Protein AF-A0A0G2EUS6-F1 (afdb_monomer_lite)

Structure (mmCIF, N/CA/C/O backbone):
data_AF-A0A0G2EUS6-F1
#
_entry.id   AF-A0A0G2EUS6-F1
#
loop_
_atom_site.group_PDB
_atom_site.id
_atom_site.type_symbol
_atom_site.label_atom_id
_atom_site.label_alt_id
_atom_site.label_comp_id
_atom_site.label_asym_id
_atom_site.label_entity_id
_atom_site.label_seq_id
_atom_site.pdbx_PDB_ins_code
_atom_site.Cartn_x
_atom_site.Cartn_y
_atom_site.Cartn_z
_atom_site.occupancy
_atom_site.B_iso_or_equiv
_atom_site.auth_seq_id
_atom_site.auth_comp_id
_atom_site.auth_asym_id
_atom_site.auth_atom_id
_atom_site.pdbx_PDB_model_num
ATOM 1 N N . MET A 1 1 ? 4.850 -6.124 6.324 1.00 67.50 1 MET A N 1
ATOM 2 C CA . MET A 1 1 ? 3.871 -5.963 7.421 1.00 67.50 1 MET A CA 1
ATOM 3 C C . MET A 1 1 ? 3.158 -4.639 7.301 1.00 67.50 1 MET A C 1
ATOM 5 O O . MET A 1 1 ? 3.762 -3.695 6.804 1.00 67.50 1 MET A O 1
ATOM 9 N N . CYS A 1 2 ? 1.930 -4.586 7.805 1.00 80.00 2 CYS A N 1
ATOM 10 C CA . CYS A 1 2 ? 1.026 -3.446 7.743 1.00 80.00 2 CYS A CA 1
ATOM 11 C C . CYS A 1 2 ? 1.564 -2.190 8.456 1.00 80.00 2 CYS A C 1
ATOM 13 O O . CYS A 1 2 ? 2.573 -2.226 9.184 1.00 80.00 2 CYS A O 1
ATOM 15 N N . ARG A 1 3 ? 0.880 -1.064 8.244 1.00 84.62 3 ARG A N 1
ATOM 16 C CA . ARG A 1 3 ? 1.062 0.203 8.972 1.00 84.62 3 ARG A CA 1
ATOM 17 C C . ARG A 1 3 ? -0.269 0.612 9.574 1.00 84.62 3 ARG A C 1
ATOM 19 O O . ARG A 1 3 ? -1.300 0.400 8.953 1.00 84.62 3 ARG A O 1
ATOM 26 N N . TRP A 1 4 ? -0.255 1.163 10.779 1.00 89.56 4 TRP A N 1
ATOM 27 C CA . TRP A 1 4 ? -1.486 1.582 11.433 1.00 89.56 4 TRP A CA 1
ATOM 28 C C . TRP A 1 4 ? -1.263 2.783 12.339 1.00 89.56 4 TRP A C 1
ATOM 30 O O . TRP A 1 4 ? -0.139 3.055 12.773 1.00 89.56 4 TRP A O 1
ATOM 40 N N . PHE A 1 5 ? -2.357 3.485 12.586 1.00 93.50 5 PHE A N 1
ATOM 41 C CA . PHE A 1 5 ? -2.468 4.670 13.410 1.00 93.50 5 PHE A CA 1
ATOM 42 C C . PHE A 1 5 ? -3.741 4.562 14.252 1.00 93.50 5 PHE A C 1
ATOM 44 O O . PHE A 1 5 ? -4.794 4.162 13.755 1.00 93.50 5 PHE A O 1
ATOM 51 N N . ALA A 1 6 ? -3.644 4.930 15.520 1.00 95.44 6 ALA A N 1
ATOM 52 C CA . ALA A 1 6 ? -4.762 5.080 16.429 1.00 95.44 6 ALA A CA 1
ATOM 53 C C . ALA A 1 6 ? -4.657 6.416 17.159 1.00 95.44 6 ALA A C 1
ATOM 55 O O . ALA A 1 6 ? -3.583 6.777 17.636 1.00 95.44 6 ALA A O 1
ATOM 56 N N . TYR A 1 7 ? -5.787 7.095 17.293 1.00 95.81 7 TYR A N 1
ATOM 57 C CA . TYR A 1 7 ? -5.972 8.281 18.118 1.00 95.81 7 TYR A CA 1
ATOM 58 C C . TYR A 1 7 ? -7.198 8.069 18.995 1.00 95.81 7 TYR A C 1
ATOM 60 O O . TYR A 1 7 ? -8.231 7.647 18.479 1.00 95.81 7 TYR A O 1
ATOM 68 N N . VAL A 1 8 ? -7.095 8.361 20.292 1.00 95.50 8 VAL A N 1
ATOM 69 C CA . VAL A 1 8 ? -8.243 8.435 21.206 1.00 95.50 8 VAL A CA 1
ATOM 70 C C . VAL A 1 8 ? -8.051 9.604 22.168 1.00 95.50 8 VAL A C 1
ATOM 72 O O . VAL A 1 8 ? -6.999 9.741 22.795 1.00 95.50 8 VAL A O 1
ATOM 75 N N . SER A 1 9 ? -9.084 10.424 22.324 1.00 94.19 9 SER A N 1
ATOM 76 C CA . SER A 1 9 ? -9.167 11.514 23.289 1.00 94.19 9 SER A CA 1
ATOM 77 C C . SER A 1 9 ? -10.527 11.504 23.996 1.00 94.19 9 SER A C 1
ATOM 79 O O . SER A 1 9 ? -11.539 11.197 23.370 1.00 94.19 9 SER A O 1
ATOM 81 N N . PRO A 1 10 ? -10.605 11.882 25.286 1.00 90.50 10 PRO A N 1
ATOM 82 C CA . PRO A 1 10 ? -11.883 12.079 25.964 1.00 90.50 10 PRO A CA 1
ATOM 83 C C . PRO A 1 10 ? -12.698 13.270 25.441 1.00 90.50 10 PRO A C 1
ATOM 85 O O . PRO A 1 10 ? -13.880 13.354 25.761 1.00 90.50 10 PRO A O 1
ATOM 88 N N . GLY A 1 11 ? -12.091 14.206 24.702 1.00 88.50 11 GLY A N 1
ATOM 89 C CA . GLY A 1 11 ? -12.803 15.414 24.271 1.00 88.50 11 GLY A CA 1
ATOM 90 C C . GLY A 1 11 ? -12.058 16.374 23.347 1.00 88.50 11 GLY A C 1
ATOM 91 O O . GLY A 1 11 ? -12.672 17.332 22.892 1.00 88.50 11 GLY A O 1
ATOM 92 N N . GLU A 1 12 ? -10.776 16.154 23.041 1.00 93.25 12 GLU A N 1
ATOM 93 C CA . GLU A 1 12 ? -10.112 16.921 21.986 1.00 93.25 12 GLU A CA 1
ATOM 94 C C . GLU A 1 12 ? -10.336 16.217 20.649 1.00 93.25 12 GLU A C 1
ATOM 96 O O . GLU A 1 12 ? -10.008 15.045 20.478 1.00 93.25 12 GLU A O 1
ATOM 101 N N . GLU A 1 13 ? -10.921 16.932 19.697 1.00 93.81 13 GLU A N 1
ATOM 102 C CA . GLU A 1 13 ? -11.084 16.430 18.339 1.00 93.81 13 GLU A CA 1
ATOM 103 C C . GLU A 1 13 ? -9.864 16.778 17.492 1.00 93.81 13 GLU A C 1
ATOM 105 O O . GLU A 1 13 ? -9.455 17.948 17.427 1.00 93.81 13 GLU A O 1
ATOM 110 N N . CYS A 1 14 ? -9.355 15.783 16.767 1.00 92.44 14 CYS A N 1
ATOM 111 C CA . CYS A 1 14 ? -8.386 15.979 15.697 1.00 92.44 14 CYS A CA 1
ATOM 112 C C . CYS A 1 14 ? -9.067 15.872 14.331 1.00 92.44 14 CYS A C 1
ATOM 114 O O . CYS A 1 14 ? -9.953 15.035 14.133 1.00 92.44 14 CYS A O 1
ATOM 116 N N . LEU A 1 15 ? -8.622 16.686 13.374 1.00 95.56 15 LEU A N 1
ATOM 117 C CA . LEU A 1 15 ? -9.001 16.521 11.977 1.00 95.56 15 LEU A CA 1
ATOM 118 C C . LEU A 1 15 ? -8.221 15.345 11.381 1.00 95.56 15 LEU A C 1
ATOM 120 O O . LEU A 1 15 ? -7.003 15.267 11.544 1.00 95.56 15 LEU A O 1
ATOM 124 N N . LEU A 1 16 ? -8.903 14.448 10.668 1.00 96.44 16 LEU A N 1
ATOM 125 C CA . LEU A 1 16 ? -8.278 13.258 10.088 1.00 96.44 16 LEU A CA 1
ATOM 126 C C . LEU A 1 16 ? -7.119 13.601 9.133 1.00 96.44 16 LEU A C 1
ATOM 128 O O . LEU A 1 16 ? -6.116 12.891 9.114 1.00 96.44 16 LEU A O 1
ATOM 132 N N . GLU A 1 17 ? -7.212 14.695 8.373 1.00 94.75 17 GLU A N 1
ATOM 133 C CA . GLU A 1 17 ? -6.126 15.180 7.508 1.00 94.75 17 GLU A CA 1
ATOM 134 C C . GLU A 1 17 ? -4.840 15.486 8.291 1.00 94.75 17 GLU A C 1
ATOM 136 O O . GLU A 1 17 ? -3.754 15.104 7.848 1.00 94.75 17 GLU A O 1
ATOM 141 N N . ASP A 1 18 ? -4.947 16.093 9.478 1.00 92.25 18 ASP A N 1
ATOM 142 C CA . ASP A 1 18 ? -3.779 16.498 10.273 1.00 92.25 18 ASP A CA 1
ATOM 143 C C . ASP A 1 18 ? -2.999 15.317 10.850 1.00 92.25 18 ASP A C 1
ATOM 145 O O . ASP A 1 18 ? -1.804 15.432 11.118 1.00 92.25 18 ASP A O 1
ATOM 149 N N . VAL A 1 19 ? -3.657 14.168 11.012 1.00 91.69 19 VAL A N 1
ATOM 150 C CA . VAL A 1 19 ? -3.037 12.958 11.561 1.00 91.69 19 VAL A CA 1
ATOM 151 C C . VAL A 1 19 ? -2.694 11.921 10.486 1.00 91.69 19 VAL A C 1
ATOM 153 O O . VAL A 1 19 ? -1.686 11.225 10.612 1.00 91.69 19 VAL A O 1
ATOM 156 N N . LEU A 1 20 ? -3.475 11.820 9.402 1.00 93.25 20 LEU A N 1
ATOM 157 C CA . LEU A 1 20 ? -3.305 10.775 8.380 1.00 93.25 20 LEU A CA 1
ATOM 158 C C . LEU A 1 20 ? -2.596 11.242 7.101 1.00 93.25 20 LEU A C 1
ATOM 160 O O . LEU A 1 20 ? -2.056 10.392 6.384 1.00 93.25 20 LEU A O 1
ATOM 164 N N . ILE A 1 21 ? -2.572 12.549 6.806 1.00 91.62 21 ILE A N 1
ATOM 165 C CA . ILE A 1 21 ? -2.081 13.092 5.525 1.00 91.62 21 ILE A CA 1
ATOM 166 C C . ILE A 1 21 ? -0.948 14.096 5.721 1.00 91.62 21 ILE A C 1
ATOM 168 O O . ILE A 1 21 ? 0.163 13.855 5.236 1.00 91.62 21 ILE A O 1
ATOM 172 N N . THR A 1 22 ? -1.205 15.186 6.445 1.00 88.81 22 THR A N 1
ATOM 173 C CA . THR A 1 22 ? -0.284 16.323 6.599 1.00 88.81 22 THR A CA 1
ATOM 174 C C . THR A 1 22 ? 1.118 15.926 7.078 1.00 88.81 22 THR A C 1
ATOM 176 O O . THR A 1 22 ? 2.088 16.370 6.452 1.00 88.81 22 THR A O 1
ATOM 179 N N . PRO A 1 23 ? 1.285 15.066 8.108 1.00 87.25 23 PRO A N 1
ATOM 180 C CA . PRO A 1 23 ? 2.606 14.764 8.655 1.00 87.25 23 PRO A CA 1
ATOM 181 C C . PRO A 1 23 ? 3.585 14.243 7.596 1.00 87.25 23 PRO A C 1
ATOM 183 O O . PRO A 1 23 ? 3.196 13.519 6.680 1.00 87.25 23 PRO A O 1
ATOM 186 N N . ALA A 1 24 ? 4.869 14.599 7.694 1.00 78.50 24 ALA A N 1
ATOM 187 C CA . ALA A 1 24 ? 5.891 14.184 6.722 1.00 78.50 24 ALA A CA 1
ATOM 188 C C . ALA A 1 24 ? 6.005 12.653 6.605 1.00 78.50 24 ALA A C 1
ATOM 190 O O . ALA A 1 24 ? 6.200 12.126 5.516 1.00 78.50 24 ALA A O 1
ATOM 191 N N . HIS A 1 25 ? 5.779 11.949 7.714 1.00 77.81 25 HIS A N 1
ATOM 192 C CA . HIS A 1 25 ? 5.757 10.489 7.796 1.00 77.81 25 HIS A CA 1
ATOM 193 C C . HIS A 1 25 ? 4.358 9.959 8.133 1.00 77.81 25 HIS A C 1
ATOM 195 O O . HIS A 1 25 ? 4.214 8.991 8.880 1.00 77.81 25 HIS A O 1
ATOM 201 N N . SER A 1 26 ? 3.317 10.626 7.628 1.00 85.31 26 SER A N 1
ATOM 202 C CA . SER A 1 26 ? 1.924 10.251 7.866 1.00 85.31 26 SER A CA 1
ATOM 203 C C . SER A 1 26 ? 1.598 8.862 7.328 1.00 85.31 26 SER A C 1
ATOM 205 O O . SER A 1 26 ? 2.274 8.349 6.434 1.00 85.31 26 SER A O 1
ATOM 207 N N . LEU A 1 27 ? 0.522 8.260 7.845 1.00 86.75 27 LEU A N 1
ATOM 208 C CA . LEU A 1 27 ? 0.094 6.932 7.414 1.00 86.75 27 LEU A CA 1
ATOM 209 C C . LEU A 1 27 ? -0.046 6.866 5.883 1.00 86.75 27 LEU A C 1
ATOM 211 O O . LEU A 1 27 ? 0.510 5.961 5.272 1.00 86.75 27 LEU A O 1
ATOM 215 N N . SER A 1 28 ? -0.688 7.857 5.254 1.00 86.38 28 SER A N 1
ATOM 216 C CA . SER A 1 28 ? -0.872 7.895 3.792 1.00 86.38 28 SER A CA 1
ATOM 217 C C . SER A 1 28 ? 0.435 7.902 2.986 1.00 86.38 28 SER A C 1
ATOM 219 O O . SER A 1 28 ? 0.468 7.363 1.880 1.00 86.38 28 SER A O 1
ATOM 221 N N . LYS A 1 29 ? 1.522 8.448 3.543 1.00 83.00 29 LYS A N 1
ATOM 222 C CA . LYS A 1 29 ? 2.853 8.471 2.918 1.00 83.00 29 LYS A CA 1
ATOM 223 C C . LYS A 1 29 ? 3.632 7.180 3.158 1.00 83.00 29 LYS A C 1
ATOM 225 O O . LYS A 1 29 ? 4.358 6.738 2.274 1.00 83.00 29 LYS A O 1
ATOM 230 N N . GLN A 1 30 ? 3.389 6.485 4.273 1.00 76.88 30 GLN A N 1
ATOM 231 C CA . GLN A 1 30 ? 4.013 5.189 4.612 1.00 76.88 30 GLN A CA 1
ATOM 232 C C . GLN A 1 30 ? 3.620 4.014 3.687 1.00 76.88 30 GLN A C 1
ATOM 234 O O . GLN A 1 30 ? 4.028 2.868 3.912 1.00 76.88 30 GLN A O 1
ATOM 239 N N . VAL A 1 31 ? 2.830 4.279 2.644 1.00 73.94 31 VAL A N 1
ATOM 240 C CA . VAL A 1 31 ? 2.646 3.377 1.501 1.00 73.94 31 VAL A CA 1
ATOM 241 C C . VAL A 1 31 ? 3.929 3.270 0.667 1.00 73.94 31 VAL A C 1
ATOM 243 O O . VAL A 1 31 ? 4.253 2.171 0.218 1.00 73.94 31 VAL A O 1
ATOM 246 N N . HIS A 1 32 ? 4.624 4.398 0.465 1.00 64.94 32 HIS A N 1
ATOM 247 C CA . HIS A 1 32 ? 5.772 4.554 -0.441 1.00 64.94 32 HIS A CA 1
ATOM 248 C C . HIS A 1 32 ? 7.036 5.036 0.288 1.00 64.94 32 HIS A C 1
ATOM 250 O O . HIS A 1 32 ? 8.144 4.685 -0.114 1.00 64.94 32 HIS A O 1
ATOM 256 N N . ASP A 1 33 ? 6.879 5.820 1.360 1.00 58.47 33 ASP A N 1
ATOM 257 C CA . ASP A 1 33 ? 7.991 6.426 2.084 1.00 58.47 33 ASP A CA 1
ATOM 258 C C . ASP A 1 33 ? 8.535 5.493 3.166 1.00 58.47 33 ASP A C 1
ATOM 260 O O . ASP A 1 33 ? 7.869 5.103 4.132 1.00 58.47 33 ASP A O 1
ATOM 264 N N . HIS A 1 34 ? 9.812 5.167 3.000 1.00 51.19 34 HIS A N 1
ATOM 265 C CA . HIS A 1 34 ? 10.582 4.292 3.866 1.00 51.19 34 HIS A CA 1
ATOM 266 C C . HIS A 1 34 ? 11.142 5.041 5.075 1.00 51.19 34 HIS A C 1
ATOM 268 O O . HIS A 1 34 ? 12.353 5.219 5.192 1.00 51.19 34 HIS A O 1
ATOM 274 N N . TYR A 1 35 ? 10.292 5.453 6.014 1.00 48.47 35 TYR A N 1
ATOM 275 C CA . TYR A 1 35 ? 10.818 5.849 7.319 1.00 48.47 35 TYR A CA 1
ATOM 276 C C . TYR A 1 35 ? 10.956 4.624 8.234 1.00 48.47 35 TYR A C 1
ATOM 278 O O . TYR A 1 35 ? 9.977 4.073 8.743 1.00 48.47 35 TYR A O 1
ATOM 286 N N . LEU A 1 36 ? 12.202 4.189 8.431 1.00 49.59 36 LEU A N 1
ATOM 287 C CA . LEU A 1 36 ? 12.600 3.147 9.374 1.00 49.59 36 LEU A CA 1
ATOM 288 C C . LEU A 1 36 ? 13.235 3.810 10.605 1.00 49.59 36 LEU A C 1
ATOM 290 O O . LEU A 1 36 ? 14.427 4.118 10.567 1.00 49.59 36 LEU A O 1
ATOM 294 N N . PRO A 1 37 ? 12.530 3.977 11.738 1.00 48.91 37 PRO A N 1
ATOM 295 C CA . PRO A 1 37 ? 13.263 3.987 12.989 1.00 48.91 37 PRO A CA 1
ATOM 296 C C . PRO A 1 37 ? 13.830 2.567 13.136 1.00 48.91 37 PRO A C 1
ATOM 298 O O . PRO A 1 37 ? 13.075 1.596 13.024 1.00 48.91 37 PRO A O 1
ATOM 301 N N . LYS A 1 38 ? 15.154 2.432 13.296 1.00 46.59 38 LYS A N 1
ATOM 302 C CA . LYS A 1 38 ? 15.834 1.148 13.559 1.00 46.59 38 LYS A CA 1
ATOM 303 C C . LYS A 1 38 ? 14.963 0.298 14.499 1.00 46.59 38 LYS A C 1
ATOM 305 O O . LYS A 1 38 ? 14.477 0.837 15.496 1.00 46.59 38 LYS A O 1
ATOM 310 N N . LEU A 1 39 ? 14.721 -0.987 14.193 1.00 52.31 39 LEU A N 1
ATOM 311 C CA . LEU A 1 39 ? 14.060 -1.878 15.156 1.00 52.31 39 LEU A CA 1
ATOM 312 C C . LEU A 1 39 ? 14.915 -1.857 16.428 1.00 52.31 39 LEU A C 1
ATOM 314 O O . LEU A 1 39 ? 16.059 -2.302 16.419 1.00 52.31 39 LEU A O 1
ATOM 318 N N . ILE A 1 40 ? 14.389 -1.251 17.490 1.00 49.78 40 ILE A N 1
ATOM 319 C CA . ILE A 1 40 ? 15.093 -1.172 18.766 1.00 49.78 40 ILE A CA 1
ATOM 320 C C . ILE A 1 40 ? 14.989 -2.563 19.388 1.00 49.78 40 ILE A C 1
ATOM 322 O O . ILE A 1 40 ? 13.894 -2.988 19.772 1.00 49.78 40 ILE A O 1
ATOM 326 N N . SER A 1 41 ? 16.113 -3.278 19.430 1.00 48.78 41 SER A N 1
ATOM 327 C CA . SER A 1 41 ? 16.247 -4.473 20.259 1.00 48.78 41 SER A CA 1
ATOM 328 C C . SER A 1 41 ? 16.115 -4.059 21.725 1.00 48.78 41 SER A C 1
ATOM 330 O O . SER A 1 41 ? 16.650 -3.028 22.131 1.00 48.78 41 SER A O 1
ATOM 332 N N . HIS A 1 42 ? 15.368 -4.831 22.517 1.00 43.69 42 HIS A N 1
ATOM 333 C CA . HIS A 1 42 ? 15.322 -4.632 23.974 1.00 43.69 42 HIS A CA 1
ATOM 334 C C . HIS A 1 42 ? 16.638 -5.018 24.645 1.00 43.69 42 HIS A C 1
ATOM 336 O O . HIS A 1 42 ? 16.919 -4.557 25.748 1.00 43.69 42 HIS A O 1
ATOM 342 N N . ASP A 1 43 ? 17.428 -5.845 23.969 1.00 51.50 43 ASP A N 1
ATOM 343 C CA . ASP A 1 43 ? 18.784 -6.168 24.358 1.00 51.50 43 ASP A CA 1
ATOM 344 C C . ASP A 1 43 ? 19.750 -5.233 23.606 1.00 51.50 43 ASP A C 1
ATOM 346 O O . ASP A 1 43 ? 19.864 -5.349 22.380 1.00 51.50 43 ASP A O 1
ATOM 350 N N . PRO A 1 44 ? 20.408 -4.281 24.295 1.00 54.03 44 PRO A N 1
ATOM 351 C CA . PRO A 1 44 ? 21.340 -3.350 23.667 1.00 54.03 44 PRO A CA 1
ATOM 352 C C . PRO A 1 44 ? 22.565 -4.037 23.042 1.00 54.03 44 PRO A C 1
ATOM 354 O O . PRO A 1 44 ? 23.246 -3.398 22.242 1.00 54.03 44 PRO A O 1
ATOM 357 N N . GLU A 1 45 ? 22.832 -5.308 23.366 1.00 52.19 45 GLU A N 1
ATOM 358 C CA . GLU A 1 45 ? 23.958 -6.079 22.823 1.00 52.19 45 GLU A CA 1
ATOM 359 C C . GLU A 1 45 ? 23.612 -6.821 21.520 1.00 52.19 45 GLU A C 1
ATOM 361 O O . GLU A 1 45 ? 24.507 -7.150 20.742 1.00 52.19 45 GLU A O 1
ATOM 366 N N . ASN A 1 46 ? 22.323 -7.034 21.229 1.00 56.31 46 ASN A N 1
ATOM 367 C CA . ASN A 1 46 ? 21.871 -7.768 20.047 1.00 56.31 46 ASN A CA 1
ATOM 368 C C . ASN A 1 46 ? 21.304 -6.835 18.966 1.00 56.31 46 ASN A C 1
ATOM 370 O O . ASN A 1 46 ? 20.338 -6.097 19.174 1.00 56.31 46 ASN A O 1
ATOM 374 N N . VAL A 1 47 ? 21.885 -6.898 17.765 1.00 57.66 47 VAL A N 1
ATOM 375 C CA . VAL A 1 47 ? 21.434 -6.139 16.590 1.00 57.66 47 VAL A CA 1
ATOM 376 C C . VAL A 1 47 ? 20.346 -6.934 15.863 1.00 57.66 47 VAL A C 1
ATOM 378 O O . VAL A 1 47 ? 20.519 -8.115 15.582 1.00 57.66 47 VAL A O 1
ATOM 381 N N . THR A 1 48 ? 19.220 -6.286 15.534 1.00 58.69 48 THR A N 1
ATOM 382 C CA . THR A 1 48 ? 18.172 -6.908 14.698 1.00 58.69 48 THR A CA 1
ATOM 383 C C . THR A 1 48 ? 18.771 -7.278 13.340 1.00 58.69 48 THR A C 1
ATOM 385 O O . THR A 1 48 ? 19.372 -6.419 12.692 1.00 58.69 48 THR A O 1
ATOM 388 N N . SER A 1 49 ? 18.598 -8.522 12.893 1.00 58.88 49 SER A N 1
ATOM 389 C CA . SER A 1 49 ? 19.197 -8.987 11.635 1.00 58.88 49 SER A CA 1
ATOM 390 C C . SER A 1 49 ? 18.606 -8.276 10.405 1.00 58.88 49 SER A C 1
ATOM 392 O O . SER A 1 49 ? 17.442 -7.867 10.396 1.00 58.88 49 SER A O 1
ATOM 394 N N . GLU A 1 50 ? 19.377 -8.156 9.318 1.00 57.72 50 GLU A N 1
ATOM 395 C CA . GLU A 1 50 ? 18.883 -7.585 8.049 1.00 57.72 50 GLU A CA 1
ATOM 396 C C . GLU A 1 50 ? 17.711 -8.386 7.461 1.00 57.72 50 GLU A C 1
ATOM 398 O O . GLU A 1 50 ? 16.776 -7.820 6.880 1.00 57.72 50 GLU A O 1
ATOM 403 N N . HIS A 1 51 ? 17.715 -9.705 7.665 1.00 59.06 51 HIS A N 1
ATOM 404 C CA . HIS A 1 51 ? 16.609 -10.576 7.283 1.00 59.06 51 HIS A CA 1
ATOM 405 C C . HIS A 1 51 ? 15.321 -10.207 8.035 1.00 59.06 51 HIS A C 1
ATOM 407 O O . HIS A 1 51 ? 14.274 -9.994 7.423 1.00 59.06 51 HIS A O 1
ATOM 413 N N . GLU A 1 52 ? 15.394 -10.013 9.353 1.00 59.84 52 GLU A N 1
ATOM 414 C CA . GLU A 1 52 ? 14.244 -9.548 10.129 1.00 59.84 52 GLU A CA 1
ATOM 415 C C . GLU A 1 52 ? 13.793 -8.150 9.702 1.00 59.84 52 GLU A C 1
ATOM 417 O O . GLU A 1 52 ? 12.596 -7.900 9.597 1.00 59.84 52 GLU A O 1
ATOM 422 N N . ILE A 1 53 ? 14.709 -7.224 9.417 1.00 60.53 53 ILE A N 1
ATOM 423 C CA . ILE A 1 53 ? 14.343 -5.871 8.974 1.00 60.53 53 ILE A CA 1
ATOM 424 C C . ILE A 1 53 ? 13.598 -5.916 7.633 1.00 60.53 53 ILE A C 1
ATOM 426 O O . ILE A 1 53 ? 12.575 -5.238 7.488 1.00 60.53 53 ILE A O 1
ATOM 430 N N . SER A 1 54 ? 14.070 -6.724 6.681 1.00 58.81 54 SER A N 1
ATOM 431 C CA . SER A 1 54 ? 13.505 -6.831 5.329 1.00 58.81 54 SER A CA 1
ATOM 432 C C . SER A 1 54 ? 12.142 -7.533 5.301 1.00 58.81 54 SER A C 1
ATOM 434 O O . SER A 1 54 ? 11.183 -6.977 4.759 1.00 58.81 54 SER A O 1
ATOM 436 N N . VAL A 1 55 ? 11.990 -8.684 5.966 1.00 59.75 55 VAL A N 1
ATOM 437 C CA . VAL A 1 55 ? 10.701 -9.402 6.068 1.00 59.75 55 VAL A CA 1
ATOM 438 C C . VAL A 1 55 ? 9.650 -8.532 6.766 1.00 59.75 55 VAL A C 1
ATOM 440 O O . VAL A 1 55 ? 8.477 -8.461 6.369 1.00 59.75 55 VAL A O 1
ATOM 443 N N . ARG A 1 56 ? 10.070 -7.803 7.806 1.00 62.53 56 ARG A N 1
ATOM 444 C CA . ARG A 1 56 ? 9.168 -7.008 8.643 1.00 62.53 56 ARG A CA 1
ATOM 445 C C . ARG A 1 56 ? 8.818 -5.650 8.033 1.00 62.53 56 ARG A C 1
ATOM 447 O O . ARG A 1 56 ? 7.787 -5.064 8.390 1.00 62.53 56 ARG A O 1
ATOM 454 N N . ASN A 1 57 ? 9.585 -5.185 7.050 1.00 57.25 57 ASN A N 1
ATOM 455 C CA . ASN A 1 57 ? 9.366 -3.922 6.354 1.00 57.25 57 ASN A CA 1
ATOM 456 C C . ASN A 1 57 ? 9.348 -4.118 4.839 1.00 57.25 57 ASN A C 1
ATOM 458 O O . ASN A 1 57 ? 10.253 -3.697 4.126 1.00 57.25 57 ASN A O 1
ATOM 462 N N . ARG A 1 58 ? 8.247 -4.707 4.356 1.00 58.66 58 ARG A N 1
ATOM 463 C CA . ARG A 1 58 ? 7.900 -4.670 2.931 1.00 58.66 58 ARG A CA 1
ATOM 464 C C . ARG A 1 58 ? 8.013 -3.247 2.392 1.00 58.66 58 ARG A C 1
ATOM 466 O O . ARG A 1 58 ? 7.570 -2.311 3.060 1.00 58.66 58 ARG A O 1
ATOM 473 N N . LEU A 1 59 ? 8.585 -3.139 1.191 1.00 53.16 59 LEU A N 1
ATOM 474 C CA . LEU A 1 59 ? 8.874 -1.853 0.565 1.00 53.16 59 LEU A CA 1
ATOM 475 C C . LEU A 1 59 ? 7.612 -1.048 0.241 1.00 53.16 59 LEU A C 1
ATOM 477 O O . LEU A 1 59 ? 7.629 0.168 0.348 1.00 53.16 59 LEU A O 1
ATOM 481 N N . PHE A 1 60 ? 6.512 -1.725 -0.089 1.00 62.31 60 PHE A N 1
ATOM 482 C CA . PHE A 1 60 ? 5.241 -1.081 -0.409 1.00 62.31 60 PHE A CA 1
ATOM 483 C C . PHE A 1 60 ? 4.110 -1.767 0.350 1.00 62.31 60 PHE A C 1
ATOM 485 O O . PHE A 1 60 ? 4.058 -2.998 0.412 1.00 62.31 60 PHE A O 1
ATOM 492 N N . ASN A 1 61 ? 3.206 -0.971 0.921 1.00 68.62 61 ASN A N 1
ATOM 493 C CA . ASN A 1 61 ? 1.958 -1.458 1.511 1.00 68.62 61 ASN A CA 1
ATOM 494 C C . ASN A 1 61 ? 0.803 -0.871 0.693 1.00 68.62 61 ASN A C 1
ATOM 496 O O . ASN A 1 61 ? 0.222 0.140 1.064 1.00 68.62 61 ASN A O 1
ATOM 500 N N . VAL A 1 62 ? 0.543 -1.456 -0.475 1.00 72.06 62 VAL A N 1
ATOM 501 C CA . VAL A 1 62 ? -0.481 -0.987 -1.432 1.00 72.06 62 VAL A CA 1
ATOM 502 C C . VAL A 1 62 ? -1.713 -1.890 -1.449 1.00 72.06 62 VAL A C 1
ATOM 504 O O . VAL A 1 62 ? -2.595 -1.712 -2.279 1.00 72.06 62 VAL A O 1
ATOM 507 N N . ASP A 1 63 ? -1.780 -2.863 -0.539 1.00 74.25 63 ASP A N 1
ATOM 508 C CA . ASP A 1 63 ? -2.764 -3.948 -0.599 1.00 74.25 63 ASP A CA 1
ATOM 509 C C . ASP A 1 63 ? -4.127 -3.564 -0.004 1.00 74.25 63 ASP A C 1
ATOM 511 O O . ASP A 1 63 ? -5.062 -4.368 -0.019 1.00 74.25 63 ASP A O 1
ATOM 515 N N . GLY A 1 64 ? -4.242 -2.347 0.532 1.00 84.94 64 GLY A N 1
ATOM 516 C CA . GLY A 1 64 ? -5.504 -1.773 0.966 1.00 84.94 64 GLY A CA 1
ATOM 517 C C . GLY A 1 64 ? -5.375 -0.743 2.080 1.00 84.94 64 GLY A C 1
ATOM 518 O O . GLY A 1 64 ? -4.421 -0.744 2.854 1.00 84.94 64 GLY A O 1
ATOM 519 N N . LEU A 1 65 ? -6.376 0.120 2.165 1.00 91.94 65 LEU A N 1
ATOM 520 C CA . LEU A 1 65 ? -6.589 1.137 3.180 1.00 91.94 65 LEU A CA 1
ATOM 521 C C . LEU A 1 65 ? -7.895 0.837 3.915 1.00 91.94 65 LEU A C 1
ATOM 523 O O . LEU A 1 65 ? -8.893 0.443 3.302 1.00 91.94 65 LEU A O 1
ATOM 527 N N . GLY A 1 66 ? -7.918 1.111 5.211 1.00 95.31 66 GLY A N 1
ATOM 528 C CA . GLY A 1 66 ? -9.167 1.322 5.916 1.00 95.31 66 GLY A CA 1
ATOM 529 C C . GLY A 1 66 ? -9.021 2.297 7.068 1.00 95.31 66 GLY A C 1
ATOM 530 O O . GLY A 1 66 ? -7.980 2.377 7.721 1.00 95.31 66 GLY A O 1
ATOM 531 N N . ILE A 1 67 ? -10.082 3.059 7.300 1.00 97.12 67 ILE A N 1
ATOM 532 C CA . ILE A 1 67 ? -10.200 4.007 8.398 1.00 97.12 67 ILE A CA 1
ATOM 533 C C . ILE A 1 67 ? -11.546 3.810 9.092 1.00 97.12 67 ILE A C 1
ATOM 535 O O . ILE A 1 67 ? -12.567 3.603 8.438 1.00 97.12 67 ILE A O 1
ATOM 539 N N . ALA A 1 68 ? -11.536 3.876 10.416 1.00 97.69 68 ALA A N 1
ATOM 540 C CA . ALA A 1 68 ? -12.718 3.931 11.253 1.00 97.69 68 ALA A CA 1
ATOM 541 C C . ALA A 1 68 ? -12.621 5.158 12.159 1.00 97.69 68 ALA A C 1
ATOM 543 O O . ALA A 1 68 ? -11.647 5.294 12.899 1.00 97.69 68 ALA A O 1
ATOM 544 N N . TRP A 1 69 ? -13.614 6.040 12.120 1.00 97.75 69 TRP A N 1
ATOM 545 C CA . TRP A 1 69 ? -13.696 7.208 12.999 1.00 97.75 69 TRP A CA 1
ATOM 546 C C . TRP A 1 69 ? -15.023 7.207 13.742 1.00 97.75 69 TRP A C 1
ATOM 548 O O . TRP A 1 69 ? -16.034 6.748 13.215 1.00 97.75 69 TRP A O 1
ATOM 558 N N . TYR A 1 70 ? -15.036 7.704 14.973 1.00 96.62 70 TYR A N 1
ATOM 559 C CA . TYR A 1 70 ? -16.244 7.684 15.789 1.00 96.62 70 TYR A CA 1
ATOM 560 C C . TYR A 1 70 ? -17.012 8.993 15.674 1.00 96.62 70 TYR A C 1
ATOM 562 O O . TYR A 1 70 ? -16.432 10.079 15.697 1.00 96.62 70 TYR A O 1
ATOM 570 N N . THR A 1 71 ? -18.331 8.874 15.561 1.00 94.38 71 THR A N 1
ATOM 571 C CA . THR A 1 71 ? -19.251 10.002 15.433 1.00 94.38 71 THR A CA 1
ATOM 572 C C . THR A 1 71 ? -20.541 9.751 16.209 1.00 94.38 71 THR A C 1
ATOM 574 O O . THR A 1 71 ? -20.972 8.609 16.377 1.00 94.38 71 THR A O 1
ATOM 577 N N . THR A 1 72 ? -21.164 10.822 16.692 1.00 92.62 72 THR A N 1
ATOM 578 C CA . THR A 1 72 ? -22.491 10.811 17.329 1.00 92.62 72 THR A CA 1
ATOM 579 C C . THR A 1 72 ? -23.617 11.113 16.339 1.00 92.62 72 THR A C 1
ATOM 581 O O . THR A 1 72 ? -24.788 11.070 16.702 1.00 92.62 72 THR A O 1
ATOM 584 N N . VAL A 1 73 ? -23.296 11.401 15.072 1.00 90.25 73 VAL A N 1
ATOM 585 C CA . VAL A 1 73 ? -24.284 11.846 14.077 1.00 90.25 73 VAL A CA 1
ATOM 586 C C . VAL A 1 73 ? -25.409 10.821 13.924 1.00 90.25 73 VAL A C 1
ATOM 588 O O . VAL A 1 73 ? -26.578 11.168 14.055 1.00 90.25 73 VAL A O 1
ATOM 591 N N . ALA A 1 74 ? -25.075 9.543 13.728 1.00 86.25 74 ALA A N 1
ATOM 592 C CA . ALA A 1 74 ? -26.079 8.497 13.529 1.00 86.25 74 ALA A CA 1
ATOM 593 C C . ALA A 1 74 ? -26.986 8.278 14.754 1.00 86.25 74 ALA A C 1
ATOM 595 O O . ALA A 1 74 ? -28.162 7.970 14.583 1.00 86.25 74 ALA A O 1
ATOM 596 N N . SER A 1 75 ? -26.474 8.436 15.981 1.00 85.06 75 SER A N 1
ATOM 597 C CA . SER A 1 75 ? -27.315 8.346 17.183 1.00 85.06 75 SER A CA 1
ATOM 598 C C . SER A 1 75 ? -28.238 9.557 17.320 1.00 85.06 75 SER A C 1
ATOM 600 O O . SER A 1 75 ? -29.372 9.395 17.757 1.00 85.06 75 SER A O 1
ATOM 602 N N . GLY A 1 76 ? -27.823 10.739 16.854 1.00 86.62 76 GLY A N 1
ATOM 603 C CA . GLY A 1 76 ? -28.672 11.934 16.806 1.00 86.62 76 GLY A CA 1
ATOM 604 C C . GLY A 1 76 ? -29.890 11.820 15.878 1.00 86.62 76 GLY A C 1
ATOM 605 O O . GLY A 1 76 ? -30.920 12.420 16.163 1.00 86.62 76 GLY A O 1
ATOM 606 N N . PHE A 1 77 ? -29.801 11.026 14.806 1.00 86.12 77 PHE A N 1
ATOM 607 C CA . PHE A 1 77 ? -30.928 10.737 13.899 1.00 86.12 77 PHE A CA 1
ATOM 608 C C . PHE A 1 77 ? -31.699 9.454 14.252 1.00 86.12 77 PHE A C 1
ATOM 610 O O . PHE A 1 77 ? -32.677 9.124 13.585 1.00 86.12 77 PHE A O 1
ATOM 617 N N . GLY A 1 78 ? -31.235 8.709 15.256 1.00 78.12 78 GLY A N 1
ATOM 618 C CA . GLY A 1 78 ? -31.817 7.441 15.677 1.00 78.12 78 GLY A CA 1
ATOM 619 C C . GLY A 1 78 ? -32.443 7.537 17.062 1.00 78.12 78 GLY A C 1
ATOM 620 O O . GLY A 1 78 ? -33.397 8.273 17.287 1.00 78.12 78 GLY A O 1
ATOM 621 N N . ASP A 1 79 ? -31.883 6.776 17.998 1.00 74.00 79 ASP A N 1
ATOM 622 C CA . ASP A 1 79 ? -32.350 6.664 19.384 1.00 74.00 79 ASP A CA 1
ATOM 623 C C . ASP A 1 79 ? -32.081 7.909 20.253 1.00 74.00 79 ASP A C 1
ATOM 625 O O . ASP A 1 79 ? -32.402 7.909 21.439 1.00 74.00 79 ASP A O 1
ATOM 629 N N . GLY A 1 80 ? -31.461 8.957 19.701 1.00 73.81 80 GLY A N 1
ATOM 630 C CA . GLY A 1 80 ? -31.099 10.172 20.431 1.00 73.81 80 GLY A CA 1
ATOM 631 C C . GLY A 1 80 ? -30.064 9.935 21.534 1.00 73.81 80 GLY A C 1
ATOM 632 O O . GLY A 1 80 ? -29.817 10.822 22.347 1.00 73.81 80 GLY A O 1
ATOM 633 N N . SER A 1 81 ? -29.437 8.754 21.578 1.00 78.62 81 SER A N 1
ATOM 634 C CA . SER A 1 81 ? -28.591 8.329 22.699 1.00 78.62 81 SER A CA 1
ATOM 635 C C . SER A 1 81 ? -27.282 9.113 22.820 1.00 78.62 81 SER A C 1
ATOM 637 O O . SER A 1 81 ? -26.572 8.983 23.819 1.00 78.62 81 SER A O 1
ATOM 639 N N . GLY A 1 82 ? -26.908 9.869 21.780 1.00 82.00 82 GLY A N 1
ATOM 640 C CA . GLY A 1 82 ? -25.613 10.542 21.684 1.00 82.00 82 GLY A CA 1
ATOM 641 C C . GLY A 1 82 ? -24.427 9.571 21.712 1.00 82.00 82 GLY A C 1
ATOM 642 O O . GLY A 1 82 ? -23.290 9.980 21.947 1.00 82.00 82 GLY A O 1
ATOM 643 N N . GLN A 1 83 ? -24.663 8.271 21.506 1.00 85.94 83 GLN A N 1
ATOM 644 C CA . GLN A 1 83 ? -23.606 7.272 21.522 1.00 85.94 83 GLN A CA 1
ATOM 645 C C . GLN A 1 83 ? -22.676 7.438 20.320 1.00 85.94 83 GLN A C 1
ATOM 647 O O . GLN A 1 83 ? -23.125 7.584 19.181 1.00 85.94 83 GLN A O 1
ATOM 652 N N . LEU A 1 84 ? -21.371 7.359 20.590 1.00 90.81 84 LEU A N 1
ATOM 653 C CA . LEU A 1 84 ? -20.336 7.268 19.566 1.00 90.81 84 LEU A CA 1
ATOM 654 C C . LEU A 1 84 ? -20.441 5.926 18.840 1.00 90.81 84 LEU A C 1
ATOM 656 O O . LEU A 1 84 ? -20.322 4.874 19.476 1.00 90.81 84 LEU A O 1
ATOM 660 N N . LYS A 1 85 ? -20.609 5.983 17.519 1.00 92.12 85 LYS A N 1
ATOM 661 C CA . LYS A 1 85 ? -20.597 4.827 16.620 1.00 92.12 85 LYS A CA 1
ATOM 662 C C . LYS A 1 85 ? -19.463 4.962 15.599 1.00 92.12 85 LYS A C 1
ATOM 664 O O . LYS A 1 85 ? -19.188 6.083 15.160 1.00 92.12 85 LYS A O 1
ATOM 669 N N . PRO A 1 86 ? -18.800 3.857 15.226 1.00 95.62 86 PRO A N 1
ATOM 670 C CA . PRO A 1 86 ? -17.768 3.882 14.203 1.00 95.62 86 PRO A CA 1
ATOM 671 C C . PRO A 1 86 ? -18.397 4.065 12.815 1.00 95.62 86 PRO A C 1
ATOM 673 O O . PRO A 1 86 ? -19.287 3.317 12.417 1.00 95.62 86 PRO A O 1
ATOM 676 N N . ALA A 1 87 ? -17.904 5.039 12.062 1.00 96.19 87 ALA A N 1
ATOM 677 C CA . ALA A 1 87 ? -18.071 5.142 10.620 1.00 96.19 87 ALA A CA 1
ATOM 678 C C . ALA A 1 87 ? -16.829 4.553 9.945 1.00 96.19 87 ALA A C 1
ATOM 680 O O . ALA A 1 87 ? -15.712 4.764 10.417 1.00 96.19 87 ALA A O 1
ATOM 681 N N . LEU A 1 88 ? -17.025 3.790 8.871 1.00 96.19 88 LEU A N 1
ATOM 682 C CA . LEU A 1 88 ? -15.985 2.975 8.250 1.00 96.19 88 LEU A CA 1
ATOM 683 C C . LEU A 1 88 ? -15.827 3.337 6.772 1.00 96.19 88 LEU A C 1
ATOM 685 O O . LEU A 1 88 ? -16.803 3.390 6.029 1.00 96.19 88 LEU A O 1
ATOM 689 N N . TYR A 1 89 ? -14.583 3.508 6.337 1.00 97.06 89 TYR A N 1
ATOM 690 C CA . TYR A 1 89 ? -14.221 3.622 4.928 1.00 97.06 89 TYR A CA 1
ATOM 691 C C . TYR A 1 89 ? -13.077 2.657 4.628 1.00 97.06 89 TYR A C 1
ATOM 693 O O . TYR A 1 89 ? -12.046 2.696 5.298 1.00 97.06 89 TYR A O 1
ATOM 701 N N . LYS A 1 90 ? -13.253 1.782 3.633 1.00 95.12 90 LYS A N 1
ATOM 702 C CA . LYS A 1 90 ? -12.240 0.813 3.194 1.00 95.12 90 LYS A CA 1
ATOM 703 C C . LYS A 1 90 ? -12.096 0.865 1.682 1.00 95.12 90 LYS A C 1
ATOM 705 O O . LYS A 1 90 ? -13.095 0.885 0.968 1.00 95.12 90 LYS A O 1
ATOM 710 N N . ASN A 1 91 ? -10.861 0.831 1.199 1.00 90.69 91 ASN A N 1
ATOM 711 C CA . ASN A 1 91 ? -10.554 0.821 -0.226 1.00 90.69 91 ASN A CA 1
ATOM 712 C C . ASN A 1 91 ? -9.328 -0.060 -0.499 1.00 90.69 91 ASN A C 1
ATOM 714 O O . ASN A 1 91 ? -8.441 -0.162 0.342 1.00 90.69 91 ASN A O 1
ATOM 718 N N . SER A 1 92 ? -9.259 -0.700 -1.663 1.00 86.75 92 SER A N 1
ATOM 719 C CA . SER A 1 92 ? -8.052 -1.420 -2.098 1.00 86.75 92 SER A CA 1
ATOM 720 C C . SER A 1 92 ? -7.026 -0.493 -2.759 1.00 86.75 92 SER A C 1
ATOM 722 O O . SER A 1 92 ? -5.877 -0.886 -2.924 1.00 86.75 92 SER A O 1
ATOM 724 N N . GLN A 1 93 ? -7.421 0.726 -3.142 1.00 81.31 93 GLN A N 1
ATOM 725 C CA . GLN A 1 93 ? -6.509 1.706 -3.732 1.00 81.31 93 GLN A CA 1
ATOM 726 C C . GLN A 1 93 ? -5.591 2.347 -2.676 1.00 81.31 93 GLN A C 1
ATOM 728 O O . GLN A 1 93 ? -6.015 2.555 -1.535 1.00 81.31 93 GLN A O 1
ATOM 733 N N . PRO A 1 94 ? -4.355 2.725 -3.049 1.00 81.94 94 PRO A N 1
ATOM 734 C CA . PRO A 1 94 ? -3.480 3.502 -2.183 1.00 81.94 94 PRO A CA 1
ATOM 735 C C . PRO A 1 94 ? -4.099 4.853 -1.771 1.00 81.94 94 PRO A C 1
ATOM 737 O O . PRO A 1 94 ? -4.631 5.558 -2.632 1.00 81.94 94 PRO A O 1
ATOM 740 N N . PRO A 1 95 ? -3.954 5.287 -0.500 1.00 85.31 95 PRO A N 1
ATOM 741 C CA . PRO A 1 95 ? -4.489 6.563 -0.006 1.00 85.31 95 PRO A CA 1
ATOM 742 C C . PRO A 1 95 ? -3.990 7.791 -0.778 1.00 85.31 95 PRO A C 1
ATOM 744 O O . PRO A 1 95 ? -4.690 8.794 -0.849 1.00 85.31 95 PRO A O 1
ATOM 747 N N . THR A 1 96 ? -2.796 7.737 -1.381 1.00 81.69 96 THR A N 1
ATOM 748 C CA . THR A 1 96 ? -2.233 8.864 -2.143 1.00 81.69 96 THR A CA 1
ATOM 749 C C . THR A 1 96 ? -3.094 9.249 -3.344 1.00 81.69 96 THR A C 1
ATOM 751 O O . THR A 1 96 ? -3.210 10.436 -3.637 1.00 81.69 96 THR A O 1
ATOM 754 N N . ASN A 1 97 ? -3.738 8.272 -3.989 1.00 81.56 97 ASN A N 1
ATOM 755 C CA . ASN A 1 97 ? -4.517 8.467 -5.216 1.00 81.56 97 ASN A CA 1
ATOM 756 C C . ASN A 1 97 ? -6.036 8.415 -4.973 1.00 81.56 97 ASN A C 1
ATOM 758 O O . ASN A 1 97 ? -6.815 8.453 -5.925 1.00 81.56 97 ASN A O 1
ATOM 762 N N . ASP A 1 98 ? -6.472 8.321 -3.717 1.00 89.06 98 ASP A N 1
ATOM 763 C CA . ASP A 1 98 ? -7.880 8.187 -3.359 1.00 89.06 98 ASP A CA 1
ATOM 764 C C . ASP A 1 98 ? -8.499 9.552 -3.018 1.00 89.06 98 ASP A C 1
ATOM 766 O O . ASP A 1 98 ? -8.410 10.045 -1.893 1.00 89.06 98 ASP A O 1
ATOM 770 N N . ALA A 1 99 ? -9.154 10.171 -4.003 1.00 90.44 99 ALA A N 1
ATOM 771 C CA . ALA A 1 99 ? -9.809 11.469 -3.830 1.00 90.44 99 ALA A CA 1
ATOM 772 C C . ALA A 1 99 ? -10.891 11.463 -2.732 1.00 90.44 99 ALA A C 1
ATOM 774 O O . ALA A 1 99 ? -11.071 12.476 -2.053 1.00 90.44 99 ALA A O 1
ATOM 775 N N . ASN A 1 100 ? -11.577 10.334 -2.521 1.00 94.44 100 ASN A N 1
ATOM 776 C CA . ASN A 1 100 ? -12.590 10.215 -1.474 1.00 94.44 100 ASN A CA 1
ATOM 777 C C . ASN A 1 100 ? -11.932 10.187 -0.097 1.00 94.44 100 ASN A C 1
ATOM 779 O O . ASN A 1 100 ? -12.389 10.882 0.805 1.00 94.44 100 ASN A O 1
ATOM 783 N N . PHE A 1 101 ? -10.826 9.455 0.053 1.00 94.44 101 PHE A N 1
ATOM 784 C CA . PHE A 1 101 ? -10.035 9.468 1.283 1.00 94.44 101 PHE A CA 1
ATOM 785 C C . PHE A 1 101 ? -9.564 10.884 1.637 1.00 94.44 101 PHE A C 1
ATOM 787 O O . PHE A 1 101 ? -9.792 11.335 2.757 1.00 94.44 101 PHE A O 1
ATOM 794 N N . HIS A 1 102 ? -8.985 11.620 0.679 1.00 94.19 102 HIS A N 1
ATOM 795 C CA . HIS A 1 102 ? -8.569 13.014 0.898 1.00 94.19 102 HIS A CA 1
ATOM 796 C C . HIS A 1 102 ? -9.748 13.912 1.287 1.00 94.19 102 HIS A C 1
ATOM 798 O O . HIS A 1 102 ? -9.640 14.701 2.225 1.00 94.19 102 HIS A O 1
ATOM 804 N N . SER A 1 103 ? -10.892 13.766 0.612 1.00 96.19 103 SER A N 1
ATOM 805 C CA . SER A 1 103 ? -12.105 14.533 0.914 1.00 96.19 103 SER A CA 1
ATOM 806 C C . SER A 1 103 ? -12.646 14.243 2.319 1.00 96.19 103 SER A C 1
ATOM 808 O O . SER A 1 103 ? -12.919 15.181 3.071 1.00 96.19 103 SER A O 1
ATOM 810 N N . ILE A 1 104 ? -12.733 12.966 2.710 1.00 96.62 104 ILE A N 1
ATOM 811 C CA . ILE A 1 104 ? -13.148 12.545 4.055 1.00 96.62 104 ILE A CA 1
ATOM 812 C C . ILE A 1 104 ? -12.180 13.115 5.090 1.00 96.62 104 ILE A C 1
ATOM 814 O O . ILE A 1 104 ? -12.616 13.726 6.066 1.00 96.62 104 ILE A O 1
ATOM 818 N N . CYS A 1 105 ? -10.872 12.968 4.867 1.00 96.56 105 CYS A N 1
ATOM 819 C CA . CYS A 1 105 ? -9.860 13.424 5.808 1.00 96.56 105 CYS A CA 1
ATOM 820 C C . CYS A 1 105 ? -9.900 14.938 6.043 1.00 96.56 105 CYS A C 1
ATOM 822 O O . CYS A 1 105 ? -9.795 15.374 7.189 1.00 96.56 105 CYS A O 1
ATOM 824 N N . ALA A 1 106 ? -10.078 15.729 4.983 1.00 95.69 106 ALA A N 1
ATOM 825 C CA . ALA A 1 106 ? -10.113 17.188 5.065 1.00 95.69 106 ALA A CA 1
ATOM 826 C C . ALA A 1 106 ? -11.354 17.735 5.796 1.00 95.69 106 ALA A C 1
ATOM 828 O O . ALA A 1 106 ? -11.322 18.862 6.286 1.00 95.69 106 ALA A O 1
ATOM 829 N N . ASN A 1 107 ? -12.438 16.954 5.883 1.00 96.31 107 ASN A N 1
ATOM 830 C CA . ASN A 1 107 ? -13.739 17.422 6.378 1.00 96.31 107 ASN A CA 1
ATOM 831 C C . ASN A 1 107 ? -14.254 16.670 7.614 1.00 96.31 107 ASN A C 1
ATOM 833 O O . ASN A 1 107 ? -15.358 16.942 8.079 1.00 96.31 107 ASN A O 1
ATOM 837 N N . THR A 1 108 ? -13.478 15.732 8.157 1.00 97.06 108 THR A N 1
ATOM 838 C CA . THR A 1 108 ? -13.909 14.896 9.284 1.00 97.06 108 THR A CA 1
ATOM 839 C C . THR A 1 108 ? -12.996 15.099 10.480 1.00 97.06 108 THR A C 1
ATOM 841 O O . THR A 1 108 ? -11.799 14.808 10.417 1.00 97.06 108 THR A O 1
ATOM 844 N N . ALA A 1 109 ? -13.571 15.565 11.587 1.00 96.06 109 ALA A N 1
ATOM 845 C CA . ALA A 1 109 ? -12.925 15.587 12.891 1.00 96.06 109 ALA A CA 1
ATOM 846 C C . ALA A 1 109 ? -13.507 14.489 13.789 1.00 96.06 109 ALA A C 1
ATOM 848 O O . ALA A 1 109 ? -14.662 14.091 13.632 1.00 96.06 109 ALA A O 1
ATOM 849 N N . THR A 1 110 ? -12.699 13.960 14.704 1.00 96.50 110 THR A N 1
ATOM 850 C CA . THR A 1 110 ? -13.143 12.920 15.639 1.00 96.50 110 THR A CA 1
ATOM 851 C C . THR A 1 110 ? -12.296 12.906 16.908 1.00 96.50 110 THR A C 1
ATOM 853 O O . THR A 1 110 ? -11.137 13.326 16.906 1.00 96.50 110 THR A O 1
ATOM 856 N N . THR A 1 111 ? -12.867 12.382 17.990 1.00 95.56 111 THR A N 1
ATOM 857 C CA . THR A 1 111 ? -12.158 12.068 19.234 1.00 95.56 111 THR A CA 1
ATOM 858 C C . THR A 1 111 ? -11.548 10.666 19.230 1.00 95.56 111 THR A C 1
ATOM 860 O O . THR A 1 111 ? -10.704 10.378 20.074 1.00 95.56 111 THR A O 1
ATOM 863 N N . ALA A 1 112 ? -11.927 9.790 18.291 1.00 96.69 112 ALA A N 1
ATOM 864 C CA . ALA A 1 112 ? -11.357 8.452 18.171 1.00 96.69 112 ALA A CA 1
ATOM 865 C C . ALA A 1 112 ? -11.258 8.003 16.707 1.00 96.69 112 ALA A C 1
ATOM 867 O O . ALA A 1 112 ? -12.248 7.988 15.978 1.00 96.69 112 ALA A O 1
ATOM 868 N N . CYS A 1 113 ? -10.060 7.600 16.283 1.00 96.81 113 CYS A N 1
ATOM 869 C CA . CYS A 1 113 ? -9.779 7.154 14.922 1.00 96.81 113 CYS A CA 1
ATOM 870 C C . CYS A 1 113 ? -8.832 5.960 14.920 1.00 96.81 113 CYS A C 1
ATOM 872 O O . CYS A 1 113 ? -7.770 6.017 15.535 1.00 96.81 113 CYS A O 1
ATOM 874 N N . PHE A 1 114 ? -9.167 4.936 14.143 1.00 97.62 114 PHE A N 1
ATOM 875 C CA . PHE A 1 114 ? -8.284 3.860 13.711 1.00 97.62 114 PHE A CA 1
ATOM 876 C C . PHE A 1 114 ? -8.049 3.983 12.211 1.00 97.62 114 PHE A C 1
ATOM 878 O O . PHE A 1 114 ? -8.990 4.151 11.447 1.00 97.62 114 PHE A O 1
ATOM 885 N N . ALA A 1 115 ? -6.804 3.879 11.774 1.00 95.88 115 ALA A N 1
ATOM 886 C CA . ALA A 1 115 ? -6.448 3.907 10.367 1.00 95.88 115 ALA A CA 1
ATOM 887 C C . ALA A 1 115 ? -5.364 2.873 10.093 1.00 95.88 115 ALA A C 1
ATOM 889 O O . ALA A 1 115 ? -4.432 2.709 10.882 1.00 95.88 115 ALA A O 1
ATOM 890 N N . HIS A 1 116 ? -5.480 2.156 8.983 1.00 93.69 116 HIS A N 1
ATOM 891 C CA . HIS A 1 116 ? -4.622 1.020 8.689 1.00 93.69 116 HIS A CA 1
ATOM 892 C C . HIS A 1 116 ? -4.370 0.881 7.194 1.00 93.69 116 HIS A C 1
ATOM 894 O O . HIS A 1 116 ? -5.271 1.043 6.374 1.00 93.69 116 HIS A O 1
ATOM 900 N N . ILE A 1 117 ? -3.123 0.576 6.861 1.00 90.00 117 ILE A N 1
ATOM 901 C CA . ILE A 1 117 ? -2.689 0.194 5.527 1.00 90.00 117 ILE A CA 1
ATOM 902 C C . ILE A 1 117 ? -2.247 -1.260 5.583 1.00 90.00 117 ILE A C 1
ATOM 904 O O . ILE A 1 117 ? -1.276 -1.624 6.265 1.00 90.00 117 ILE A O 1
ATOM 908 N N . ARG A 1 118 ? -2.956 -2.082 4.821 1.00 87.31 118 ARG A N 1
ATOM 909 C CA . ARG A 1 118 ? -2.753 -3.516 4.737 1.00 87.31 118 ARG A CA 1
ATOM 910 C C . ARG A 1 118 ? -1.544 -3.849 3.866 1.00 87.31 118 ARG A C 1
ATOM 912 O O . ARG A 1 118 ? -1.274 -3.217 2.848 1.00 87.31 118 ARG A O 1
ATOM 919 N N . ALA A 1 119 ? -0.840 -4.895 4.283 1.00 80.88 119 ALA A N 1
ATOM 920 C CA . ALA A 1 119 ? 0.194 -5.571 3.513 1.00 80.88 119 ALA A CA 1
ATOM 921 C C . ALA A 1 119 ? -0.179 -7.060 3.419 1.00 80.88 119 ALA A C 1
ATOM 923 O O . ALA A 1 119 ? 0.110 -7.830 4.337 1.00 80.88 119 ALA A O 1
ATOM 924 N N . ALA A 1 120 ? -0.880 -7.451 2.358 1.00 71.75 120 ALA A N 1
ATOM 925 C CA . ALA A 1 120 ? -1.495 -8.764 2.200 1.00 71.75 120 ALA A CA 1
ATOM 926 C C . ALA A 1 120 ? -0.437 -9.854 1.974 1.00 71.75 120 ALA A C 1
ATOM 928 O O . ALA A 1 120 ? 0.366 -9.795 1.045 1.00 71.75 120 ALA A O 1
ATOM 929 N N . THR A 1 121 ? -0.402 -10.862 2.841 1.00 60.25 121 THR A N 1
ATOM 930 C CA . THR A 1 121 ? 0.576 -11.961 2.777 1.00 60.25 121 THR A CA 1
ATOM 931 C C . THR A 1 121 ? 0.091 -13.163 1.973 1.00 60.25 121 THR A C 1
ATOM 933 O O . THR A 1 121 ? 0.911 -13.777 1.302 1.00 60.25 121 THR A O 1
ATOM 936 N N . ALA A 1 122 ? -1.209 -13.478 2.010 1.00 61.19 122 ALA A N 1
ATOM 937 C CA . ALA A 1 122 ? -1.761 -14.679 1.365 1.00 61.19 122 ALA A CA 1
ATOM 938 C C . ALA A 1 122 ? -3.243 -14.580 0.947 1.00 61.19 122 ALA A C 1
ATOM 940 O O . ALA A 1 122 ? -3.758 -15.478 0.289 1.00 61.19 122 ALA A O 1
ATOM 941 N N . THR A 1 123 ? -3.954 -13.522 1.344 1.00 66.00 123 THR A N 1
ATOM 942 C CA . THR A 1 123 ? -5.399 -13.361 1.115 1.00 66.00 123 THR A CA 1
ATOM 943 C C . THR A 1 123 ? -5.682 -12.320 0.039 1.00 66.00 123 THR A C 1
ATOM 945 O O . THR A 1 123 ? -4.891 -11.398 -0.161 1.00 66.00 123 THR A O 1
ATOM 948 N N . SER A 1 124 ? -6.827 -12.443 -0.638 1.00 74.94 124 SER A N 1
ATOM 949 C CA . SER A 1 124 ? -7.219 -11.536 -1.722 1.00 74.94 124 SER A CA 1
ATOM 950 C C . SER A 1 124 ? -7.252 -10.067 -1.272 1.00 74.94 124 SER A C 1
ATOM 952 O O . SER A 1 124 ? -7.577 -9.733 -0.121 1.00 74.94 124 SER A O 1
ATOM 954 N N . THR A 1 125 ? -6.905 -9.170 -2.193 1.00 81.94 125 THR A N 1
ATOM 955 C CA . THR A 1 125 ? -6.859 -7.712 -2.002 1.00 81.94 125 THR A CA 1
ATOM 956 C C . THR A 1 125 ? -8.245 -7.080 -2.161 1.00 81.94 125 THR A C 1
ATOM 958 O O . THR A 1 125 ? -8.485 -6.204 -2.992 1.00 81.94 125 THR A O 1
ATOM 961 N N . THR A 1 126 ? -9.195 -7.547 -1.354 1.00 85.81 126 THR A N 1
ATOM 962 C CA . THR A 1 126 ? -10.563 -7.019 -1.289 1.00 85.81 126 THR A CA 1
ATOM 963 C C . THR A 1 126 ? -10.734 -6.065 -0.100 1.00 85.81 126 THR A C 1
ATOM 965 O O . THR A 1 126 ? -10.113 -6.289 0.944 1.00 85.81 126 THR A O 1
ATOM 968 N N . PRO A 1 127 ? -11.605 -5.039 -0.198 1.00 89.25 127 PRO A N 1
ATOM 969 C CA . PRO A 1 127 ? -11.832 -4.097 0.899 1.00 89.25 127 PRO A CA 1
ATOM 970 C C . PRO A 1 127 ? -12.310 -4.759 2.194 1.00 89.25 127 PRO A C 1
ATOM 972 O O . PRO A 1 127 ? -11.909 -4.326 3.267 1.00 89.25 127 PRO A O 1
ATOM 975 N N . VAL A 1 128 ? -13.108 -5.833 2.120 1.00 91.94 128 VAL A N 1
ATOM 976 C CA . VAL A 1 128 ? -13.600 -6.561 3.310 1.00 91.94 128 VAL A CA 1
ATOM 977 C C . VAL A 1 128 ? -12.460 -7.086 4.186 1.00 91.94 128 VAL A C 1
ATOM 979 O O . VAL A 1 128 ? -12.539 -7.013 5.407 1.00 91.94 128 VAL A O 1
ATOM 982 N N . ASN A 1 129 ? -11.348 -7.488 3.564 1.00 92.62 129 ASN A N 1
ATOM 983 C CA . ASN A 1 129 ? -10.164 -8.022 4.232 1.00 92.62 129 ASN A CA 1
ATOM 984 C C . ASN A 1 129 ? -9.241 -6.930 4.815 1.00 92.62 129 ASN A C 1
ATOM 986 O O . ASN A 1 129 ? -8.206 -7.256 5.404 1.00 92.62 129 ASN A O 1
ATOM 990 N N . ASN A 1 130 ? -9.559 -5.646 4.628 1.00 93.25 130 ASN A N 1
ATOM 991 C CA . ASN A 1 130 ? -8.773 -4.544 5.177 1.00 93.25 130 ASN A CA 1
ATOM 992 C C . ASN A 1 130 ? -9.222 -4.232 6.601 1.00 93.25 130 ASN A C 1
ATOM 994 O O . ASN A 1 130 ? -10.412 -4.199 6.902 1.00 93.25 130 ASN A O 1
ATOM 998 N N . HIS A 1 131 ? -8.269 -3.949 7.480 1.00 95.00 131 HIS A N 1
ATOM 999 C CA . HIS A 1 131 ? -8.547 -3.392 8.799 1.00 95.00 131 HIS A CA 1
ATOM 1000 C C . HIS A 1 131 ? -9.075 -1.952 8.676 1.00 95.00 131 HIS A C 1
ATOM 1002 O O . HIS A 1 131 ? -8.784 -1.296 7.678 1.00 95.00 131 HIS A O 1
ATOM 1008 N N . PRO A 1 132 ? -9.771 -1.411 9.691 1.00 97.19 132 PRO A N 1
ATOM 1009 C CA . PRO A 1 132 ? -10.221 -2.071 10.923 1.00 97.19 132 PRO A CA 1
ATOM 1010 C C . PRO A 1 132 ? -11.413 -3.021 10.712 1.00 97.19 132 PRO A C 1
ATOM 1012 O O . PRO A 1 132 ? -12.235 -2.811 9.822 1.00 97.19 132 PRO A O 1
ATOM 1015 N N . PHE A 1 133 ? -11.529 -4.054 11.545 1.00 97.38 133 PHE A N 1
ATOM 1016 C CA . PHE A 1 133 ? -12.740 -4.882 11.645 1.00 97.38 133 PHE A CA 1
ATOM 1017 C C . PHE A 1 133 ? -13.643 -4.317 12.737 1.00 97.38 133 PHE A C 1
ATOM 1019 O O . PHE A 1 133 ? -13.134 -3.894 13.774 1.00 97.38 133 PHE A O 1
ATOM 1026 N N . VAL A 1 134 ? -14.953 -4.263 12.489 1.00 96.38 134 VAL A N 1
ATOM 1027 C CA . VAL A 1 134 ? -15.918 -3.595 13.372 1.00 96.38 134 VAL A CA 1
ATOM 1028 C C . VAL A 1 134 ? -17.028 -4.561 13.772 1.00 96.38 134 VAL A C 1
ATOM 1030 O O . VAL A 1 134 ? -17.704 -5.114 12.905 1.00 96.38 134 VAL A O 1
ATOM 1033 N N . PHE A 1 135 ? -17.238 -4.695 15.081 1.00 94.50 135 PHE A N 1
ATOM 1034 C CA . PHE A 1 135 ? -18.321 -5.462 15.698 1.00 94.50 135 PHE A CA 1
ATOM 1035 C C . PHE A 1 135 ? -19.096 -4.537 16.638 1.00 94.50 135 PHE A C 1
ATOM 1037 O O . PHE A 1 135 ? -18.622 -4.180 17.720 1.00 94.50 135 PHE A O 1
ATOM 1044 N N . GLY A 1 136 ? -20.269 -4.083 16.190 1.00 91.69 136 GLY A N 1
ATOM 1045 C CA . GLY A 1 136 ? -21.036 -3.040 16.873 1.00 91.69 136 GLY A CA 1
ATOM 1046 C C . GLY A 1 136 ? -20.207 -1.769 17.043 1.00 91.69 136 GLY A C 1
ATOM 1047 O O . GLY A 1 136 ? -19.844 -1.117 16.063 1.00 91.69 136 GLY A O 1
ATOM 1048 N N . ARG A 1 137 ? -19.881 -1.422 18.289 1.00 92.50 137 ARG A N 1
ATOM 1049 C CA . ARG A 1 137 ? -19.047 -0.255 18.595 1.00 92.50 137 ARG A CA 1
ATOM 1050 C C . ARG A 1 137 ? -17.550 -0.537 18.607 1.00 92.50 137 ARG A C 1
ATOM 1052 O O . ARG A 1 137 ? -16.793 0.408 18.762 1.00 92.50 137 ARG A O 1
ATOM 1059 N N . HIS A 1 138 ? -17.124 -1.797 18.573 1.00 95.81 138 HIS A N 1
ATOM 1060 C CA . HIS A 1 138 ? -15.727 -2.168 18.794 1.00 95.81 138 HIS A CA 1
ATOM 1061 C C . HIS A 1 138 ? -14.992 -2.256 17.465 1.00 95.81 138 HIS A C 1
ATOM 1063 O O . HIS A 1 138 ? -15.413 -2.985 16.572 1.00 95.81 138 HIS A O 1
ATOM 1069 N N . ALA A 1 139 ? -13.882 -1.533 17.340 1.00 97.81 139 ALA A N 1
ATOM 1070 C CA . ALA A 1 139 ? -12.989 -1.593 16.190 1.00 97.81 139 ALA A CA 1
ATOM 1071 C C . ALA A 1 139 ? -11.672 -2.277 16.571 1.00 97.81 139 ALA A C 1
ATOM 1073 O O . ALA A 1 139 ? -11.084 -1.965 17.608 1.00 97.81 139 ALA A O 1
ATOM 1074 N N . ILE A 1 140 ? -11.190 -3.179 15.712 1.00 97.56 140 ILE A N 1
ATOM 1075 C CA . ILE A 1 140 ? -9.985 -3.986 15.923 1.00 97.56 140 ILE A CA 1
ATOM 1076 C C . ILE A 1 140 ? -9.037 -3.868 14.723 1.00 97.56 140 ILE A C 1
ATOM 1078 O O . ILE A 1 140 ? -9.438 -3.983 13.563 1.00 97.56 140 ILE A O 1
ATOM 1082 N N . MET A 1 141 ? -7.750 -3.672 15.005 1.00 96.06 141 MET A N 1
ATOM 1083 C CA . MET A 1 141 ? -6.658 -3.689 14.033 1.00 96.06 141 MET A CA 1
ATOM 1084 C C . MET A 1 141 ? -5.610 -4.720 14.435 1.00 96.06 141 MET A C 1
ATOM 1086 O O . MET A 1 141 ? -5.227 -4.786 15.597 1.00 96.06 141 MET A O 1
ATOM 1090 N N . HIS A 1 142 ? -5.095 -5.471 13.464 1.00 93.25 142 HIS A N 1
ATOM 1091 C CA . HIS A 1 142 ? -4.039 -6.458 13.665 1.00 93.25 142 HIS A CA 1
ATOM 1092 C C . HIS A 1 142 ? -2.875 -6.174 12.705 1.00 93.25 142 HIS A C 1
ATOM 1094 O O . HIS A 1 142 ? -3.068 -5.852 11.530 1.00 93.25 142 HIS A O 1
ATOM 1100 N N . ASN A 1 143 ? -1.651 -6.246 13.218 1.00 89.12 143 ASN A N 1
ATOM 1101 C CA . ASN A 1 143 ? -0.422 -6.118 12.450 1.00 89.12 143 ASN A CA 1
ATOM 1102 C C . ASN A 1 143 ? 0.507 -7.294 12.742 1.00 89.12 143 ASN A C 1
ATOM 1104 O O . ASN A 1 143 ? 1.318 -7.256 13.668 1.00 89.12 143 ASN A O 1
ATOM 1108 N N . GLY A 1 144 ? 0.409 -8.319 11.911 1.00 87.06 144 GLY A N 1
ATOM 1109 C CA . GLY A 1 144 ? 1.222 -9.508 12.036 1.00 87.06 144 GLY A CA 1
ATOM 1110 C C . GLY A 1 144 ? 0.580 -10.670 11.304 1.00 87.06 144 GLY A C 1
ATOM 1111 O O . GLY A 1 144 ? -0.062 -10.463 10.276 1.00 87.06 144 GLY A O 1
ATOM 1112 N N . VAL A 1 145 ? 0.812 -11.873 11.812 1.00 87.94 145 VAL A N 1
ATOM 1113 C CA . VAL A 1 145 ? 0.340 -13.117 11.210 1.00 87.94 145 VAL A CA 1
ATOM 1114 C C . VAL A 1 145 ? 0.073 -14.144 12.302 1.00 87.94 145 VAL A C 1
ATOM 1116 O O . VAL A 1 145 ? 0.871 -14.279 13.239 1.00 87.94 145 VAL A O 1
ATOM 1119 N N . VAL A 1 146 ? -1.033 -14.870 12.160 1.00 91.44 146 VAL A N 1
ATOM 1120 C CA . VAL A 1 146 ? -1.278 -16.114 12.894 1.00 91.44 146 VAL A CA 1
ATOM 1121 C C . VAL A 1 146 ? -0.630 -17.255 12.113 1.00 91.44 146 VAL A C 1
ATOM 1123 O O . VAL A 1 146 ? -1.048 -17.596 11.004 1.00 91.44 146 VAL A O 1
ATOM 1126 N N . PHE A 1 147 ? 0.423 -17.839 12.676 1.00 90.38 147 PHE A N 1
ATOM 1127 C CA . PHE A 1 147 ? 1.134 -18.946 12.051 1.00 90.38 147 PHE A CA 1
ATOM 1128 C C . PHE A 1 147 ? 0.207 -20.153 11.854 1.00 90.38 147 PHE A C 1
ATOM 1130 O O . PHE A 1 147 ? -0.618 -20.480 12.705 1.00 90.38 147 PHE A O 1
ATOM 1137 N N . GLY A 1 148 ? 0.316 -20.820 10.704 1.00 89.56 148 GLY A N 1
ATOM 1138 C CA . GLY A 1 148 ? -0.501 -21.998 10.416 1.00 89.56 148 GLY A CA 1
ATOM 1139 C C . GLY A 1 148 ? -2.011 -21.733 10.401 1.00 89.56 148 GLY A C 1
ATOM 1140 O O . GLY A 1 148 ? -2.767 -22.693 10.519 1.00 89.56 148 GLY A O 1
ATOM 1141 N N . PHE A 1 149 ? -2.455 -20.476 10.234 1.00 92.12 149 PHE A N 1
ATOM 1142 C CA . PHE A 1 149 ? -3.870 -20.091 10.299 1.00 92.12 149 PHE A CA 1
ATOM 1143 C C . PHE A 1 149 ? -4.780 -21.021 9.491 1.00 92.12 149 PHE A C 1
ATOM 1145 O O . PHE A 1 149 ? -5.747 -21.530 10.032 1.00 92.12 149 PHE A O 1
ATOM 1152 N N . ILE A 1 150 ? -4.430 -21.333 8.239 1.00 91.56 150 ILE A N 1
ATOM 1153 C CA . ILE A 1 150 ? -5.234 -22.217 7.375 1.00 91.56 150 ILE A CA 1
ATOM 1154 C C . ILE A 1 150 ? -5.469 -23.603 7.995 1.00 91.56 150 ILE A C 1
ATOM 1156 O O . ILE A 1 150 ? -6.537 -24.176 7.807 1.00 91.56 150 ILE A O 1
ATOM 1160 N N . LYS A 1 151 ? -4.498 -24.137 8.746 1.00 91.12 151 LYS A N 1
ATOM 1161 C CA . LYS A 1 151 ? -4.599 -25.458 9.382 1.00 91.12 151 LYS A CA 1
ATOM 1162 C C . LYS A 1 151 ? -5.467 -25.440 10.638 1.00 91.12 151 LYS A C 1
ATOM 1164 O O . LYS A 1 151 ? -6.140 -26.424 10.898 1.00 91.12 151 LYS A O 1
ATOM 1169 N N . ILE A 1 152 ? -5.432 -24.346 11.399 1.00 94.19 152 ILE A N 1
ATOM 1170 C CA . ILE A 1 152 ? -6.213 -24.194 12.637 1.00 94.19 152 ILE A CA 1
ATOM 1171 C C . ILE A 1 152 ? -7.554 -23.494 12.408 1.00 94.19 152 ILE A C 1
ATOM 1173 O O . ILE A 1 152 ? -8.323 -23.355 13.348 1.00 94.19 152 ILE A O 1
ATOM 1177 N N . LYS A 1 153 ? -7.813 -22.995 11.192 1.00 94.56 153 LYS A N 1
ATOM 1178 C CA . LYS A 1 153 ? -8.934 -22.098 10.894 1.00 94.56 153 LYS A CA 1
ATOM 1179 C C . LYS A 1 153 ? -10.266 -22.703 11.327 1.00 94.56 153 LYS A C 1
ATOM 1181 O O . LYS A 1 153 ? -11.008 -22.033 12.027 1.00 94.56 153 LYS A O 1
ATOM 1186 N N . ARG A 1 154 ? -10.531 -23.952 10.940 1.00 95.44 154 ARG A N 1
ATOM 1187 C CA . ARG A 1 154 ? -11.797 -24.629 11.241 1.00 95.44 154 ARG A CA 1
ATOM 1188 C C . ARG A 1 154 ? -12.008 -24.776 12.750 1.00 95.44 154 ARG A C 1
ATOM 1190 O O . ARG A 1 154 ? -13.028 -24.354 13.265 1.00 95.44 154 ARG A O 1
ATOM 1197 N N . ASP A 1 155 ? -11.011 -25.295 13.462 1.00 96.94 155 ASP A N 1
ATOM 1198 C CA . ASP A 1 155 ? -11.085 -25.470 14.917 1.00 96.94 155 ASP A CA 1
ATOM 1199 C C . ASP A 1 155 ? -11.104 -24.127 15.673 1.00 96.94 155 ASP A C 1
ATOM 1201 O O . ASP A 1 155 ? -11.587 -24.048 16.798 1.00 96.94 155 ASP A O 1
ATOM 1205 N N . LEU A 1 156 ? -10.572 -23.057 15.072 1.00 96.56 156 LEU A N 1
ATOM 1206 C CA . LEU A 1 156 ? -10.689 -21.695 15.590 1.00 96.56 156 LEU A CA 1
ATOM 1207 C C . LEU A 1 156 ? -12.106 -21.150 15.395 1.00 96.56 156 LEU A C 1
ATOM 1209 O O . LEU A 1 156 ? -12.620 -20.521 16.315 1.00 96.56 156 LEU A O 1
ATOM 1213 N N . GLU A 1 157 ? -12.725 -21.384 14.235 1.00 96.31 157 GLU A N 1
ATOM 1214 C CA . GLU A 1 157 ? -14.123 -21.027 13.960 1.00 96.31 157 GLU A CA 1
ATOM 1215 C C . GLU A 1 157 ? -15.078 -21.726 14.939 1.00 96.31 157 GLU A C 1
ATOM 1217 O O . GLU A 1 157 ? -15.981 -21.072 15.446 1.00 96.31 157 GLU A O 1
ATOM 1222 N N . ASP A 1 158 ? -14.800 -22.977 15.326 1.00 96.81 158 ASP A N 1
ATOM 1223 C CA . ASP A 1 158 ? -15.571 -23.714 16.344 1.00 96.81 158 ASP A CA 1
ATOM 1224 C C . ASP A 1 158 ? -15.519 -23.075 17.756 1.00 96.81 158 ASP A C 1
ATOM 1226 O O . ASP A 1 158 ? -16.303 -23.436 18.636 1.00 96.81 158 ASP A O 1
ATOM 1230 N N . LEU A 1 159 ? -14.586 -22.146 18.013 1.00 96.62 159 LEU A N 1
ATOM 1231 C CA . LEU A 1 159 ? -14.506 -21.393 19.274 1.00 96.62 159 LEU A CA 1
ATOM 1232 C C . LEU A 1 159 ? -15.251 -20.051 19.243 1.00 96.62 159 LEU A C 1
ATOM 1234 O O . LEU A 1 159 ? -15.284 -19.375 20.278 1.00 96.62 159 LEU A O 1
ATOM 1238 N N . ILE A 1 160 ? -15.747 -19.629 18.079 1.00 96.00 160 ILE A N 1
ATOM 1239 C CA . ILE A 1 160 ? -16.427 -18.347 17.872 1.00 96.00 160 ILE A CA 1
ATOM 1240 C C . ILE A 1 160 ? -17.929 -18.551 18.095 1.00 96.00 160 ILE A C 1
ATOM 1242 O O . ILE A 1 160 ? -18.495 -19.522 17.604 1.00 96.00 160 ILE A O 1
ATOM 1246 N N . ASP A 1 161 ? -18.571 -17.640 18.829 1.00 92.62 161 ASP A N 1
ATOM 1247 C CA . ASP A 1 161 ? -20.024 -17.702 19.036 1.00 92.62 161 ASP A CA 1
ATOM 1248 C C . ASP A 1 161 ? -20.774 -17.465 17.707 1.00 92.62 161 ASP A C 1
ATOM 1250 O O . ASP A 1 161 ? -20.346 -16.650 16.884 1.00 92.62 161 ASP A O 1
ATOM 1254 N N . ASP A 1 162 ? -21.902 -18.157 17.507 1.00 91.88 162 ASP A N 1
ATOM 1255 C CA . ASP A 1 162 ? -22.638 -18.196 16.230 1.00 91.88 162 ASP A CA 1
ATOM 1256 C C . ASP A 1 162 ? -22.961 -16.798 15.665 1.00 91.88 162 ASP A C 1
ATOM 1258 O O . ASP A 1 162 ? -22.754 -16.538 14.479 1.00 91.88 162 ASP A O 1
ATOM 1262 N N . ASP A 1 163 ? -23.405 -15.863 16.512 1.00 90.19 163 ASP A N 1
ATOM 1263 C CA . ASP A 1 163 ? -23.767 -14.502 16.095 1.00 90.19 163 ASP A CA 1
ATOM 1264 C C . ASP A 1 163 ? -22.558 -13.693 15.599 1.00 90.19 163 ASP A C 1
ATOM 1266 O O . ASP A 1 163 ? -22.680 -12.855 14.705 1.00 90.19 163 ASP A O 1
ATOM 1270 N N . ILE A 1 164 ? -21.372 -13.949 16.154 1.00 93.25 164 ILE A N 1
ATOM 1271 C CA . ILE A 1 164 ? -20.114 -13.325 15.734 1.00 93.25 164 ILE A CA 1
ATOM 1272 C C . ILE A 1 164 ? -19.587 -13.993 14.464 1.00 93.25 164 ILE A C 1
ATOM 1274 O O . ILE A 1 164 ? -19.072 -13.298 13.583 1.00 93.25 164 ILE A O 1
ATOM 1278 N N . PHE A 1 165 ? -19.718 -15.317 14.360 1.00 94.19 165 PHE A N 1
ATOM 1279 C CA . PHE A 1 165 ? -19.315 -16.080 13.183 1.00 94.19 165 PHE A CA 1
ATOM 1280 C C . PHE A 1 165 ? -20.073 -15.621 11.930 1.00 94.19 165 PHE A C 1
ATOM 1282 O O . PHE A 1 165 ? -19.451 -15.369 10.898 1.00 94.19 165 PHE A O 1
ATOM 1289 N N . GLU A 1 166 ? -21.388 -15.404 12.039 1.00 91.75 166 GLU A N 1
ATOM 1290 C CA . GLU A 1 166 ? -22.234 -14.882 10.953 1.00 91.75 166 GLU A CA 1
ATOM 1291 C C . GLU A 1 166 ? -21.799 -13.497 10.438 1.00 91.75 166 GLU A C 1
ATOM 1293 O O . GLU A 1 166 ? -22.106 -13.124 9.304 1.00 91.75 166 GLU A O 1
ATOM 1298 N N . HIS A 1 167 ? -21.065 -12.727 11.247 1.00 91.62 167 HIS A N 1
ATOM 1299 C CA . HIS A 1 167 ? -20.601 -11.381 10.898 1.00 91.62 167 HIS A CA 1
ATOM 1300 C C . HIS A 1 167 ? -19.212 -11.353 10.245 1.00 91.62 167 HIS A C 1
ATOM 1302 O O . HIS A 1 167 ? -18.764 -10.295 9.798 1.00 91.62 167 HIS A O 1
ATOM 1308 N N . ILE A 1 168 ? -18.522 -12.493 10.154 1.00 94.38 168 ILE A N 1
ATOM 1309 C CA . ILE A 1 168 ? -17.252 -12.606 9.426 1.00 94.38 168 ILE A CA 1
ATOM 1310 C C . ILE A 1 168 ? -17.528 -12.469 7.921 1.00 94.38 168 ILE A C 1
ATOM 1312 O O . ILE A 1 168 ? -18.288 -13.238 7.340 1.00 94.38 168 ILE A O 1
ATOM 1316 N N . GLN A 1 169 ? -16.894 -11.494 7.265 1.00 92.62 169 GLN A N 1
ATOM 1317 C CA . GLN A 1 169 ? -17.104 -11.208 5.837 1.00 92.62 169 GLN A CA 1
ATOM 1318 C C . GLN A 1 169 ? -15.919 -11.610 4.961 1.00 92.62 169 GLN A C 1
ATOM 1320 O O . GLN A 1 169 ? -16.073 -11.895 3.771 1.00 92.62 169 GLN A O 1
ATOM 1325 N N . GLY A 1 170 ? -14.717 -11.559 5.516 1.00 89.69 170 GLY A N 1
ATOM 1326 C CA . GLY A 1 170 ? -13.479 -11.878 4.832 1.00 89.69 170 GLY A CA 1
ATOM 1327 C C . GLY A 1 170 ? -12.911 -13.238 5.225 1.00 89.69 170 GLY A C 1
ATOM 1328 O O . GLY A 1 170 ? -13.546 -14.102 5.823 1.00 89.69 170 GLY A O 1
ATOM 1329 N N . SER A 1 171 ? -11.663 -13.457 4.820 1.00 89.19 171 SER A N 1
ATOM 1330 C CA . SER A 1 171 ? -10.972 -14.742 4.985 1.00 89.19 171 SER A CA 1
ATOM 1331 C C . SER A 1 171 ? -9.626 -14.596 5.693 1.00 89.19 171 SER A C 1
ATOM 1333 O O . SER A 1 171 ? -8.777 -15.485 5.602 1.00 89.19 171 SER A O 1
ATOM 1335 N N . THR A 1 172 ? -9.377 -13.441 6.314 1.00 93.19 172 THR A N 1
ATOM 1336 C CA . THR A 1 172 ? -8.084 -13.139 6.939 1.00 93.19 172 THR A CA 1
ATOM 1337 C C . THR A 1 172 ? -7.995 -13.706 8.342 1.00 93.19 172 THR A C 1
ATOM 1339 O O . THR A 1 172 ? -8.963 -13.654 9.096 1.00 93.19 172 THR A O 1
ATOM 1342 N N . ASP A 1 173 ? -6.797 -14.141 8.722 1.00 94.12 173 ASP A N 1
ATOM 1343 C CA . ASP A 1 173 ? -6.465 -14.462 10.111 1.00 94.12 173 ASP A CA 1
ATOM 1344 C C . ASP A 1 173 ? -6.879 -13.343 11.076 1.00 94.12 173 ASP A C 1
ATOM 1346 O O . ASP A 1 173 ? -7.444 -13.580 12.133 1.00 94.12 173 ASP A O 1
ATOM 1350 N N . SER A 1 174 ? -6.662 -12.104 10.660 1.00 95.12 174 SER A N 1
ATOM 1351 C CA . SER A 1 174 ? -6.908 -10.895 11.426 1.00 95.12 174 SER A CA 1
ATOM 1352 C C . SER A 1 174 ? -8.377 -10.679 11.785 1.00 95.12 174 SER A C 1
ATOM 1354 O O . SER A 1 174 ? -8.668 -10.223 12.888 1.00 95.12 174 SER A O 1
ATOM 1356 N N . GLU A 1 175 ? -9.291 -10.987 10.868 1.00 96.38 175 GLU A N 1
ATOM 1357 C CA . GLU A 1 175 ? -10.730 -10.897 11.117 1.00 96.38 175 GLU A CA 1
ATOM 1358 C C . GLU A 1 175 ? -11.197 -11.998 12.062 1.00 96.38 175 GLU A C 1
ATOM 1360 O O . GLU A 1 175 ? -11.977 -11.736 12.970 1.00 96.38 175 GLU A O 1
ATOM 1365 N N . HIS A 1 176 ? -10.646 -13.203 11.915 1.00 97.12 176 HIS A N 1
ATOM 1366 C CA . HIS A 1 176 ? -10.978 -14.331 12.783 1.00 97.12 176 HIS A CA 1
ATOM 1367 C C . HIS A 1 176 ? -10.412 -14.118 14.197 1.00 97.12 176 HIS A C 1
ATOM 1369 O O . HIS A 1 176 ? -11.063 -14.444 15.184 1.00 97.12 176 HIS A O 1
ATOM 1375 N N . VAL A 1 177 ? -9.243 -13.477 14.324 1.00 97.12 177 VAL A N 1
ATOM 1376 C CA . VAL A 1 177 ? -8.718 -12.990 15.612 1.00 97.12 177 VAL A CA 1
ATOM 1377 C C . VAL A 1 177 ? -9.648 -11.938 16.221 1.00 97.12 177 VAL A C 1
ATOM 1379 O O . VAL A 1 177 ? -9.881 -11.965 17.427 1.00 97.12 177 VAL A O 1
ATOM 1382 N N . ALA A 1 178 ? -10.185 -11.015 15.415 1.00 97.38 178 ALA A N 1
ATOM 1383 C CA . ALA A 1 178 ? -11.124 -10.001 15.891 1.00 97.38 178 ALA A CA 1
ATOM 1384 C C . ALA A 1 178 ? -12.457 -10.621 16.354 1.00 97.38 178 ALA A C 1
ATOM 1386 O O . ALA A 1 178 ? -12.965 -10.245 17.409 1.00 97.38 178 ALA A O 1
ATOM 1387 N N . ALA A 1 179 ? -12.971 -11.609 15.623 1.00 97.31 179 ALA A N 1
ATOM 1388 C CA . ALA A 1 179 ? -14.161 -12.375 15.980 1.00 97.31 179 ALA A CA 1
ATOM 1389 C C . ALA A 1 179 ? -13.962 -13.182 17.279 1.00 97.31 179 ALA A C 1
ATOM 1391 O O . ALA A 1 179 ? -14.758 -13.080 18.215 1.00 97.31 179 ALA A O 1
ATOM 1392 N N . LEU A 1 180 ? -12.844 -13.904 17.405 1.00 97.69 180 LEU A N 1
ATOM 1393 C CA . LEU A 1 180 ? -12.519 -14.635 18.631 1.00 97.69 180 LEU A CA 1
ATOM 1394 C C . LEU A 1 180 ? -12.342 -13.685 19.828 1.00 97.69 180 LEU A C 1
ATOM 1396 O O . LEU A 1 180 ? -12.812 -13.979 20.926 1.00 97.69 180 LEU A O 1
ATOM 1400 N N . TYR A 1 181 ? -11.738 -12.512 19.617 1.00 97.50 181 TYR A N 1
ATOM 1401 C CA . TYR A 1 181 ? -11.671 -11.457 20.630 1.00 97.50 181 TYR A CA 1
ATOM 1402 C C . TYR A 1 181 ? -13.052 -11.006 21.099 1.00 97.50 181 TYR A C 1
ATOM 1404 O O . TYR A 1 181 ? -13.286 -10.929 22.307 1.00 97.50 181 TYR A O 1
ATOM 1412 N N . MET A 1 182 ? -13.971 -10.746 20.170 1.00 96.50 182 MET A N 1
ATOM 1413 C CA . MET A 1 182 ? -15.340 -10.369 20.516 1.00 96.50 182 MET A CA 1
ATOM 1414 C C . MET A 1 182 ? -16.061 -11.482 21.274 1.00 96.50 182 MET A C 1
ATOM 1416 O O . MET A 1 182 ? -16.773 -11.191 22.233 1.00 96.50 182 MET A O 1
ATOM 1420 N N . THR A 1 183 ? -15.803 -12.744 20.929 1.00 95.44 183 THR A N 1
ATOM 1421 C CA . THR A 1 183 ? -16.335 -13.906 21.656 1.00 95.44 183 THR A CA 1
ATOM 1422 C C . THR A 1 183 ? -15.831 -13.919 23.104 1.00 95.44 183 THR A C 1
ATOM 1424 O O . THR A 1 183 ? -16.596 -14.107 24.044 1.00 95.44 183 THR A O 1
ATOM 1427 N N . MET A 1 184 ? -14.542 -13.647 23.338 1.00 95.88 184 MET A N 1
ATOM 1428 C CA . MET A 1 184 ? -14.002 -13.577 24.706 1.00 95.88 184 MET A CA 1
ATOM 1429 C C . MET A 1 184 ? -14.493 -12.344 25.479 1.00 95.88 184 MET A C 1
ATOM 1431 O O . MET A 1 184 ? -14.703 -12.413 26.689 1.00 95.88 184 MET A O 1
ATOM 1435 N N . LEU A 1 185 ? -14.701 -11.216 24.797 1.00 94.81 185 LEU A N 1
ATOM 1436 C CA . LEU A 1 185 ? -15.172 -9.977 25.416 1.00 94.81 185 LEU A CA 1
ATOM 1437 C C . LEU A 1 185 ? -16.621 -10.101 25.904 1.00 94.81 185 LEU A C 1
ATOM 1439 O O . LEU A 1 185 ? -16.927 -9.774 27.055 1.00 94.81 185 LEU A O 1
ATOM 1443 N N . THR A 1 186 ? -17.499 -10.604 25.041 1.00 93.12 186 THR A N 1
ATOM 1444 C CA . THR A 1 186 ? -18.945 -10.688 25.288 1.00 93.12 186 THR A CA 1
ATOM 1445 C C . THR A 1 186 ? -19.312 -11.752 26.324 1.00 93.12 186 THR A C 1
ATOM 1447 O O . THR A 1 186 ? -20.300 -11.567 27.029 1.00 93.12 186 THR A O 1
ATOM 1450 N N . LYS A 1 187 ? -18.466 -12.770 26.560 1.00 87.50 187 LYS A N 1
ATOM 1451 C CA . LYS A 1 187 ? -18.610 -13.724 27.687 1.00 87.50 187 LYS A CA 1
ATOM 1452 C C . LYS A 1 187 ? -18.721 -13.062 29.058 1.00 87.50 187 LYS A C 1
ATOM 1454 O O . LYS A 1 187 ? -19.280 -13.645 29.983 1.00 87.50 187 LYS A O 1
ATOM 1459 N N . THR A 1 188 ? -18.151 -11.867 29.211 1.00 74.50 188 THR A N 1
ATOM 1460 C CA . THR A 1 188 ? -18.210 -11.102 30.467 1.00 74.50 188 THR A CA 1
ATOM 1461 C C . THR A 1 188 ? -19.427 -10.182 30.565 1.00 74.50 188 THR A C 1
ATOM 1463 O O . THR A 1 188 ? -19.613 -9.533 31.595 1.00 74.50 188 THR A O 1
ATOM 1466 N N . SER A 1 189 ? -20.248 -10.115 29.514 1.00 78.75 189 SER A N 1
ATOM 1467 C CA . SER A 1 189 ? -21.427 -9.260 29.461 1.00 78.75 189 SER A CA 1
ATOM 1468 C C . SER A 1 189 ? -22.593 -9.847 30.248 1.00 78.75 189 SER A C 1
ATOM 1470 O O . SER A 1 189 ? -22.815 -11.056 30.279 1.00 78.75 189 SER A O 1
ATOM 1472 N N . THR A 1 190 ? -23.371 -8.965 30.870 1.00 70.31 190 THR A N 1
ATOM 1473 C CA . THR A 1 190 ? -24.668 -9.307 31.469 1.00 70.31 190 THR A CA 1
ATOM 1474 C C . THR A 1 190 ? -25.794 -9.349 30.432 1.00 70.31 190 THR A C 1
ATOM 1476 O O . THR A 1 190 ? -26.873 -9.862 30.718 1.00 70.31 190 THR A O 1
ATOM 1479 N N . GLU A 1 191 ? -25.562 -8.794 29.240 1.00 73.69 191 GLU A N 1
ATOM 1480 C CA . GLU A 1 191 ? -26.500 -8.775 28.114 1.00 73.69 191 GLU A CA 1
ATOM 1481 C C . GLU A 1 191 ? -26.275 -10.000 27.204 1.00 73.69 191 GLU A C 1
ATOM 1483 O O . GLU A 1 191 ? -25.240 -10.659 27.286 1.00 73.69 191 GLU A O 1
ATOM 1488 N N . LYS A 1 192 ? -27.240 -10.330 26.333 1.00 69.94 192 LYS A N 1
ATOM 1489 C CA . LYS A 1 192 ? -27.136 -11.450 25.376 1.00 69.94 192 LYS A CA 1
ATOM 1490 C C . LYS A 1 192 ? -27.373 -10.990 23.936 1.00 69.94 192 LYS A C 1
ATOM 1492 O O . LYS A 1 192 ? -28.153 -10.066 23.704 1.00 69.94 192 LYS A O 1
ATOM 1497 N N . GLY A 1 193 ? -26.732 -11.677 22.990 1.00 71.00 193 GLY A N 1
ATOM 1498 C CA . GLY A 1 193 ? -26.851 -11.442 21.547 1.00 71.00 193 GLY A CA 1
ATOM 1499 C C . GLY A 1 193 ? -26.211 -10.131 21.081 1.00 71.00 193 GLY A C 1
ATOM 1500 O O . GLY A 1 193 ? -25.430 -9.513 21.807 1.00 71.00 193 GLY A O 1
ATOM 1501 N N . ALA A 1 194 ? -26.600 -9.664 19.892 1.00 69.75 194 ALA A N 1
ATOM 1502 C CA . ALA A 1 194 ? -25.996 -8.517 19.199 1.00 69.75 194 ALA A CA 1
ATOM 1503 C C . ALA A 1 194 ? -25.968 -7.193 20.000 1.00 69.75 194 ALA A C 1
ATOM 1505 O O . ALA A 1 194 ? -25.159 -6.307 19.718 1.00 69.75 194 ALA A O 1
ATOM 1506 N N . ASN A 1 195 ? -26.808 -7.046 21.032 1.00 77.50 195 ASN A N 1
ATOM 1507 C CA . ASN A 1 195 ? -26.773 -5.882 21.926 1.00 77.50 195 ASN A CA 1
ATOM 1508 C C . ASN A 1 195 ? -25.436 -5.765 22.675 1.00 77.50 195 ASN A C 1
ATOM 1510 O O . ASN A 1 195 ? -24.937 -4.654 22.855 1.00 77.50 195 ASN A O 1
ATOM 1514 N N . THR A 1 196 ? -24.804 -6.901 22.990 1.00 86.94 196 THR A N 1
ATOM 1515 C CA . THR A 1 196 ? -23.503 -6.965 23.678 1.00 86.94 196 THR A CA 1
ATOM 1516 C C . THR A 1 196 ? -22.376 -6.269 22.910 1.00 86.94 196 THR A C 1
ATOM 1518 O O . THR A 1 196 ? -21.380 -5.854 23.509 1.00 86.94 196 THR A O 1
ATOM 1521 N N . TRP A 1 197 ? -22.519 -6.106 21.590 1.00 89.75 197 TRP A N 1
ATOM 1522 C CA . TRP A 1 197 ? -21.521 -5.458 20.738 1.00 89.75 197 TRP A CA 1
ATOM 1523 C C . TRP A 1 197 ? -21.598 -3.930 20.813 1.00 89.75 197 TRP A C 1
ATOM 1525 O O . TRP A 1 197 ? -20.658 -3.244 20.413 1.00 89.75 197 TRP A O 1
ATOM 1535 N N . ASN A 1 198 ? -22.698 -3.377 21.330 1.00 88.75 198 ASN A N 1
ATOM 1536 C CA . ASN A 1 198 ? -22.877 -1.939 21.545 1.00 88.75 198 ASN A CA 1
ATOM 1537 C C . ASN A 1 198 ? -22.586 -1.516 22.997 1.00 88.75 198 ASN A C 1
ATOM 1539 O O . ASN A 1 198 ? -22.496 -0.318 23.293 1.00 88.75 198 ASN A O 1
ATOM 1543 N N . SER A 1 199 ? -22.374 -2.474 23.900 1.00 88.69 199 SER A N 1
ATOM 1544 C CA . SER A 1 199 ? -22.066 -2.221 25.308 1.00 88.69 199 SER A CA 1
ATOM 1545 C C . SER A 1 199 ? -20.632 -1.703 25.492 1.00 88.69 199 SER A C 1
ATOM 1547 O O . SER A 1 199 ? -19.711 -2.015 24.727 1.00 88.69 199 SER A O 1
ATOM 1549 N N . HIS A 1 200 ? -20.439 -0.885 26.526 1.00 89.94 200 HIS A N 1
ATOM 1550 C CA . HIS A 1 200 ? -19.115 -0.447 26.961 1.00 89.94 200 HIS A CA 1
ATOM 1551 C C . HIS A 1 200 ? -18.480 -1.501 27.872 1.00 89.94 200 HIS A C 1
ATOM 1553 O O . HIS A 1 200 ? -19.119 -1.986 28.802 1.00 89.94 200 HIS A O 1
ATOM 1559 N N . TYR A 1 201 ? -17.196 -1.777 27.657 1.00 92.31 201 TYR A N 1
ATOM 1560 C CA . TYR A 1 201 ? -16.398 -2.654 28.512 1.00 92.31 201 TYR A CA 1
ATOM 1561 C C . TYR A 1 201 ? -15.241 -1.858 29.108 1.00 92.31 201 TYR A C 1
ATOM 1563 O O . TYR A 1 201 ? -14.748 -0.904 28.507 1.00 92.31 201 TYR A O 1
ATOM 1571 N N . SER A 1 202 ? -14.791 -2.227 30.305 1.00 93.94 202 SER A N 1
ATOM 1572 C CA . SER A 1 202 ? -13.603 -1.602 30.888 1.00 93.94 202 SER A CA 1
ATOM 1573 C C . SER A 1 202 ? -12.344 -2.000 30.109 1.00 93.94 202 SER A C 1
ATOM 1575 O O . SER A 1 202 ? -12.252 -3.114 29.589 1.00 93.94 202 SER A O 1
ATOM 1577 N N . ALA A 1 203 ? -11.324 -1.140 30.089 1.00 93.38 203 ALA A N 1
ATOM 1578 C CA . ALA A 1 203 ? -10.028 -1.466 29.488 1.00 93.38 203 ALA A CA 1
ATOM 1579 C C . ALA A 1 203 ? -9.413 -2.759 30.064 1.00 93.38 203 ALA A C 1
ATOM 1581 O O . ALA A 1 203 ? -8.736 -3.498 29.351 1.00 93.38 203 ALA A O 1
ATOM 1582 N N . ALA A 1 204 ? -9.684 -3.070 31.338 1.00 94.31 204 ALA A N 1
ATOM 1583 C CA . ALA A 1 204 ? -9.269 -4.324 31.963 1.00 94.31 204 ALA A CA 1
ATOM 1584 C C . ALA A 1 204 ? -9.977 -5.542 31.347 1.00 94.31 204 ALA A C 1
ATOM 1586 O O . ALA A 1 204 ? -9.317 -6.537 31.056 1.00 94.31 204 ALA A O 1
ATOM 1587 N N . ALA A 1 205 ? -11.287 -5.453 31.093 1.00 94.75 205 ALA A N 1
ATOM 1588 C CA . ALA A 1 205 ? -12.039 -6.503 30.408 1.00 94.75 205 ALA A CA 1
ATOM 1589 C C . ALA A 1 205 ? -11.562 -6.680 28.957 1.00 94.75 205 ALA A C 1
ATOM 1591 O O . ALA A 1 205 ? -11.292 -7.802 28.538 1.00 94.75 205 ALA A O 1
ATOM 1592 N N . MET A 1 206 ? -11.344 -5.579 28.226 1.00 95.31 206 MET A N 1
ATOM 1593 C CA . MET A 1 206 ? -10.792 -5.615 26.864 1.00 95.31 206 MET A CA 1
ATOM 1594 C C . MET A 1 206 ? -9.399 -6.267 26.821 1.00 95.31 206 MET A C 1
ATOM 1596 O O . MET A 1 206 ? -9.125 -7.099 25.960 1.00 95.31 206 MET A O 1
ATOM 1600 N N . SER A 1 207 ? -8.525 -5.925 27.772 1.00 95.69 207 SER A N 1
ATOM 1601 C CA . SER A 1 207 ? -7.185 -6.513 27.900 1.00 95.69 207 SER A CA 1
ATOM 1602 C C . SER A 1 207 ? -7.232 -8.008 28.239 1.00 95.69 207 SER A C 1
ATOM 1604 O O . SER A 1 207 ? -6.504 -8.816 27.654 1.00 95.69 207 SER A O 1
ATOM 1606 N N . LYS A 1 208 ? -8.135 -8.399 29.147 1.00 95.75 208 LYS A N 1
ATOM 1607 C CA . LYS A 1 208 ? -8.354 -9.799 29.514 1.00 95.75 208 LYS A CA 1
ATOM 1608 C C . LYS A 1 208 ? -8.846 -10.618 28.319 1.00 95.75 208 LYS A C 1
ATOM 1610 O O . LYS A 1 208 ? -8.266 -11.662 28.040 1.00 95.75 208 LYS A O 1
ATOM 1615 N N . ALA A 1 209 ? -9.829 -10.113 27.576 1.00 96.44 209 ALA A N 1
ATOM 1616 C CA . ALA A 1 209 ? -10.368 -10.773 26.390 1.00 96.44 209 ALA A CA 1
ATOM 1617 C C . ALA A 1 209 ? -9.299 -10.984 25.302 1.00 96.44 209 ALA A C 1
ATOM 1619 O O . ALA A 1 209 ? -9.195 -12.078 24.748 1.00 96.44 209 ALA A O 1
ATOM 1620 N N . LEU A 1 210 ? -8.436 -9.990 25.043 1.00 95.69 210 LEU A N 1
ATOM 1621 C CA . LEU A 1 210 ? -7.291 -10.159 24.132 1.00 95.69 210 LEU A CA 1
ATOM 1622 C C . LEU A 1 210 ? -6.316 -11.238 24.619 1.00 95.69 210 LEU A C 1
ATOM 1624 O O . LEU A 1 210 ? -5.856 -12.064 23.834 1.00 95.69 210 LEU A O 1
ATOM 1628 N N . THR A 1 211 ? -6.027 -11.261 25.920 1.00 96.00 211 THR A N 1
ATOM 1629 C CA . THR A 1 211 ? -5.139 -12.269 26.515 1.00 96.00 211 THR A CA 1
ATOM 1630 C C . THR A 1 211 ? -5.721 -13.677 26.363 1.00 96.00 211 THR A C 1
ATOM 1632 O O . THR A 1 211 ? -5.020 -14.593 25.938 1.00 96.00 211 THR A O 1
ATOM 1635 N N . GLU A 1 212 ? -7.011 -13.850 26.658 1.00 97.00 212 GLU A N 1
ATOM 1636 C CA . GLU A 1 212 ? -7.726 -15.121 26.493 1.00 97.00 212 GLU A CA 1
ATOM 1637 C C . GLU A 1 212 ? -7.753 -15.568 25.022 1.00 97.00 212 GLU A C 1
ATOM 1639 O O . GLU A 1 212 ? -7.511 -16.740 24.736 1.00 97.00 212 GLU A O 1
ATOM 1644 N N . THR A 1 213 ? -7.922 -14.626 24.089 1.00 97.50 213 THR A N 1
ATOM 1645 C CA . THR A 1 213 ? -7.855 -14.868 22.636 1.00 97.50 213 THR A CA 1
ATOM 1646 C C . THR A 1 213 ? -6.493 -15.420 22.221 1.00 97.50 213 THR A C 1
ATOM 1648 O O . THR A 1 213 ? -6.411 -16.435 21.531 1.00 97.50 213 THR A O 1
ATOM 1651 N N . PHE A 1 214 ? -5.402 -14.794 22.670 1.00 96.00 214 PHE A N 1
ATOM 1652 C CA . PHE A 1 214 ? -4.051 -15.246 22.330 1.00 96.00 214 PHE A CA 1
ATOM 1653 C C . PHE A 1 214 ? -3.744 -16.614 22.935 1.00 96.00 214 PHE A C 1
ATOM 1655 O O . PHE A 1 214 ? -3.176 -17.470 22.262 1.00 96.00 214 PHE A O 1
ATOM 1662 N N . ILE A 1 215 ? -4.166 -16.851 24.179 1.00 95.88 215 ILE A N 1
ATOM 1663 C CA . ILE A 1 215 ? -4.026 -18.158 24.828 1.00 95.88 215 ILE A CA 1
ATOM 1664 C C . ILE A 1 215 ? -4.794 -19.234 24.051 1.00 95.88 215 ILE A C 1
ATOM 1666 O O . ILE A 1 215 ? -4.264 -20.328 23.869 1.00 95.88 215 ILE A O 1
ATOM 1670 N N . ALA A 1 216 ? -6.013 -18.946 23.588 1.00 96.69 216 ALA A N 1
ATOM 1671 C CA . ALA A 1 216 ? -6.811 -19.887 22.806 1.00 96.69 216 ALA A CA 1
ATOM 1672 C C . ALA A 1 216 ? -6.119 -20.261 21.485 1.00 96.69 216 ALA A C 1
ATOM 1674 O O . ALA A 1 216 ? -5.964 -21.446 21.197 1.00 96.69 216 ALA A O 1
ATOM 1675 N N . ILE A 1 217 ? -5.612 -19.270 20.742 1.00 95.50 217 ILE A N 1
ATOM 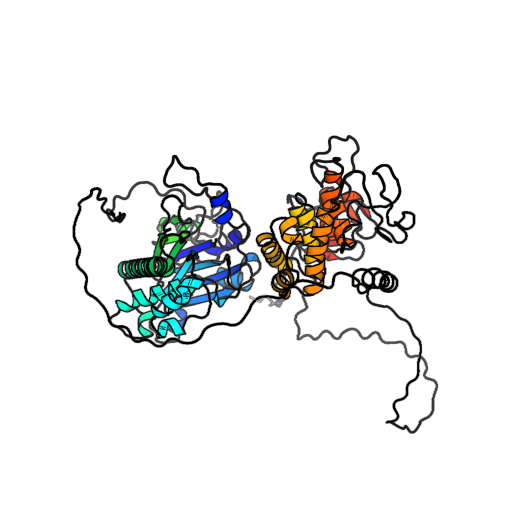1676 C CA . ILE A 1 217 ? -4.869 -19.494 19.490 1.00 95.50 217 ILE A CA 1
ATOM 1677 C C . ILE A 1 217 ? -3.630 -20.362 19.734 1.00 95.50 217 ILE A C 1
ATOM 1679 O O . ILE A 1 217 ? -3.422 -21.348 19.030 1.00 95.50 217 ILE A O 1
ATOM 1683 N N . LEU A 1 218 ? -2.826 -20.037 20.752 1.00 93.75 218 LEU A N 1
ATOM 1684 C CA . LEU A 1 218 ? -1.610 -20.791 21.068 1.00 93.75 218 LEU A CA 1
ATOM 1685 C C . LEU A 1 218 ? -1.917 -22.232 21.495 1.00 93.75 218 LEU A C 1
ATOM 1687 O O . LEU A 1 218 ? -1.201 -23.152 21.108 1.00 93.75 218 LEU A O 1
ATOM 1691 N N . LYS A 1 219 ? -2.991 -22.445 22.265 1.00 94.56 219 LYS A N 1
ATOM 1692 C CA . LYS A 1 219 ? -3.440 -23.789 22.654 1.00 94.56 219 LYS A CA 1
ATOM 1693 C C . LYS A 1 219 ? -3.874 -24.611 21.444 1.00 94.56 219 LYS A C 1
ATOM 1695 O O . LYS A 1 219 ? -3.431 -25.748 21.324 1.00 94.56 219 LYS A O 1
ATOM 1700 N N . LEU A 1 220 ? -4.675 -24.034 20.545 1.00 94.25 220 LEU A N 1
ATOM 1701 C CA . LEU A 1 220 ? -5.091 -24.700 19.306 1.00 94.25 220 LEU A CA 1
ATOM 1702 C C . LEU A 1 220 ? -3.888 -25.061 18.431 1.00 94.25 220 LEU A C 1
ATOM 1704 O O . LEU A 1 220 ? -3.781 -26.187 17.952 1.00 94.25 220 LEU A O 1
ATOM 1708 N N . GLN A 1 221 ? -2.943 -24.133 18.266 1.00 93.00 221 GLN A N 1
ATOM 1709 C CA . GLN A 1 221 ? -1.716 -24.392 17.515 1.00 93.00 221 GLN A CA 1
ATOM 1710 C C . GLN A 1 221 ? -0.901 -25.522 18.134 1.00 93.00 221 GLN A C 1
ATOM 1712 O O . GLN A 1 221 ? -0.485 -26.420 17.413 1.00 93.00 221 GLN A O 1
ATOM 1717 N N . HIS A 1 222 ? -0.714 -25.522 19.453 1.00 91.06 222 HIS A N 1
ATOM 1718 C CA . HIS A 1 222 ? 0.014 -26.593 20.126 1.00 91.06 222 HIS A CA 1
ATOM 1719 C C . HIS A 1 222 ? -0.681 -27.955 19.959 1.00 91.06 222 HIS A C 1
ATOM 1721 O O . HIS A 1 222 ? -0.017 -28.957 19.713 1.00 91.06 222 HIS A O 1
ATOM 1727 N N . GLN A 1 223 ? -2.015 -27.991 20.028 1.00 92.44 223 GLN A N 1
ATOM 1728 C CA . GLN A 1 223 ? -2.803 -29.215 19.860 1.00 92.44 223 GLN A CA 1
ATOM 1729 C C . GLN A 1 223 ? -2.759 -29.773 18.430 1.00 92.44 223 GLN A C 1
ATOM 1731 O O . GLN A 1 223 ? -2.665 -30.985 18.257 1.00 92.44 223 GLN A O 1
ATOM 1736 N N . ILE A 1 224 ? -2.833 -28.909 17.414 1.00 91.69 224 ILE A N 1
ATOM 1737 C CA . ILE A 1 224 ? -2.977 -29.316 16.005 1.00 91.69 224 ILE A CA 1
ATOM 1738 C C . ILE A 1 224 ? -1.620 -29.422 15.294 1.00 91.69 224 ILE A C 1
ATOM 1740 O O . ILE A 1 224 ? -1.428 -30.288 14.441 1.00 91.69 224 ILE A O 1
ATOM 1744 N N . LEU A 1 225 ? -0.678 -28.531 15.613 1.00 88.62 225 LEU A N 1
ATOM 1745 C CA . LEU A 1 225 ? 0.607 -28.385 14.916 1.00 88.62 225 LEU A CA 1
ATOM 1746 C C . LEU A 1 225 ? 1.803 -28.914 15.723 1.00 88.62 225 LEU A C 1
ATOM 1748 O O . LEU A 1 225 ? 2.866 -29.127 15.141 1.00 88.62 225 LEU A O 1
ATOM 1752 N N . GLY A 1 226 ? 1.653 -29.140 17.032 1.00 84.88 226 GLY A N 1
ATOM 1753 C CA . GLY A 1 226 ? 2.746 -29.541 17.922 1.00 84.88 226 GLY A CA 1
ATOM 1754 C C . GLY A 1 226 ? 3.698 -28.390 18.278 1.00 84.88 226 GLY A C 1
ATOM 1755 O O . GLY A 1 226 ? 3.332 -27.218 18.227 1.00 84.88 226 GLY A O 1
ATOM 1756 N N . GLU A 1 227 ? 4.933 -28.722 18.671 1.00 74.00 227 GLU A N 1
ATOM 1757 C CA . GLU A 1 227 ? 5.950 -27.751 19.127 1.00 74.00 227 GLU A CA 1
ATOM 1758 C C . GLU A 1 227 ? 6.766 -27.104 17.986 1.00 74.00 227 GLU A C 1
ATOM 1760 O O . GLU A 1 227 ? 7.532 -26.174 18.225 1.00 74.00 227 GLU A O 1
ATOM 1765 N N . SER A 1 228 ? 6.613 -27.565 16.739 1.00 54.25 228 SER A N 1
ATOM 1766 C CA . SER A 1 228 ? 7.471 -27.187 15.603 1.00 54.25 228 SER A CA 1
ATOM 1767 C C . SER A 1 228 ? 6.781 -26.196 14.653 1.00 54.25 228 SER A C 1
ATOM 1769 O O . SER A 1 228 ? 6.292 -26.568 13.586 1.00 54.25 228 SER A O 1
ATOM 1771 N N . GLY A 1 229 ? 6.715 -24.917 15.037 1.00 63.34 229 GLY A N 1
ATOM 1772 C CA . GLY A 1 229 ? 6.113 -23.866 14.209 1.00 63.34 229 GLY A CA 1
ATOM 1773 C C . GLY A 1 229 ? 6.863 -22.536 14.241 1.00 63.34 229 GLY A C 1
ATOM 1774 O O . GLY A 1 229 ? 7.539 -22.227 15.219 1.00 63.34 229 GLY A O 1
ATOM 1775 N N . GLU A 1 230 ? 6.721 -21.725 13.185 1.00 75.94 230 GLU A N 1
ATOM 1776 C CA . GLU A 1 230 ? 7.160 -20.325 13.225 1.00 75.94 230 GLU A CA 1
ATOM 1777 C C . GLU A 1 230 ? 6.310 -19.542 14.236 1.00 75.94 230 GLU A C 1
ATOM 1779 O O . GLU A 1 230 ? 5.154 -19.868 14.518 1.00 75.94 230 GLU A O 1
ATOM 1784 N N . ALA A 1 231 ? 6.862 -18.460 14.776 1.00 85.06 231 ALA A N 1
ATOM 1785 C CA . ALA A 1 231 ? 6.147 -17.671 15.764 1.00 85.06 231 ALA A CA 1
ATOM 1786 C C . ALA A 1 231 ? 5.061 -16.777 15.144 1.00 85.06 231 ALA A C 1
ATOM 1788 O O . ALA A 1 231 ? 5.252 -16.126 14.110 1.00 85.06 231 ALA A O 1
ATOM 1789 N N . ASN A 1 232 ? 3.952 -16.632 15.862 1.00 89.00 232 ASN A N 1
ATOM 1790 C CA . ASN A 1 232 ? 2.934 -15.621 15.618 1.00 89.00 232 ASN A CA 1
ATOM 1791 C C . ASN A 1 232 ? 3.491 -14.216 15.845 1.00 89.00 232 ASN A C 1
ATOM 1793 O O . ASN A 1 232 ? 4.360 -13.982 16.686 1.00 89.00 232 ASN A O 1
ATOM 1797 N N . SER A 1 233 ? 2.940 -13.248 15.128 1.00 89.12 233 SER A N 1
ATOM 1798 C CA . SER A 1 233 ? 3.050 -11.831 15.479 1.00 89.12 233 SER A CA 1
ATOM 1799 C C . SER A 1 233 ? 1.638 -11.324 15.714 1.00 89.12 233 SER A C 1
ATOM 1801 O O . SER A 1 233 ? 0.881 -11.261 14.757 1.00 89.12 233 SER A O 1
ATOM 1803 N N . LEU A 1 234 ? 1.284 -10.985 16.956 1.00 89.88 234 LEU A N 1
ATOM 1804 C CA . LEU A 1 234 ? -0.074 -10.595 17.362 1.00 89.88 234 LEU A CA 1
ATOM 1805 C C . LEU A 1 234 ? -0.080 -9.168 17.917 1.00 89.88 234 LEU A C 1
ATOM 1807 O O . LEU A 1 234 ? -0.463 -8.918 19.062 1.00 89.88 234 LEU A O 1
ATOM 1811 N N . ASN A 1 235 ? 0.375 -8.204 17.114 1.00 90.69 235 ASN A N 1
ATOM 1812 C CA . ASN A 1 235 ? 0.222 -6.803 17.491 1.00 90.69 235 ASN A CA 1
ATOM 1813 C C . ASN A 1 235 ? -1.199 -6.357 17.178 1.00 90.69 235 ASN A C 1
ATOM 1815 O O . ASN A 1 235 ? -1.550 -6.191 16.009 1.00 90.69 235 ASN A O 1
ATOM 1819 N N . VAL A 1 236 ? -2.002 -6.167 18.215 1.00 93.75 236 VAL A N 1
ATOM 1820 C CA . VAL A 1 236 ? -3.431 -5.877 18.088 1.00 93.75 236 VAL A CA 1
ATOM 1821 C C . VAL A 1 236 ? -3.757 -4.580 18.810 1.00 93.75 236 VAL A C 1
ATOM 1823 O O . VAL A 1 236 ? -3.247 -4.338 19.900 1.00 93.75 236 VAL A O 1
ATOM 1826 N N . ALA A 1 237 ? -4.610 -3.754 18.214 1.00 96.00 237 ALA A N 1
ATOM 1827 C CA . ALA A 1 237 ? -5.197 -2.585 18.853 1.00 96.00 237 ALA A CA 1
ATOM 1828 C C . ALA A 1 237 ? -6.718 -2.658 18.772 1.00 96.00 237 ALA A C 1
ATOM 1830 O O . ALA A 1 237 ? -7.261 -2.968 17.713 1.00 96.00 237 ALA A O 1
ATOM 1831 N N . VAL A 1 238 ? -7.386 -2.366 19.886 1.00 97.12 238 VAL A N 1
ATOM 1832 C CA . VAL A 1 238 ? -8.845 -2.410 20.021 1.00 97.12 238 VAL A CA 1
ATOM 1833 C C . VAL A 1 238 ? -9.366 -1.128 20.662 1.00 97.12 238 VAL A C 1
ATOM 1835 O O . VAL A 1 238 ? -8.745 -0.593 21.583 1.00 97.12 238 VAL A O 1
ATOM 1838 N N . THR A 1 239 ? -10.500 -0.627 20.180 1.00 96.69 239 THR A N 1
ATOM 1839 C CA . THR A 1 239 ? -11.178 0.546 20.747 1.00 96.69 239 THR A CA 1
ATOM 1840 C C . THR A 1 239 ? -12.691 0.411 20.665 1.00 96.69 239 THR A C 1
ATOM 1842 O O . THR A 1 239 ? -13.199 -0.153 19.703 1.00 96.69 239 THR A O 1
ATOM 1845 N N . ASP A 1 240 ? -13.399 0.966 21.647 1.00 94.81 240 ASP A N 1
ATOM 1846 C CA . ASP A 1 240 ? -14.863 1.109 21.673 1.00 94.81 240 ASP A CA 1
ATOM 1847 C C . ASP A 1 240 ? -15.330 2.543 21.327 1.00 94.81 240 ASP A C 1
ATOM 1849 O O . ASP A 1 240 ? -16.501 2.899 21.526 1.00 94.81 240 ASP A O 1
ATOM 1853 N N . GLY A 1 241 ? -14.385 3.391 20.896 1.00 93.69 241 GLY A N 1
ATOM 1854 C CA . GLY A 1 241 ? -14.558 4.823 20.649 1.00 93.69 241 GLY A CA 1
ATOM 1855 C C . GLY A 1 241 ? -14.225 5.730 21.835 1.00 93.69 241 GLY A C 1
ATOM 1856 O O . GLY A 1 241 ? -14.168 6.943 21.661 1.00 93.69 241 GLY A O 1
ATOM 1857 N N . LYS A 1 242 ? -13.992 5.181 23.036 1.00 92.44 242 LYS A N 1
ATOM 1858 C CA . LYS A 1 242 ? -13.610 5.947 24.241 1.00 92.44 242 LYS A CA 1
ATOM 1859 C C . LYS A 1 242 ? -12.322 5.448 24.888 1.00 92.44 242 LYS A C 1
ATOM 1861 O O . LYS A 1 242 ? -11.598 6.225 25.505 1.00 92.44 242 LYS A O 1
ATOM 1866 N N . GLN A 1 243 ? -12.047 4.155 24.778 1.00 93.00 243 GLN A N 1
ATOM 1867 C CA . GLN A 1 243 ? -10.893 3.485 25.363 1.00 93.00 243 GLN A CA 1
ATOM 1868 C C . GLN A 1 243 ? -10.053 2.833 24.268 1.00 93.00 243 GLN A C 1
ATOM 1870 O O . GLN A 1 243 ? -10.570 2.453 23.221 1.00 93.00 243 GLN A O 1
ATOM 1875 N N . LEU A 1 244 ? -8.752 2.697 24.514 1.00 94.31 244 LEU A N 1
ATOM 1876 C CA . LEU A 1 244 ? -7.809 2.032 23.619 1.00 94.31 244 LEU A CA 1
ATOM 1877 C C . LEU A 1 244 ? -6.997 1.015 24.412 1.00 94.31 244 LEU A C 1
ATOM 1879 O O . LEU A 1 244 ? -6.387 1.365 25.422 1.00 94.31 244 LEU A O 1
ATOM 1883 N N . VAL A 1 245 ? -6.940 -0.219 23.921 1.00 95.31 245 VAL A N 1
ATOM 1884 C CA . VAL A 1 245 ? -6.005 -1.240 24.399 1.00 95.31 245 VAL A CA 1
ATOM 1885 C C . VAL A 1 245 ? -5.162 -1.700 23.219 1.00 95.31 245 VAL A C 1
ATOM 1887 O O . VAL A 1 245 ? -5.695 -2.028 22.162 1.00 95.31 245 VAL A O 1
ATOM 1890 N N . ALA A 1 246 ? -3.842 -1.709 23.388 1.00 92.50 246 ALA A N 1
ATOM 1891 C CA . ALA A 1 246 ? -2.904 -2.165 22.371 1.00 92.50 246 ALA A CA 1
ATOM 1892 C C . ALA A 1 246 ? -1.934 -3.192 22.963 1.00 92.50 246 ALA A C 1
ATOM 1894 O O . ALA A 1 246 ? -1.348 -2.965 24.020 1.00 92.50 246 ALA A O 1
ATOM 1895 N N . PHE A 1 247 ? -1.761 -4.313 22.268 1.00 90.94 247 PHE A N 1
ATOM 1896 C CA . PHE A 1 247 ? -0.827 -5.380 22.606 1.00 90.94 247 PHE A CA 1
ATOM 1897 C C . PHE A 1 247 ? 0.309 -5.424 21.588 1.00 90.94 247 PHE A C 1
ATOM 1899 O O . PHE A 1 247 ? 0.111 -5.229 20.387 1.00 90.94 247 PHE A O 1
ATOM 1906 N N . ARG A 1 248 ? 1.510 -5.723 22.084 1.00 88.31 248 ARG A N 1
ATOM 1907 C CA . ARG A 1 248 ? 2.694 -6.026 21.280 1.00 88.31 248 ARG A CA 1
ATOM 1908 C C . ARG A 1 248 ? 3.188 -7.411 21.688 1.00 88.31 248 ARG A C 1
ATOM 1910 O O . ARG A 1 248 ? 3.737 -7.545 22.779 1.00 88.31 248 ARG A O 1
ATOM 1917 N N . PHE A 1 249 ? 2.976 -8.425 20.851 1.00 88.44 249 PHE A N 1
ATOM 1918 C CA . PHE A 1 249 ? 3.232 -9.820 21.226 1.00 88.44 249 PHE A CA 1
ATOM 1919 C C . PHE A 1 249 ? 3.764 -10.671 20.066 1.00 88.44 249 PHE A C 1
ATOM 1921 O O . PHE A 1 249 ? 3.282 -10.575 18.936 1.00 88.44 249 PHE A O 1
ATOM 1928 N N . ARG A 1 250 ? 4.754 -11.519 20.367 1.00 87.25 250 ARG A N 1
ATOM 1929 C CA . ARG A 1 250 ? 5.303 -12.579 19.509 1.00 87.25 250 ARG A CA 1
ATOM 1930 C C . ARG A 1 250 ? 5.709 -13.742 20.410 1.00 87.25 250 ARG A C 1
ATOM 1932 O O . ARG A 1 250 ? 6.353 -13.513 21.427 1.00 87.25 250 ARG A O 1
ATOM 1939 N N . ASN A 1 251 ? 5.324 -14.965 20.057 1.00 87.38 251 ASN A N 1
ATOM 1940 C CA . ASN A 1 251 ? 5.678 -16.182 20.798 1.00 87.38 251 ASN A CA 1
ATOM 1941 C C . ASN A 1 251 ? 6.979 -16.788 20.252 1.00 87.38 251 ASN A C 1
ATOM 1943 O O . ASN A 1 251 ? 6.980 -17.894 19.723 1.00 87.38 251 ASN A O 1
ATOM 1947 N N . HIS A 1 252 ? 8.065 -16.026 20.341 1.00 82.69 252 HIS A N 1
ATOM 1948 C CA . HIS A 1 252 ? 9.407 -16.472 19.982 1.00 82.69 252 HIS A CA 1
ATOM 1949 C C . HIS A 1 252 ? 10.383 -16.067 21.087 1.00 82.69 252 HIS A C 1
ATOM 1951 O O . HIS A 1 252 ? 10.240 -14.979 21.645 1.00 82.69 252 HIS A O 1
ATOM 1957 N N . ASP A 1 253 ? 11.384 -16.902 21.366 1.00 73.75 253 ASP A N 1
ATOM 1958 C CA . ASP A 1 253 ? 12.342 -16.649 22.450 1.00 73.75 253 ASP A CA 1
ATOM 1959 C C . ASP A 1 253 ? 13.265 -15.458 22.150 1.00 73.75 253 ASP A C 1
ATOM 1961 O O . ASP A 1 253 ? 13.480 -14.599 23.002 1.00 73.75 253 ASP A O 1
ATOM 1965 N N . THR A 1 254 ? 13.793 -15.388 20.923 1.00 71.12 254 THR A N 1
ATOM 1966 C CA . THR A 1 254 ? 14.735 -14.338 20.491 1.00 71.12 254 THR A CA 1
ATOM 1967 C C . THR A 1 254 ? 14.123 -13.275 19.569 1.00 71.12 254 THR A C 1
ATOM 1969 O O . THR A 1 254 ? 14.386 -12.081 19.735 1.00 71.12 254 THR A O 1
ATOM 1972 N N . GLU A 1 255 ? 13.289 -13.672 18.603 1.00 72.38 255 GLU A N 1
ATOM 1973 C CA . GLU A 1 255 ? 12.675 -12.752 17.650 1.00 72.38 255 GLU A CA 1
ATOM 1974 C C . GLU A 1 255 ? 11.667 -11.783 18.283 1.00 72.38 255 GLU A C 1
ATOM 1976 O O . GLU A 1 255 ? 10.746 -12.157 19.009 1.00 72.38 255 GLU A O 1
ATOM 1981 N N . GLN A 1 256 ? 11.771 -10.512 17.898 1.00 72.00 256 GLN A N 1
ATOM 1982 C CA . GLN A 1 256 ? 10.968 -9.442 18.482 1.00 72.00 256 GLN A CA 1
ATOM 1983 C C . GLN A 1 256 ? 9.636 -9.210 17.748 1.00 72.00 256 GLN A C 1
ATOM 1985 O O . GLN A 1 256 ? 9.580 -9.267 16.514 1.00 72.00 256 GLN A O 1
ATOM 1990 N N . PRO A 1 257 ? 8.554 -8.853 18.470 1.00 73.12 257 PRO A N 1
ATOM 1991 C CA . PRO A 1 257 ? 7.313 -8.438 17.835 1.00 73.12 257 PRO A CA 1
ATOM 1992 C C . PRO A 1 257 ? 7.491 -7.116 17.070 1.00 73.12 257 PRO A C 1
ATOM 1994 O O . PRO A 1 257 ? 8.325 -6.281 17.456 1.00 73.12 257 PRO A O 1
ATOM 1997 N N . PRO A 1 258 ? 6.669 -6.860 16.034 1.00 69.94 258 PRO A N 1
ATOM 1998 C CA . PRO A 1 258 ? 6.733 -5.626 15.248 1.00 69.94 258 PRO A CA 1
ATOM 1999 C C . PRO A 1 258 ? 6.586 -4.372 16.132 1.00 69.94 258 PRO A C 1
ATOM 2001 O O . PRO A 1 258 ? 6.092 -4.452 17.260 1.00 69.94 258 PRO A O 1
ATOM 2004 N N . SER A 1 259 ? 7.007 -3.200 15.652 1.00 69.56 259 SER A N 1
ATOM 2005 C CA . SER A 1 259 ? 6.914 -1.951 16.421 1.00 69.56 259 SER A CA 1
ATOM 2006 C C . SER A 1 259 ? 5.489 -1.384 16.482 1.00 69.56 259 SER A C 1
ATOM 2008 O O . SER A 1 259 ? 4.783 -1.328 15.470 1.00 69.56 259 SER A O 1
ATOM 2010 N N . PRO A 1 260 ? 5.089 -0.928 17.676 1.00 75.69 260 PRO A N 1
ATOM 2011 C CA . PRO A 1 260 ? 4.275 0.268 17.851 1.00 75.69 260 PRO A CA 1
ATOM 2012 C C . PRO A 1 260 ? 4.989 1.303 18.742 1.00 75.69 260 PRO A C 1
ATOM 2014 O O . PRO A 1 260 ? 5.751 0.952 19.641 1.00 75.69 260 PRO A O 1
ATOM 2017 N N . TYR A 1 261 ? 4.709 2.580 18.505 1.00 81.88 261 TYR A N 1
ATOM 2018 C CA . TYR A 1 261 ? 5.108 3.718 19.336 1.00 81.88 261 TYR A CA 1
ATOM 2019 C C . TYR A 1 261 ? 3.853 4.389 19.879 1.00 81.88 261 TYR A C 1
ATOM 2021 O O . TYR A 1 261 ? 2.825 4.365 19.203 1.00 81.88 261 TYR A O 1
ATOM 2029 N N . TYR A 1 262 ? 3.936 5.010 21.055 1.00 87.25 262 TYR A N 1
ATOM 2030 C CA . TYR A 1 262 ? 2.830 5.788 21.605 1.00 87.25 262 TYR A CA 1
ATOM 2031 C C . TYR A 1 262 ? 3.272 7.170 22.085 1.00 87.25 262 TYR A C 1
ATOM 2033 O O . TYR A 1 262 ? 4.448 7.393 22.373 1.00 87.25 262 TYR A O 1
ATOM 2041 N N . SER A 1 263 ? 2.324 8.104 22.151 1.00 86.94 263 SER A N 1
ATOM 2042 C CA . SER A 1 263 ? 2.538 9.442 22.703 1.00 86.94 263 SER A CA 1
ATOM 2043 C C . SER A 1 263 ? 1.264 10.042 23.260 1.00 86.94 263 SER A C 1
ATOM 2045 O O . SER A 1 263 ? 0.161 9.745 22.806 1.00 86.94 263 SER A O 1
ATOM 2047 N N . GLN A 1 264 ? 1.467 10.903 24.249 1.00 89.19 264 GLN A N 1
ATOM 2048 C CA . GLN A 1 264 ? 0.451 11.702 24.925 1.00 89.19 264 GLN A CA 1
ATOM 2049 C C . GLN A 1 264 ? 0.653 13.209 24.704 1.00 89.19 264 GLN A C 1
ATOM 2051 O O . GLN A 1 264 ? -0.089 14.008 25.266 1.00 89.19 264 GLN A O 1
ATOM 2056 N N . SER A 1 265 ? 1.670 13.604 23.931 1.00 86.12 265 SER A N 1
ATOM 2057 C CA . SER A 1 265 ? 2.023 15.008 23.676 1.00 86.12 265 SER A CA 1
ATOM 2058 C C . SER A 1 265 ? 1.904 15.408 22.207 1.00 86.12 265 SER A C 1
ATOM 2060 O O . SER A 1 265 ? 1.677 16.576 21.910 1.00 86.12 265 SER A O 1
ATOM 2062 N N . ALA A 1 266 ? 2.012 14.456 21.279 1.00 84.94 266 ALA A N 1
ATOM 2063 C CA . ALA A 1 266 ? 2.063 14.759 19.848 1.00 84.94 266 ALA A CA 1
ATOM 2064 C C . ALA A 1 266 ? 0.756 15.314 19.268 1.00 84.94 266 ALA A C 1
ATOM 2066 O O . ALA A 1 266 ? 0.766 15.835 18.159 1.00 84.94 266 ALA A O 1
ATOM 2067 N N . GLY A 1 267 ? -0.359 15.239 19.995 1.00 83.50 267 GLY A N 1
ATOM 2068 C CA . GLY A 1 267 ? -1.626 15.846 19.594 1.00 83.50 267 GLY A CA 1
ATOM 2069 C C . GLY A 1 267 ? -1.510 17.349 19.360 1.00 83.50 267 GLY A C 1
ATOM 2070 O O . GLY A 1 267 ? -2.069 17.828 18.384 1.00 83.50 267 GLY A O 1
ATOM 2071 N N . VAL A 1 268 ? -0.709 18.068 20.159 1.00 84.38 268 VAL A N 1
ATOM 2072 C CA . VAL A 1 268 ? -0.454 19.510 19.955 1.00 84.38 268 VAL A CA 1
ATOM 2073 C C . VAL A 1 268 ? 0.197 19.750 18.593 1.00 84.38 268 VAL A C 1
ATOM 2075 O O . VAL A 1 268 ? -0.215 20.630 17.848 1.00 84.38 268 VAL A O 1
ATOM 2078 N N . THR A 1 269 ? 1.175 18.919 18.240 1.00 86.31 269 THR A N 1
ATOM 2079 C CA . THR A 1 269 ? 1.902 18.983 16.967 1.00 86.31 269 THR A CA 1
ATOM 2080 C C . THR A 1 269 ? 1.050 18.573 15.770 1.00 86.31 269 THR A C 1
ATOM 2082 O O . THR A 1 269 ? 1.228 19.092 14.673 1.00 86.31 269 THR A O 1
ATOM 2085 N N . LEU A 1 270 ? 0.133 17.629 15.967 1.00 88.06 270 LEU A N 1
ATOM 2086 C CA . LEU A 1 270 ? -0.688 17.020 14.922 1.00 88.06 270 LEU A CA 1
ATOM 2087 C C . LEU A 1 270 ? -2.085 17.640 14.818 1.00 88.06 270 LEU A C 1
ATOM 2089 O O . LEU A 1 270 ? -2.960 17.047 14.201 1.00 88.06 270 LEU A O 1
ATOM 2093 N N . ASN A 1 271 ? -2.344 18.780 15.453 1.00 89.94 271 ASN A N 1
ATOM 2094 C CA . ASN A 1 271 ? -3.660 19.406 15.442 1.00 89.94 271 ASN A CA 1
ATOM 2095 C C . ASN A 1 271 ? -3.521 20.875 15.062 1.00 89.94 271 ASN A C 1
ATOM 2097 O O . ASN A 1 271 ? -2.998 21.681 15.832 1.00 89.94 271 ASN A O 1
ATOM 2101 N N . ARG A 1 272 ? -4.047 21.246 13.888 1.00 90.25 272 ARG A N 1
ATOM 2102 C CA . ARG A 1 272 ? -3.897 22.601 13.333 1.00 90.25 272 ARG A CA 1
ATOM 2103 C C . ARG A 1 272 ? -4.522 23.718 14.179 1.00 90.25 272 ARG A C 1
ATOM 2105 O O . ARG A 1 272 ? -4.338 24.889 13.859 1.00 90.25 272 ARG A O 1
ATOM 2112 N N . LYS A 1 273 ? -5.282 23.396 15.230 1.00 90.81 273 LYS A N 1
ATOM 2113 C CA . LYS A 1 273 ? -5.783 24.388 16.197 1.00 90.81 273 LYS A CA 1
ATOM 2114 C C . LYS A 1 273 ? -4.647 24.987 17.047 1.00 90.81 273 LYS A C 1
ATOM 2116 O O . LYS A 1 273 ? -4.813 26.086 17.575 1.00 90.81 273 LYS A O 1
ATOM 2121 N N . TYR A 1 274 ? -3.509 24.295 17.145 1.00 90.00 274 TYR A N 1
ATOM 2122 C CA . TYR A 1 274 ? -2.377 24.592 18.026 1.00 90.00 274 TYR A CA 1
ATOM 2123 C C . TYR A 1 274 ? -1.130 25.047 17.235 1.00 90.00 274 TYR A C 1
ATOM 2125 O O . TYR A 1 274 ? -1.049 24.797 16.028 1.00 90.00 274 TYR A O 1
ATOM 2133 N N . PRO A 1 275 ? -0.179 25.766 17.871 1.00 84.94 275 PRO A N 1
ATOM 2134 C CA . PRO A 1 275 ? 0.925 26.450 17.179 1.00 84.94 275 PRO A CA 1
ATOM 2135 C C . PRO A 1 275 ? 2.037 25.534 16.658 1.00 84.94 275 PRO A C 1
ATOM 2137 O O . PRO A 1 275 ? 2.808 25.960 15.793 1.00 84.94 275 PRO A O 1
ATOM 2140 N N . ASP A 1 276 ? 2.129 24.305 17.163 1.00 84.12 276 ASP A N 1
ATOM 2141 C CA . ASP A 1 276 ? 3.120 23.328 16.718 1.00 84.12 276 ASP A CA 1
ATOM 2142 C C . ASP A 1 276 ? 2.772 22.777 15.325 1.00 84.12 276 ASP A C 1
ATOM 2144 O O . ASP A 1 276 ? 1.635 22.871 14.859 1.00 84.12 276 ASP A O 1
ATOM 2148 N N . HIS A 1 277 ? 3.765 22.207 14.639 1.00 80.81 277 HIS A N 1
ATOM 2149 C CA . HIS A 1 277 ? 3.587 21.646 13.303 1.00 80.81 277 HIS A CA 1
ATOM 2150 C C . HIS A 1 277 ? 4.360 20.325 13.139 1.00 80.81 277 HIS A C 1
ATOM 2152 O O . HIS A 1 277 ? 5.466 20.206 13.671 1.00 80.81 277 HIS A O 1
ATOM 2158 N N . PRO A 1 278 ? 3.842 19.342 12.372 1.00 73.56 278 PRO A N 1
ATOM 2159 C CA . PRO A 1 278 ? 4.507 18.046 12.186 1.00 73.56 278 PRO A CA 1
ATOM 2160 C C . PRO A 1 278 ? 5.850 18.120 11.451 1.00 73.56 278 PRO A C 1
ATOM 2162 O O . PRO A 1 278 ? 6.652 17.198 11.543 1.00 73.56 278 PRO A O 1
ATOM 2165 N N . THR A 1 279 ? 6.074 19.188 10.688 1.00 73.94 279 THR A N 1
ATOM 2166 C CA . THR A 1 279 ? 7.348 19.468 10.013 1.00 73.94 279 THR A CA 1
ATOM 2167 C C . THR A 1 279 ? 8.204 20.372 10.891 1.00 73.94 279 THR A C 1
ATOM 2169 O O . THR A 1 279 ? 7.769 21.472 11.237 1.00 73.94 279 THR A O 1
ATOM 2172 N N . GLU A 1 280 ? 9.422 19.927 11.208 1.00 70.31 280 GLU A N 1
ATOM 2173 C CA . GLU A 1 280 ? 10.377 20.689 12.019 1.00 70.31 280 GLU A CA 1
ATOM 2174 C C . GLU A 1 280 ? 10.660 22.082 11.433 1.00 70.31 280 GLU A C 1
ATOM 2176 O O . GLU A 1 280 ? 10.740 22.268 10.220 1.00 70.31 280 GLU A O 1
ATOM 2181 N N . GLY A 1 281 ? 10.806 23.075 12.314 1.00 69.56 281 GLY A N 1
ATOM 2182 C CA . GLY A 1 281 ? 11.120 24.458 11.938 1.00 69.56 281 GLY A CA 1
ATOM 2183 C C . GLY A 1 281 ? 9.933 25.289 11.437 1.00 69.56 281 GLY A C 1
ATOM 2184 O O . GLY A 1 281 ? 10.084 26.494 11.245 1.00 69.56 281 GLY A O 1
ATOM 2185 N N . ILE A 1 282 ? 8.747 24.694 11.277 1.00 75.94 282 ILE A N 1
ATOM 2186 C CA . ILE A 1 282 ? 7.527 25.404 10.877 1.00 75.94 282 ILE A CA 1
ATOM 2187 C C . ILE A 1 282 ? 6.673 25.673 12.120 1.00 75.94 282 ILE A C 1
ATOM 2189 O O . ILE A 1 282 ? 6.384 24.764 12.892 1.00 75.94 282 ILE A O 1
ATOM 2193 N N . LYS A 1 283 ? 6.243 26.923 12.316 1.00 75.56 283 LYS A N 1
ATOM 2194 C CA . LYS A 1 283 ? 5.161 27.256 13.256 1.00 75.56 283 LYS A CA 1
ATOM 2195 C C . LYS A 1 283 ? 3.864 27.382 12.481 1.00 75.56 283 LYS A C 1
ATOM 2197 O O . LYS A 1 283 ? 3.864 27.952 11.394 1.00 75.56 283 LYS A O 1
ATOM 2202 N N . ASN A 1 284 ? 2.771 26.875 13.035 1.00 78.69 284 ASN A N 1
ATOM 2203 C CA . ASN A 1 284 ? 1.466 26.951 12.398 1.00 78.69 284 ASN A CA 1
ATOM 2204 C C . ASN A 1 284 ? 0.905 28.386 12.491 1.00 78.69 284 ASN A C 1
ATOM 2206 O O . ASN A 1 284 ? 0.516 28.818 13.578 1.00 78.69 284 ASN A O 1
ATOM 2210 N N . PRO A 1 285 ? 0.812 29.133 11.372 1.00 74.56 285 PRO A N 1
ATOM 2211 C CA . PRO A 1 285 ? 0.354 30.521 11.396 1.00 74.56 285 PRO A CA 1
ATOM 2212 C C . PRO A 1 285 ? -1.165 30.648 11.596 1.00 74.56 285 PRO A C 1
ATOM 2214 O O . PRO A 1 285 ? -1.659 31.751 11.800 1.00 74.56 285 PRO A O 1
ATOM 2217 N N . ARG A 1 286 ? -1.916 29.539 11.510 1.00 77.75 286 ARG A N 1
ATOM 2218 C CA . ARG A 1 286 ? -3.382 29.492 11.656 1.00 77.75 286 ARG A CA 1
ATOM 2219 C C . ARG A 1 286 ? -3.834 28.991 13.030 1.00 77.75 286 ARG A C 1
ATOM 2221 O O . ARG A 1 286 ? -5.026 28.774 13.235 1.00 77.75 286 ARG A O 1
ATOM 2228 N N . ALA A 1 287 ? -2.897 28.781 13.951 1.00 86.88 287 ALA A N 1
ATOM 2229 C CA . ALA A 1 287 ? -3.201 28.345 15.303 1.00 86.88 287 ALA A CA 1
ATOM 2230 C C . ALA A 1 287 ? -3.969 29.419 16.080 1.00 86.88 287 ALA A C 1
ATOM 2232 O O . ALA A 1 287 ? -3.622 30.598 16.033 1.00 86.88 287 ALA A O 1
ATOM 2233 N N . PHE A 1 288 ? -4.989 28.998 16.825 1.00 91.19 288 PHE A N 1
ATOM 2234 C CA . PHE A 1 288 ? -5.826 29.892 17.631 1.00 91.19 288 PHE A CA 1
ATOM 2235 C C . PHE A 1 288 ? -6.011 29.419 19.080 1.00 91.19 288 PHE A C 1
ATOM 2237 O O . PHE A 1 288 ? -6.601 30.142 19.877 1.00 91.19 288 PHE A O 1
ATOM 2244 N N . LYS A 1 289 ? -5.493 28.236 19.436 1.00 91.31 289 LYS A N 1
ATOM 2245 C CA . LYS A 1 289 ? -5.408 27.729 20.811 1.00 91.31 289 LYS A CA 1
ATOM 2246 C C . LYS A 1 289 ? -3.960 27.684 21.286 1.00 91.31 289 LYS A C 1
ATOM 2248 O O . LYS A 1 289 ? -3.046 27.494 20.480 1.00 91.31 289 LYS A O 1
ATOM 2253 N N . LYS A 1 290 ? -3.742 27.789 22.596 1.00 89.50 290 LYS A N 1
ATOM 2254 C CA . LYS A 1 290 ? -2.418 27.593 23.204 1.00 89.50 290 LYS A CA 1
ATOM 2255 C C . LYS A 1 290 ? -2.133 26.106 23.476 1.00 89.50 290 LYS A C 1
ATOM 2257 O O . LYS A 1 290 ? -3.079 25.353 23.702 1.00 89.50 290 LYS A O 1
ATOM 2262 N N . PRO A 1 291 ? -0.863 25.653 23.481 1.00 87.56 291 PRO A N 1
ATOM 2263 C CA . PRO A 1 291 ? -0.502 24.254 23.750 1.00 87.56 291 PRO A CA 1
ATOM 2264 C C . PRO A 1 291 ? -1.088 23.683 25.047 1.00 87.56 291 PRO A C 1
ATOM 2266 O O . PRO A 1 291 ? -1.465 22.514 25.094 1.00 87.56 291 PRO A O 1
ATOM 2269 N N . GLU A 1 292 ? -1.215 24.511 26.086 1.00 88.06 292 GLU A N 1
ATOM 2270 C CA . GLU A 1 292 ? -1.730 24.117 27.402 1.00 88.06 292 GLU A CA 1
ATOM 2271 C C . GLU A 1 292 ? -3.237 23.815 27.379 1.00 88.06 292 GLU A C 1
ATOM 2273 O O . GLU A 1 292 ? -3.751 23.138 28.266 1.00 88.06 292 GLU A O 1
ATOM 2278 N N . GLU A 1 293 ? -3.947 24.287 26.350 1.00 87.31 293 GLU A N 1
ATOM 2279 C CA . GLU A 1 293 ? -5.375 24.038 26.137 1.00 87.31 293 GLU A CA 1
ATOM 2280 C C . GLU A 1 293 ? -5.638 22.697 25.435 1.00 87.31 293 GLU A C 1
ATOM 2282 O O . GLU A 1 293 ? -6.785 22.374 25.119 1.00 87.31 293 GLU A O 1
ATOM 2287 N N . HIS A 1 294 ? -4.600 21.917 25.114 1.00 88.75 294 HIS A N 1
ATOM 2288 C CA . HIS A 1 294 ? -4.785 20.621 24.474 1.00 88.75 294 HIS A CA 1
ATOM 2289 C C . HIS A 1 294 ? -5.272 19.574 25.475 1.00 88.75 294 HIS A C 1
ATOM 2291 O O . HIS A 1 294 ? -4.605 19.247 26.456 1.00 88.75 294 HIS A O 1
ATOM 2297 N N . GLY A 1 295 ? -6.434 18.984 25.185 1.00 87.56 295 GLY A N 1
ATOM 2298 C CA . GLY A 1 295 ? -6.995 17.912 25.996 1.00 87.56 295 GLY A CA 1
ATOM 2299 C C . GLY A 1 295 ? -6.110 16.661 26.056 1.00 87.56 295 GLY A C 1
ATOM 2300 O O . GLY A 1 295 ? -5.224 16.421 25.227 1.00 87.56 295 GLY A O 1
ATOM 2301 N N . ARG A 1 296 ? -6.376 15.800 27.041 1.00 90.81 296 ARG A N 1
ATOM 2302 C CA . ARG A 1 296 ? -5.707 14.493 27.130 1.00 90.81 296 ARG A CA 1
ATOM 2303 C C . ARG A 1 296 ? -5.980 13.679 25.868 1.00 90.81 296 ARG A C 1
ATOM 2305 O O . ARG A 1 296 ? -7.098 13.666 25.364 1.00 90.81 296 ARG A O 1
ATOM 2312 N N . HIS A 1 297 ? -4.978 12.971 25.380 1.00 89.81 297 HIS A N 1
ATOM 2313 C CA . HIS A 1 297 ? -5.108 12.102 24.219 1.00 89.81 297 HIS A CA 1
ATOM 2314 C C . HIS A 1 297 ? -4.051 11.003 24.283 1.00 89.81 297 HIS A C 1
ATOM 2316 O O . HIS A 1 297 ? -3.082 11.090 25.041 1.00 89.81 297 HIS A O 1
ATOM 2322 N N . ILE A 1 298 ? -4.245 9.967 23.479 1.00 90.75 298 ILE A N 1
ATOM 2323 C CA . ILE A 1 298 ? -3.248 8.938 23.237 1.00 90.75 298 ILE A CA 1
ATOM 2324 C C . ILE A 1 298 ? -3.189 8.671 21.738 1.00 90.75 298 ILE A C 1
ATOM 2326 O O . ILE A 1 298 ? -4.216 8.524 21.076 1.00 90.75 298 ILE A O 1
ATOM 2330 N N . ILE A 1 299 ? -1.971 8.623 21.215 1.00 88.06 299 ILE A N 1
ATOM 2331 C CA . ILE A 1 299 ? -1.682 8.225 19.842 1.00 88.06 299 ILE A CA 1
ATOM 2332 C C . ILE A 1 299 ? -0.866 6.949 19.893 1.00 88.06 299 ILE A C 1
ATOM 2334 O O . ILE A 1 299 ? 0.081 6.874 20.675 1.00 88.06 299 ILE A O 1
ATOM 2338 N N . VAL A 1 300 ? -1.203 5.974 19.051 1.00 84.81 300 VAL A N 1
ATOM 2339 C CA . VAL A 1 300 ? -0.396 4.770 18.830 1.00 84.81 300 VAL A CA 1
ATOM 2340 C C . VAL A 1 300 ? -0.170 4.587 17.332 1.00 84.81 300 VAL A C 1
ATOM 2342 O O . VAL A 1 300 ? -1.128 4.550 16.569 1.00 84.81 300 VAL A O 1
ATOM 2345 N N . ALA A 1 301 ? 1.083 4.502 16.886 1.00 79.81 301 ALA A N 1
ATOM 2346 C CA . ALA A 1 301 ? 1.425 4.434 15.461 1.00 79.81 301 ALA A CA 1
ATOM 2347 C C . ALA A 1 301 ? 2.755 3.706 15.193 1.00 79.81 301 ALA A C 1
ATOM 2349 O O . ALA A 1 301 ? 3.556 3.485 16.104 1.00 79.81 301 ALA A O 1
ATOM 2350 N N . LYS A 1 302 ? 3.033 3.357 13.929 1.00 66.75 302 LYS A N 1
ATOM 2351 C CA . LYS A 1 302 ? 4.317 2.771 13.490 1.00 66.75 302 LYS A CA 1
ATOM 2352 C C . LYS A 1 302 ? 5.229 3.830 12.818 1.00 66.75 302 LYS A C 1
ATOM 2354 O O . LYS A 1 302 ? 5.145 3.981 11.611 1.00 66.75 302 LYS A O 1
ATOM 2359 N N . GLY A 1 303 ? 6.107 4.498 13.600 1.00 48.66 303 GLY A N 1
ATOM 2360 C CA . GLY A 1 303 ? 7.148 5.501 13.206 1.00 48.66 303 GLY A CA 1
ATOM 2361 C C . GLY A 1 303 ? 6.601 6.804 12.572 1.00 48.66 303 GLY A C 1
ATOM 2362 O O . GLY A 1 303 ? 5.635 6.717 11.835 1.00 48.66 303 GLY A O 1
ATOM 2363 N N . SER A 1 304 ? 7.077 8.045 12.770 1.00 34.69 304 SER A N 1
ATOM 2364 C CA . SER A 1 304 ? 8.088 8.723 13.613 1.00 34.69 304 SER A CA 1
ATOM 2365 C C . SER A 1 304 ? 7.585 10.117 14.063 1.00 34.69 304 SER A C 1
ATOM 2367 O O . SER A 1 304 ? 6.565 10.577 13.565 1.00 34.69 304 SER A O 1
ATOM 2369 N N . HIS A 1 305 ? 8.310 10.748 15.008 1.00 32.69 305 HIS A N 1
ATOM 2370 C CA . HIS A 1 305 ? 8.045 11.969 15.820 1.00 32.69 305 HIS A CA 1
ATOM 2371 C C . HIS A 1 305 ? 7.546 11.794 17.263 1.00 32.69 305 HIS A C 1
ATOM 2373 O O . HIS A 1 305 ? 7.316 12.775 17.962 1.00 32.69 305 HIS A O 1
ATOM 2379 N N . LEU A 1 306 ? 7.506 10.574 17.801 1.00 38.06 306 LEU A N 1
ATOM 2380 C CA . LEU A 1 306 ? 7.264 10.364 19.237 1.00 38.06 306 LEU A CA 1
ATOM 2381 C C . LEU A 1 306 ? 8.582 10.189 19.995 1.00 38.06 306 LEU A C 1
ATOM 2383 O O . LEU A 1 306 ? 8.811 9.171 20.641 1.00 38.06 306 LEU A O 1
ATOM 2387 N N . THR A 1 307 ? 9.488 11.160 19.877 1.00 29.38 307 THR A N 1
ATOM 2388 C CA . THR A 1 307 ? 10.732 11.179 20.658 1.00 29.38 307 THR A CA 1
ATOM 2389 C C . THR A 1 307 ? 10.733 12.333 21.651 1.00 29.38 307 THR A C 1
ATOM 2391 O O . THR A 1 307 ? 10.700 13.492 21.255 1.00 29.38 307 THR A O 1
ATOM 2394 N N . LYS A 1 308 ? 10.874 11.941 22.928 1.00 29.14 308 LYS A N 1
ATOM 2395 C CA . LYS A 1 308 ? 10.996 12.708 24.183 1.00 29.14 308 LYS A CA 1
ATOM 2396 C C . LYS A 1 308 ? 9.680 13.136 24.850 1.00 29.14 308 LYS A C 1
ATOM 2398 O O . LYS A 1 308 ? 9.208 14.251 24.688 1.00 29.14 308 LYS A O 1
ATOM 2403 N N . ALA A 1 309 ? 9.208 12.280 25.756 1.00 25.88 309 ALA A N 1
ATOM 2404 C CA . ALA A 1 309 ? 8.727 12.733 27.057 1.00 25.88 309 ALA A CA 1
ATOM 2405 C C . ALA A 1 309 ? 9.626 12.100 28.128 1.00 25.88 309 ALA A C 1
ATOM 2407 O O . ALA A 1 309 ? 9.957 10.916 28.086 1.00 25.88 309 ALA A O 1
ATOM 2408 N N . THR A 1 310 ? 10.117 12.959 29.002 1.00 23.58 310 THR A N 1
ATOM 2409 C CA . THR A 1 310 ? 11.061 12.736 30.089 1.00 23.58 310 THR A CA 1
ATOM 2410 C C . THR A 1 310 ? 10.680 11.566 30.999 1.00 23.58 310 THR A C 1
ATOM 2412 O O . THR A 1 310 ? 9.513 11.339 31.312 1.00 23.58 310 THR A O 1
ATOM 2415 N N . LYS A 1 311 ? 11.704 10.857 31.498 1.00 26.16 311 LYS A N 1
ATOM 2416 C CA . LYS A 1 311 ? 11.626 10.117 32.764 1.00 26.16 311 LYS A CA 1
ATOM 2417 C C . LYS A 1 311 ? 11.116 11.089 33.830 1.00 26.16 311 LYS A C 1
ATOM 2419 O O . LYS A 1 311 ? 11.892 11.931 34.260 1.00 26.16 311 LYS A O 1
ATOM 2424 N N . ASN A 1 312 ? 9.835 11.022 34.177 1.00 27.06 312 ASN A N 1
ATOM 2425 C CA . ASN A 1 312 ? 9.283 11.418 35.474 1.00 27.06 312 ASN A CA 1
ATOM 2426 C C . ASN A 1 312 ? 7.767 11.212 35.481 1.00 27.06 312 ASN A C 1
ATOM 2428 O O . ASN A 1 312 ? 7.008 12.159 35.353 1.00 27.06 312 ASN A O 1
ATOM 2432 N N . THR A 1 313 ? 7.339 9.969 35.686 1.00 24.95 313 THR A N 1
ATOM 2433 C CA . THR A 1 313 ? 6.165 9.666 36.514 1.00 24.95 313 THR A CA 1
ATOM 2434 C C . THR A 1 313 ? 6.336 8.252 37.047 1.00 24.95 313 THR A C 1
ATOM 2436 O O . THR A 1 313 ? 6.147 7.266 36.334 1.00 24.95 313 THR A O 1
ATOM 2439 N N . SER A 1 314 ? 6.721 8.153 38.312 1.00 27.19 314 SER A N 1
ATOM 2440 C CA . SER A 1 314 ? 6.480 6.981 39.137 1.00 27.19 314 SER A CA 1
ATOM 2441 C C . SER A 1 314 ? 4.966 6.755 39.231 1.00 27.19 314 SER A C 1
ATOM 2443 O O . SER A 1 314 ? 4.263 7.459 39.947 1.00 27.19 314 SER A O 1
ATOM 2445 N N . SER A 1 315 ? 4.450 5.767 38.500 1.00 24.08 315 SER A N 1
ATOM 2446 C CA . SER A 1 315 ? 3.161 5.146 38.814 1.00 24.08 315 SER A CA 1
ATOM 2447 C C . SER A 1 315 ? 3.285 3.624 38.663 1.00 24.08 315 SER A C 1
ATOM 2449 O O . SER A 1 315 ? 3.730 3.146 37.614 1.00 24.08 315 SER A O 1
ATOM 2451 N N . PRO A 1 316 ? 2.974 2.842 39.710 1.00 24.78 316 PRO A N 1
ATOM 2452 C CA . PRO A 1 316 ? 3.383 1.451 39.815 1.00 24.78 316 PRO A CA 1
ATOM 2453 C C . PRO A 1 316 ? 2.300 0.531 39.251 1.00 24.78 316 PRO A C 1
ATOM 2455 O O . PRO A 1 316 ? 1.549 -0.040 40.023 1.00 24.78 316 PRO A O 1
ATOM 2458 N N . ASN A 1 317 ? 2.164 0.380 37.929 1.00 24.78 317 ASN A N 1
ATOM 2459 C CA . ASN A 1 317 ? 1.252 -0.648 37.384 1.00 24.78 317 ASN A CA 1
ATOM 2460 C C . ASN A 1 317 ? 1.618 -1.211 35.997 1.00 24.78 317 ASN A C 1
ATOM 2462 O O . ASN A 1 317 ? 0.790 -1.837 35.341 1.00 24.78 317 ASN A O 1
ATOM 2466 N N . ALA A 1 318 ? 2.876 -1.096 35.567 1.00 24.53 318 ALA A N 1
ATOM 2467 C CA . ALA A 1 318 ? 3.400 -1.921 34.477 1.00 24.53 318 ALA A CA 1
ATOM 2468 C C . ALA A 1 318 ? 3.862 -3.281 35.039 1.00 24.53 318 ALA A C 1
ATOM 2470 O O . ALA A 1 318 ? 5.051 -3.517 35.245 1.00 24.53 318 ALA A O 1
ATOM 2471 N N . ARG A 1 319 ? 2.921 -4.182 35.356 1.00 23.70 319 ARG A N 1
ATOM 2472 C CA . ARG A 1 319 ? 3.260 -5.568 35.719 1.00 23.70 319 ARG A CA 1
ATOM 2473 C C . ARG A 1 319 ? 3.612 -6.350 34.453 1.00 23.70 319 ARG A C 1
ATOM 2475 O O . ARG A 1 319 ? 2.735 -6.818 33.736 1.00 23.70 319 ARG A O 1
ATOM 2482 N N . GLN A 1 320 ? 4.908 -6.527 34.211 1.00 23.95 320 GLN A N 1
ATOM 2483 C CA . GLN A 1 320 ? 5.426 -7.597 33.360 1.00 23.95 320 GLN A CA 1
ATOM 2484 C C . GLN A 1 320 ? 5.018 -8.942 33.986 1.00 23.95 320 GLN A C 1
ATOM 2486 O O . GLN A 1 320 ? 5.568 -9.347 35.011 1.00 23.95 320 GLN A O 1
ATOM 2491 N N . MET A 1 321 ? 4.037 -9.639 33.408 1.00 22.17 321 MET A N 1
ATOM 2492 C CA . MET A 1 321 ? 3.790 -11.036 33.768 1.00 22.17 321 MET A CA 1
ATOM 2493 C C . MET A 1 321 ? 4.909 -11.897 33.174 1.00 22.17 321 MET A C 1
ATOM 2495 O O . MET A 1 321 ? 4.904 -12.209 31.987 1.00 22.17 321 MET A O 1
ATOM 2499 N N . ARG A 1 322 ? 5.880 -12.282 34.008 1.00 21.23 322 ARG A N 1
ATOM 2500 C CA . ARG A 1 322 ? 6.777 -13.410 33.727 1.00 21.23 322 ARG A CA 1
ATOM 2501 C C . ARG A 1 322 ? 6.035 -14.700 34.069 1.00 21.23 322 ARG A C 1
ATOM 2503 O O . ARG A 1 322 ? 5.834 -14.993 35.246 1.00 21.23 322 ARG A O 1
ATOM 2510 N N . ILE A 1 323 ? 5.653 -15.473 33.058 1.00 22.69 323 ILE A N 1
ATOM 2511 C CA . ILE A 1 323 ? 5.256 -16.870 33.248 1.00 22.69 323 ILE A CA 1
ATOM 2512 C C . ILE A 1 323 ? 6.547 -17.646 33.537 1.00 22.69 323 ILE A C 1
ATOM 2514 O O . ILE A 1 323 ? 7.396 -17.790 32.663 1.00 22.69 323 ILE A O 1
ATOM 2518 N N . ARG A 1 324 ? 6.739 -18.073 34.790 1.00 20.67 324 ARG A N 1
ATOM 2519 C CA . ARG A 1 324 ? 7.812 -19.002 35.169 1.00 20.67 324 ARG A CA 1
ATOM 2520 C C . ARG A 1 324 ? 7.344 -20.421 34.850 1.00 20.67 324 ARG A C 1
ATOM 2522 O O . ARG A 1 324 ? 6.422 -20.909 35.496 1.00 20.67 324 ARG A O 1
ATOM 2529 N N . THR A 1 325 ? 7.979 -21.084 33.894 1.00 21.91 325 THR A N 1
ATOM 2530 C CA . THR A 1 325 ? 7.938 -22.547 33.778 1.00 21.91 325 THR A CA 1
ATOM 2531 C C . THR A 1 325 ? 8.832 -23.153 34.872 1.00 21.91 325 THR A C 1
ATOM 2533 O O . THR A 1 325 ? 9.944 -22.659 35.080 1.00 21.91 325 THR A O 1
ATOM 2536 N N . PRO A 1 326 ? 8.389 -24.176 35.630 1.00 22.84 326 PRO A N 1
ATOM 2537 C CA . PRO A 1 326 ? 9.261 -24.852 36.580 1.00 22.84 326 PRO A CA 1
ATOM 2538 C C . PRO A 1 326 ? 10.201 -25.803 35.835 1.00 22.84 326 PRO A C 1
ATOM 2540 O O . PRO A 1 326 ? 9.759 -26.633 35.044 1.00 22.84 326 PRO A O 1
ATOM 2543 N N . ALA A 1 327 ? 11.495 -25.701 36.127 1.00 21.83 327 ALA A N 1
ATOM 2544 C CA . ALA A 1 327 ? 12.475 -26.726 35.804 1.00 21.83 327 ALA A CA 1
ATOM 2545 C C . ALA A 1 327 ? 12.388 -27.870 36.827 1.00 21.83 327 ALA A C 1
ATOM 2547 O O . ALA A 1 327 ? 12.325 -27.616 38.030 1.00 21.83 327 ALA A O 1
ATOM 2548 N N . SER A 1 328 ? 12.474 -29.121 36.371 1.00 25.89 328 SER A N 1
ATOM 2549 C CA . SER A 1 328 ? 12.834 -30.250 37.235 1.00 25.89 328 SER A CA 1
ATOM 2550 C C . SER A 1 328 ? 13.718 -31.246 36.486 1.00 25.89 328 SER A C 1
ATOM 2552 O O . SER A 1 328 ? 13.289 -31.881 35.525 1.00 25.89 328 SER A O 1
ATOM 2554 N N . HIS A 1 329 ? 14.957 -31.371 36.955 1.00 24.61 329 HIS 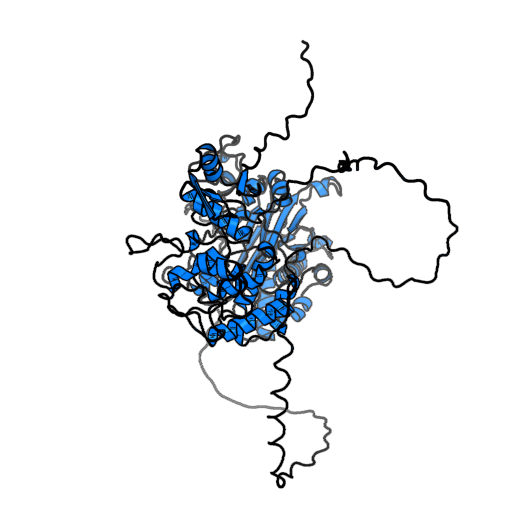A N 1
ATOM 2555 C CA . HI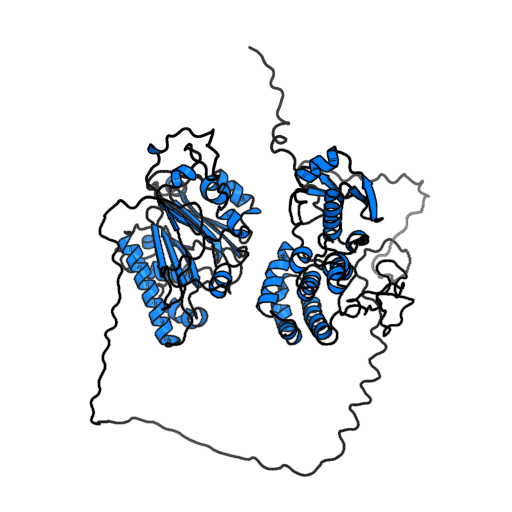S A 1 329 ? 15.820 -32.532 36.749 1.00 24.61 329 HIS A CA 1
ATOM 2556 C C . HIS A 1 329 ? 15.360 -33.707 37.632 1.00 24.61 329 HIS A C 1
ATOM 2558 O O . HIS A 1 329 ? 14.908 -33.482 38.752 1.00 24.61 329 HIS A O 1
ATOM 2564 N N . GLY A 1 330 ? 15.626 -34.941 37.181 1.00 22.69 330 GLY A N 1
ATOM 2565 C CA . GLY A 1 330 ? 16.043 -36.032 38.078 1.00 22.69 330 GLY A CA 1
ATOM 2566 C C . GLY A 1 330 ? 15.080 -37.204 38.317 1.00 22.69 330 GLY A C 1
ATOM 2567 O O . GLY A 1 330 ? 14.399 -37.244 39.329 1.00 22.69 330 GLY A O 1
ATOM 2568 N N . ASN A 1 331 ? 15.125 -38.186 37.409 1.00 23.95 331 ASN A N 1
ATOM 2569 C CA . ASN A 1 331 ? 15.259 -39.640 37.632 1.00 23.95 331 ASN A CA 1
ATOM 2570 C C . ASN A 1 331 ? 14.552 -40.319 38.840 1.00 23.95 331 ASN A C 1
ATOM 2572 O O . ASN A 1 331 ? 14.966 -40.107 39.973 1.00 23.95 331 ASN A O 1
ATOM 2576 N N . CYS A 1 332 ? 13.650 -41.290 38.599 1.00 22.50 332 CYS A N 1
ATOM 2577 C CA . CYS A 1 332 ? 13.637 -42.582 39.317 1.00 22.50 332 CYS A CA 1
ATOM 2578 C C . CYS A 1 332 ? 12.692 -43.622 38.675 1.00 22.50 332 CYS A C 1
ATOM 2580 O O . CYS A 1 332 ? 11.680 -43.309 38.059 1.00 22.50 332 CYS A O 1
ATOM 2582 N N . ASN A 1 333 ? 13.081 -44.877 38.865 1.00 23.48 333 ASN A N 1
ATOM 2583 C CA . ASN A 1 333 ? 12.591 -46.146 38.347 1.00 23.48 333 ASN A CA 1
ATOM 2584 C C . ASN A 1 333 ? 11.180 -46.597 38.802 1.00 23.48 333 ASN A C 1
ATOM 2586 O O . ASN A 1 333 ? 10.727 -46.275 39.893 1.00 23.48 333 ASN A O 1
ATOM 2590 N N . GLN A 1 334 ? 10.667 -47.570 38.028 1.00 25.03 334 GLN A N 1
ATOM 2591 C CA . GLN A 1 334 ? 9.900 -48.773 38.419 1.00 25.03 334 GLN A CA 1
ATOM 2592 C C . GLN A 1 334 ? 8.362 -48.871 38.234 1.00 25.03 334 GLN A C 1
ATOM 2594 O O . GLN A 1 334 ? 7.567 -48.186 38.860 1.00 25.03 334 GLN A O 1
ATOM 2599 N N . ARG A 1 335 ? 8.030 -49.966 37.514 1.00 23.06 335 ARG A N 1
ATOM 2600 C CA . ARG A 1 335 ? 6.916 -50.939 37.648 1.00 23.06 335 ARG A CA 1
ATOM 2601 C C . ARG A 1 335 ? 5.570 -50.694 36.938 1.00 23.06 335 ARG A C 1
ATOM 2603 O O . ARG A 1 335 ? 4.700 -49.971 37.392 1.00 23.06 335 ARG A O 1
ATOM 2610 N N . ARG A 1 336 ? 5.410 -51.496 35.867 1.00 24.05 336 ARG A N 1
ATOM 2611 C CA . ARG A 1 336 ? 4.243 -52.306 35.438 1.00 24.05 336 ARG A CA 1
ATOM 2612 C C . ARG A 1 336 ? 2.923 -52.096 36.201 1.00 24.05 336 ARG A C 1
ATOM 2614 O O . ARG A 1 336 ? 2.869 -52.365 37.393 1.00 24.05 336 ARG A O 1
ATOM 2621 N N . THR A 1 337 ? 1.828 -51.940 35.452 1.00 23.02 337 THR A N 1
ATOM 2622 C CA . THR A 1 337 ? 0.750 -52.954 35.325 1.00 23.02 337 THR A CA 1
ATOM 2623 C C . THR A 1 337 ? -0.234 -52.584 34.199 1.00 23.02 337 THR A C 1
ATOM 2625 O O . THR A 1 337 ? -0.656 -51.444 34.063 1.00 23.02 337 THR A O 1
ATOM 2628 N N . THR A 1 338 ? -0.567 -53.568 33.363 1.00 23.23 338 THR A N 1
ATOM 2629 C CA . THR A 1 338 ? -1.680 -53.592 32.385 1.00 23.23 338 THR A CA 1
ATOM 2630 C C . THR A 1 338 ? -3.015 -53.916 33.080 1.00 23.23 338 THR A C 1
ATOM 2632 O O . THR A 1 338 ? -2.966 -54.544 34.139 1.00 23.23 338 THR A O 1
ATOM 2635 N N . PRO A 1 339 ? -4.194 -53.601 32.496 1.00 28.80 339 PRO A N 1
ATOM 2636 C CA . PRO A 1 339 ? -4.911 -54.554 31.608 1.00 28.80 339 PRO A CA 1
ATOM 2637 C C . PRO A 1 339 ? -5.618 -53.860 30.407 1.00 28.80 339 PRO A C 1
ATOM 2639 O O . PRO A 1 339 ? -6.128 -52.758 30.524 1.00 28.80 339 PRO A O 1
ATOM 2642 N N . ALA A 1 340 ? -5.508 -54.334 29.160 1.00 25.64 340 ALA A N 1
ATOM 2643 C CA . ALA A 1 340 ? -6.205 -55.447 28.487 1.00 25.64 340 ALA A CA 1
ATOM 2644 C C . ALA A 1 340 ? -7.628 -55.151 27.924 1.00 25.64 340 ALA A C 1
ATOM 2646 O O . ALA A 1 340 ? -8.621 -55.209 28.632 1.00 25.64 340 ALA A O 1
ATOM 2647 N N . LYS A 1 341 ? -7.663 -55.012 26.582 1.00 26.72 341 LYS A N 1
ATOM 2648 C CA . LYS A 1 341 ? -8.586 -55.592 25.569 1.00 26.72 341 LYS A CA 1
ATOM 2649 C C . LYS A 1 341 ? -10.099 -55.282 25.582 1.00 26.72 341 LYS A C 1
ATOM 2651 O O . LYS A 1 341 ? -10.840 -55.799 26.408 1.00 26.72 341 LYS A O 1
ATOM 2656 N N . ARG A 1 342 ? -10.582 -54.846 24.403 1.00 24.11 342 ARG A N 1
ATOM 2657 C CA . ARG A 1 342 ? -11.542 -55.638 23.596 1.00 24.11 342 ARG A CA 1
ATOM 2658 C C . ARG A 1 342 ? -11.441 -55.338 22.086 1.00 24.11 342 ARG A C 1
ATOM 2660 O O . ARG A 1 342 ? -11.529 -54.196 21.664 1.00 24.11 342 ARG A O 1
ATOM 2667 N N . ARG A 1 343 ? -11.233 -56.404 21.297 1.00 24.81 343 ARG A N 1
ATOM 2668 C CA . ARG A 1 343 ? -11.261 -56.484 19.818 1.00 24.81 343 ARG A CA 1
ATOM 2669 C C . ARG A 1 343 ? -12.617 -57.038 19.355 1.00 24.81 343 ARG A C 1
ATOM 2671 O O . ARG A 1 343 ? -13.159 -57.904 20.037 1.00 24.81 343 ARG A O 1
ATOM 2678 N N . ARG A 1 344 ? -13.028 -56.676 18.136 1.00 24.81 344 ARG A N 1
ATOM 2679 C CA . ARG A 1 344 ? -13.661 -57.520 17.088 1.00 24.81 344 ARG A CA 1
ATOM 2680 C C . ARG A 1 344 ? -13.248 -56.871 15.752 1.00 24.81 344 ARG A C 1
ATOM 2682 O O . ARG A 1 344 ? -13.451 -55.676 15.623 1.00 24.81 344 ARG A O 1
ATOM 2689 N N . SER A 1 345 ? -12.426 -57.422 14.853 1.00 25.47 345 SER A N 1
ATOM 2690 C CA . SER A 1 345 ? -12.354 -58.705 14.123 1.00 25.47 345 SER A CA 1
ATOM 2691 C C . SER A 1 345 ? -13.304 -58.816 12.923 1.00 25.47 345 SER A C 1
ATOM 2693 O O . SER A 1 345 ? -14.473 -59.125 13.121 1.00 25.47 345 SER A O 1
ATOM 2695 N N . SER A 1 346 ? -12.744 -58.726 11.709 1.00 25.61 346 SER A N 1
ATOM 2696 C CA . SER A 1 346 ? -12.901 -59.737 10.643 1.00 25.61 346 SER A CA 1
ATOM 2697 C C . SER A 1 346 ? -11.932 -59.467 9.476 1.00 25.61 346 SER A C 1
ATOM 2699 O O . SER A 1 346 ? -11.981 -58.411 8.856 1.00 25.61 346 SER A O 1
ATOM 2701 N N . ASN A 1 347 ? -11.050 -60.441 9.217 1.00 26.47 347 ASN A N 1
ATOM 2702 C CA . ASN A 1 347 ? -10.122 -60.557 8.081 1.00 26.47 347 ASN A CA 1
ATOM 2703 C C . ASN A 1 347 ? -10.764 -61.320 6.908 1.00 26.47 347 ASN A C 1
ATOM 2705 O O . ASN A 1 347 ? -11.560 -62.222 7.171 1.00 26.47 347 ASN A O 1
ATOM 2709 N N . LYS A 1 348 ? -10.255 -61.071 5.687 1.00 25.69 348 LYS A N 1
ATOM 2710 C CA . LYS A 1 348 ? -9.951 -61.982 4.538 1.00 25.69 348 LYS A CA 1
ATOM 2711 C C . LYS A 1 348 ? -10.175 -61.200 3.224 1.00 25.69 348 LYS A C 1
ATOM 2713 O O . LYS A 1 348 ? -11.125 -60.440 3.166 1.00 25.69 348 LYS A O 1
ATOM 2718 N N . ALA A 1 349 ? -9.381 -61.292 2.156 1.00 24.95 349 ALA A N 1
ATOM 2719 C CA . ALA A 1 349 ? -8.445 -62.318 1.696 1.00 24.95 349 ALA A CA 1
ATOM 2720 C C . ALA A 1 349 ? -7.274 -61.708 0.882 1.00 24.95 349 ALA A C 1
ATOM 2722 O O . ALA A 1 349 ? -7.233 -60.512 0.619 1.00 24.95 349 ALA A O 1
ATOM 2723 N N . ILE A 1 350 ? -6.318 -62.569 0.534 1.00 27.86 350 ILE A N 1
ATOM 2724 C CA . ILE A 1 350 ? -4.938 -62.330 0.101 1.00 27.86 350 ILE A CA 1
ATOM 2725 C C . ILE A 1 350 ? -4.731 -62.920 -1.317 1.00 27.86 350 ILE A C 1
ATOM 2727 O O . ILE A 1 350 ? -5.263 -63.995 -1.571 1.00 27.86 350 ILE A O 1
ATOM 2731 N N . LYS A 1 351 ? -3.858 -62.270 -2.116 1.00 23.25 351 LYS A N 1
ATOM 2732 C CA . LYS A 1 351 ? -2.997 -62.748 -3.242 1.00 23.25 351 LYS A CA 1
ATOM 2733 C C . LYS A 1 351 ? -3.589 -63.234 -4.577 1.00 23.25 351 LYS A C 1
ATOM 2735 O O . LYS A 1 351 ? -4.304 -64.225 -4.615 1.00 23.25 351 LYS A O 1
ATOM 2740 N N . ALA A 1 352 ? -3.074 -62.634 -5.657 1.00 24.12 352 ALA A N 1
ATOM 2741 C CA . ALA A 1 352 ? -2.262 -63.224 -6.748 1.00 24.12 352 ALA A CA 1
ATOM 2742 C C . ALA A 1 352 ? -1.860 -62.057 -7.692 1.00 24.12 352 ALA A C 1
ATOM 2744 O O . ALA A 1 352 ? -2.652 -61.130 -7.819 1.00 24.12 352 ALA A O 1
ATOM 2745 N N . GLU A 1 353 ? -0.723 -61.934 -8.375 1.00 25.31 353 GLU A N 1
ATOM 2746 C CA . GLU A 1 353 ? 0.558 -62.642 -8.502 1.00 25.31 353 GLU A CA 1
ATOM 2747 C C . GLU A 1 353 ? 1.472 -61.678 -9.301 1.00 25.31 353 GLU A C 1
ATOM 2749 O O . GLU A 1 353 ? 1.029 -61.090 -10.287 1.00 25.31 353 GLU A O 1
ATOM 2754 N N . GLU A 1 354 ? 2.723 -61.500 -8.872 1.00 24.11 354 GLU A N 1
ATOM 2755 C CA . GLU A 1 354 ? 3.832 -61.007 -9.701 1.00 24.11 354 GLU A CA 1
ATOM 2756 C C . GLU A 1 354 ? 4.576 -62.240 -10.227 1.00 24.11 354 GLU A C 1
ATOM 2758 O O . GLU A 1 354 ? 4.975 -63.065 -9.414 1.00 24.11 354 GLU A O 1
ATOM 2763 N N . GLU A 1 355 ? 4.735 -62.366 -11.550 1.00 26.80 355 GLU A N 1
ATOM 2764 C CA . GLU A 1 355 ? 5.926 -62.880 -12.259 1.00 26.80 355 GLU A CA 1
ATOM 2765 C C . GLU A 1 355 ? 5.573 -63.225 -13.716 1.00 26.80 355 GLU A C 1
ATOM 2767 O O . GLU A 1 355 ? 4.923 -64.228 -14.001 1.00 26.80 355 GLU A O 1
ATOM 2772 N N . LYS A 1 356 ? 6.047 -62.397 -14.656 1.00 23.17 356 LYS A N 1
ATOM 2773 C CA . LYS A 1 356 ? 6.626 -62.839 -15.937 1.00 23.17 356 LYS A CA 1
ATOM 2774 C C . LYS A 1 356 ? 7.233 -61.640 -16.659 1.00 23.17 356 LYS A C 1
ATOM 2776 O O . LYS A 1 356 ? 6.579 -60.938 -17.423 1.00 23.17 356 LYS A O 1
ATOM 2781 N N . ALA A 1 357 ? 8.511 -61.416 -16.384 1.00 24.91 357 ALA A N 1
ATOM 2782 C CA . ALA A 1 357 ? 9.410 -60.791 -17.337 1.00 24.91 357 ALA A CA 1
ATOM 2783 C C . ALA A 1 357 ? 10.073 -61.889 -18.182 1.00 24.91 357 ALA A C 1
ATOM 2785 O O . ALA A 1 357 ? 10.214 -63.025 -17.723 1.00 24.91 357 ALA A O 1
ATOM 2786 N N . THR A 1 358 ? 10.576 -61.470 -19.344 1.00 23.06 358 THR A N 1
ATOM 2787 C CA . THR A 1 358 ? 11.546 -62.108 -20.258 1.00 23.06 358 THR A CA 1
ATOM 2788 C C . THR A 1 358 ? 10.962 -62.653 -21.569 1.00 23.06 358 THR A C 1
ATOM 2790 O O . THR A 1 358 ? 10.021 -63.434 -21.569 1.00 23.06 358 THR A O 1
ATOM 2793 N N . GLU A 1 359 ? 11.602 -62.217 -22.663 1.00 24.64 359 GLU A N 1
ATOM 2794 C CA . GLU A 1 359 ? 11.366 -62.478 -24.095 1.00 24.64 359 GLU A CA 1
ATOM 2795 C C . GLU A 1 359 ? 10.314 -61.614 -24.804 1.00 24.64 359 GLU A C 1
ATOM 2797 O O . GLU A 1 359 ? 9.199 -62.035 -25.081 1.00 24.64 359 GLU A O 1
ATOM 2802 N N . GLN A 1 360 ? 10.722 -60.401 -25.191 1.00 25.66 360 GLN A N 1
ATOM 2803 C CA . GLN A 1 360 ? 10.995 -60.092 -26.606 1.00 25.66 360 GLN A CA 1
ATOM 2804 C C . GLN A 1 360 ? 11.556 -58.667 -26.724 1.00 25.66 360 GLN A C 1
ATOM 2806 O O . GLN A 1 360 ? 10.857 -57.678 -26.918 1.00 25.66 360 GLN A O 1
ATOM 2811 N N . THR A 1 361 ? 12.874 -58.581 -26.573 1.00 29.02 361 THR A N 1
ATOM 2812 C CA . THR A 1 361 ? 13.706 -57.501 -27.100 1.00 29.02 361 THR A CA 1
ATOM 2813 C C . THR A 1 361 ? 13.928 -57.740 -28.588 1.00 29.02 361 THR A C 1
ATOM 2815 O O . THR A 1 361 ? 14.696 -58.627 -28.944 1.00 29.02 361 THR A O 1
ATOM 2818 N N . LEU A 1 362 ? 13.258 -56.967 -29.433 1.00 31.03 362 LEU A N 1
ATOM 2819 C CA . LEU A 1 362 ? 13.745 -56.373 -30.682 1.00 31.03 362 LEU A CA 1
ATOM 2820 C C . LEU A 1 362 ? 12.538 -55.669 -31.316 1.00 31.03 362 LEU A C 1
ATOM 2822 O O . LEU A 1 362 ? 11.430 -56.187 -31.250 1.00 31.03 362 LEU A O 1
ATOM 2826 N N . ASP A 1 363 ? 12.775 -54.528 -31.959 1.00 30.08 363 ASP A N 1
ATOM 2827 C CA . ASP A 1 363 ? 11.844 -53.905 -32.913 1.00 30.08 363 ASP A CA 1
ATOM 2828 C C . ASP A 1 363 ? 10.820 -52.876 -32.388 1.00 30.08 363 ASP A C 1
ATOM 2830 O O . ASP A 1 363 ? 9.647 -52.924 -32.736 1.00 30.08 363 ASP A O 1
ATOM 2834 N N . GLN A 1 364 ? 11.255 -51.874 -31.605 1.00 29.45 364 GLN A N 1
ATOM 2835 C CA . GLN A 1 364 ? 10.530 -50.584 -31.496 1.00 29.45 364 GLN A CA 1
ATOM 2836 C C . GLN A 1 364 ? 11.435 -49.338 -31.393 1.00 29.45 364 GLN A C 1
ATOM 2838 O O . GLN A 1 364 ? 10.975 -48.273 -30.986 1.00 29.45 364 GLN A O 1
ATOM 2843 N N . ASN A 1 365 ? 12.702 -49.427 -31.816 1.00 30.92 365 ASN A N 1
ATOM 2844 C CA . ASN A 1 365 ? 13.629 -48.282 -31.809 1.00 30.92 365 ASN A CA 1
ATOM 2845 C C . ASN A 1 365 ? 13.890 -47.657 -33.191 1.00 30.92 365 ASN A C 1
ATOM 2847 O O . ASN A 1 365 ? 14.827 -46.886 -33.341 1.00 30.92 365 ASN A O 1
ATOM 2851 N N . THR A 1 366 ? 13.035 -47.925 -34.183 1.00 31.20 366 THR A N 1
ATOM 2852 C CA . THR A 1 366 ? 13.233 -47.456 -35.573 1.00 31.20 366 THR A CA 1
ATOM 2853 C C . THR A 1 366 ? 12.041 -46.674 -36.141 1.00 31.20 366 THR A C 1
ATOM 2855 O O . THR A 1 366 ? 11.913 -46.526 -37.348 1.00 31.20 366 THR A O 1
ATOM 2858 N N . LYS A 1 367 ? 11.135 -46.167 -35.290 1.00 30.31 367 LYS A N 1
ATOM 2859 C CA . LYS A 1 367 ? 9.955 -45.379 -35.724 1.00 30.31 367 LYS A CA 1
ATOM 2860 C C . LYS A 1 367 ? 9.722 -44.075 -34.954 1.00 30.31 367 LYS A C 1
ATOM 2862 O O . LYS A 1 367 ? 8.632 -43.512 -35.012 1.00 30.31 367 LYS A O 1
ATOM 2867 N N . LYS A 1 368 ? 10.735 -43.568 -34.245 1.00 30.64 368 LYS A N 1
ATOM 2868 C CA . LYS A 1 368 ? 10.676 -42.256 -33.570 1.00 30.64 368 LYS A CA 1
ATOM 2869 C C . LYS A 1 368 ? 11.608 -41.187 -34.146 1.00 30.64 368 LYS A C 1
ATOM 2871 O O . LYS A 1 368 ? 11.553 -40.059 -33.675 1.00 30.64 368 LYS A O 1
ATOM 2876 N N . GLU A 1 369 ? 12.360 -41.496 -35.201 1.00 30.84 369 GLU A N 1
ATOM 2877 C CA . GLU A 1 369 ? 13.266 -40.535 -35.854 1.00 30.84 369 GLU A CA 1
ATOM 2878 C C . GLU A 1 369 ? 12.796 -40.052 -37.241 1.00 30.84 369 GLU A C 1
ATOM 2880 O O . GLU A 1 369 ? 13.363 -39.104 -37.758 1.00 30.84 369 GLU A O 1
ATOM 2885 N N . GLU A 1 370 ? 11.698 -40.574 -37.807 1.00 30.39 370 GLU A N 1
ATOM 2886 C CA . GLU A 1 370 ? 11.184 -40.126 -39.126 1.00 30.39 370 GLU A CA 1
ATOM 2887 C C . GLU A 1 370 ? 9.891 -39.285 -39.086 1.00 30.39 370 GLU A C 1
ATOM 2889 O O . GLU A 1 370 ? 9.430 -38.813 -40.119 1.00 30.39 370 GLU A O 1
ATOM 2894 N N . VAL A 1 371 ? 9.314 -39.019 -37.908 1.00 32.91 371 VAL A N 1
ATOM 2895 C CA . VAL A 1 371 ? 8.128 -38.133 -37.769 1.00 32.91 371 VAL A CA 1
ATOM 2896 C C . VAL A 1 371 ? 8.502 -36.748 -37.209 1.00 32.91 371 VAL A C 1
ATOM 2898 O O . VAL A 1 371 ? 7.679 -35.839 -37.169 1.00 32.91 371 VAL A O 1
ATOM 2901 N N . ALA A 1 372 ? 9.768 -36.540 -36.833 1.00 32.78 372 ALA A N 1
ATOM 2902 C CA . ALA A 1 372 ? 10.261 -35.274 -36.284 1.00 32.78 372 ALA A CA 1
ATOM 2903 C C . ALA A 1 372 ? 10.788 -34.282 -37.345 1.00 32.78 372 ALA A C 1
ATOM 2905 O O . ALA A 1 372 ? 11.029 -33.124 -37.014 1.00 32.78 372 ALA A O 1
ATOM 2906 N N . GLN A 1 373 ? 10.928 -34.690 -38.615 1.00 29.94 373 GLN A N 1
ATOM 2907 C CA . GLN A 1 373 ? 11.524 -33.859 -39.675 1.00 29.94 373 GLN A CA 1
ATOM 2908 C C . GLN A 1 373 ? 10.525 -33.206 -40.651 1.00 29.94 373 GLN A C 1
ATOM 2910 O O . GLN A 1 373 ? 10.956 -32.452 -41.515 1.00 29.94 373 GLN A O 1
ATOM 2915 N N . SER A 1 374 ? 9.210 -33.440 -40.535 1.00 29.33 374 SER A N 1
ATOM 2916 C CA . SER A 1 374 ? 8.215 -32.914 -41.497 1.00 29.33 374 SER A CA 1
ATOM 2917 C C . SER A 1 374 ? 7.225 -31.893 -40.917 1.00 29.33 374 SER A C 1
ATOM 2919 O O . SER A 1 374 ? 6.202 -31.616 -41.537 1.00 29.33 374 SER A O 1
ATOM 2921 N N . TRP A 1 375 ? 7.491 -31.356 -39.723 1.00 29.28 375 TRP A N 1
ATOM 2922 C CA . TRP A 1 375 ? 6.629 -30.370 -39.042 1.00 29.28 375 TRP A CA 1
ATOM 2923 C C . TRP A 1 375 ? 7.327 -29.024 -38.774 1.00 29.28 375 TRP A C 1
ATOM 2925 O O . TRP A 1 375 ? 6.821 -28.207 -38.009 1.00 29.28 375 TRP A O 1
ATOM 2935 N N . ILE A 1 376 ? 8.484 -28.781 -39.402 1.00 30.02 376 ILE A N 1
ATOM 2936 C CA . ILE A 1 376 ? 9.323 -27.594 -39.151 1.00 30.02 376 ILE A CA 1
ATOM 2937 C C . ILE A 1 376 ? 9.167 -26.483 -40.211 1.00 30.02 376 ILE A C 1
ATOM 2939 O O . ILE A 1 376 ? 9.589 -25.362 -39.950 1.00 30.02 376 ILE A O 1
ATOM 2943 N N . ASP A 1 377 ? 8.448 -26.698 -41.317 1.00 27.00 377 ASP A N 1
ATOM 2944 C CA . ASP A 1 377 ? 8.415 -25.721 -42.424 1.00 27.00 377 ASP A CA 1
ATOM 2945 C C . ASP A 1 377 ? 7.107 -24.928 -42.623 1.00 27.00 377 ASP A C 1
ATOM 2947 O O . ASP A 1 377 ? 7.000 -24.215 -43.614 1.00 27.00 377 ASP A O 1
ATOM 2951 N N . ASP A 1 378 ? 6.136 -24.954 -41.695 1.00 28.02 378 ASP A N 1
ATOM 2952 C CA . ASP A 1 378 ? 4.843 -24.268 -41.938 1.00 28.02 378 ASP A CA 1
ATOM 2953 C C . ASP A 1 378 ? 4.293 -23.386 -40.802 1.00 28.02 378 ASP A C 1
ATOM 2955 O O . ASP A 1 378 ? 3.115 -23.040 -40.769 1.00 28.02 378 ASP A O 1
ATOM 2959 N N . LEU A 1 379 ? 5.142 -22.951 -39.864 1.00 27.95 379 LEU A N 1
ATOM 2960 C CA . LEU A 1 379 ? 4.760 -21.959 -38.842 1.00 27.95 379 LEU A CA 1
ATOM 2961 C C . LEU A 1 379 ? 5.818 -20.862 -38.672 1.00 27.95 379 LEU A C 1
ATOM 2963 O O . LEU A 1 379 ? 6.190 -20.473 -37.567 1.00 27.95 379 LEU A O 1
ATOM 2967 N N . SER A 1 380 ? 6.266 -20.324 -39.804 1.00 31.47 380 SER A N 1
ATOM 2968 C CA . SER A 1 380 ? 6.990 -19.056 -39.895 1.00 31.47 380 SER A CA 1
ATOM 2969 C C . SER A 1 380 ? 6.215 -18.091 -40.796 1.00 31.47 380 SER A C 1
ATOM 2971 O O . SER A 1 380 ? 6.661 -17.772 -41.894 1.00 31.47 380 SER A O 1
ATOM 2973 N N . SER A 1 381 ? 5.057 -17.601 -40.344 1.00 27.97 381 SER A N 1
ATOM 2974 C CA . SER A 1 381 ? 4.519 -16.335 -40.851 1.00 27.97 381 SER A CA 1
ATOM 2975 C C . SER A 1 381 ? 3.449 -15.732 -39.935 1.00 27.97 381 SER A C 1
ATOM 2977 O O . SER A 1 381 ? 2.465 -16.371 -39.585 1.00 27.97 381 SER A O 1
ATOM 2979 N N . ASP A 1 382 ? 3.693 -14.469 -39.596 1.00 26.22 382 ASP A N 1
ATOM 2980 C CA . ASP A 1 382 ? 2.747 -13.405 -39.256 1.00 26.22 382 ASP A CA 1
ATOM 2981 C C . ASP A 1 382 ? 1.913 -13.480 -37.956 1.00 26.22 382 ASP A C 1
ATOM 2983 O O . ASP A 1 382 ? 0.855 -14.093 -37.852 1.00 26.22 382 ASP A O 1
ATOM 2987 N N . SER A 1 383 ? 2.354 -12.715 -36.955 1.00 29.39 383 SER A N 1
ATOM 2988 C CA . SER A 1 383 ? 1.465 -12.145 -35.932 1.00 29.39 383 SER A CA 1
ATOM 2989 C C . SER A 1 383 ? 1.665 -10.629 -35.857 1.00 29.39 383 SER A C 1
ATOM 2991 O O . SER A 1 383 ? 2.106 -10.071 -34.852 1.00 29.39 383 SER A O 1
ATOM 2993 N N . SER A 1 384 ? 1.330 -9.951 -36.955 1.00 31.89 384 SER A N 1
ATOM 2994 C CA . SER A 1 384 ? 1.047 -8.518 -36.993 1.00 31.89 384 SER A CA 1
ATOM 2995 C C . SER A 1 384 ? -0.355 -8.222 -36.438 1.00 31.89 384 SER A C 1
ATOM 2997 O O . SER A 1 384 ? -1.349 -8.184 -37.147 1.00 31.89 384 SER A O 1
ATOM 2999 N N . LEU A 1 385 ? -0.462 -7.965 -35.133 1.00 31.36 385 LEU A N 1
ATOM 3000 C CA . LEU A 1 385 ? -1.612 -7.237 -34.573 1.00 31.36 385 LEU A CA 1
ATOM 3001 C C . LEU A 1 385 ? -1.127 -6.188 -33.580 1.00 31.36 385 LEU A C 1
ATOM 3003 O O . LEU A 1 385 ? -1.367 -6.226 -32.371 1.00 31.36 385 LEU A O 1
ATOM 3007 N N . SER A 1 386 ? -0.412 -5.222 -34.137 1.00 34.44 386 SER A N 1
ATOM 3008 C CA . SER A 1 386 ? -0.143 -3.946 -33.500 1.00 34.44 386 SER A CA 1
ATOM 3009 C C . SER A 1 386 ? -0.011 -2.858 -34.560 1.00 34.44 386 SER A C 1
ATOM 3011 O O . SER A 1 386 ? 1.061 -2.287 -34.646 1.00 34.44 386 SER A O 1
ATOM 3013 N N . ASP A 1 387 ? -1.062 -2.633 -35.360 1.00 33.53 387 ASP A N 1
ATOM 3014 C CA . ASP A 1 387 ? -1.438 -1.342 -35.970 1.00 33.53 387 ASP A CA 1
ATOM 3015 C C . ASP A 1 387 ? -2.839 -1.446 -36.630 1.00 33.53 387 ASP A C 1
ATOM 3017 O O . ASP A 1 387 ? -3.232 -2.540 -37.040 1.00 33.53 387 ASP A O 1
ATOM 3021 N N . PRO A 1 388 ? -3.645 -0.362 -36.675 1.00 31.23 388 PRO A N 1
ATOM 3022 C CA . PRO A 1 388 ? -4.957 -0.347 -37.331 1.00 31.23 388 PRO A CA 1
ATOM 3023 C C . PRO A 1 388 ? -4.818 -0.165 -38.859 1.00 31.23 388 PRO A C 1
ATOM 3025 O O . PRO A 1 388 ? -4.009 0.662 -39.282 1.00 31.23 388 PRO A O 1
ATOM 3028 N N . PRO A 1 389 ? -5.606 -0.861 -39.703 1.00 30.31 389 PRO A N 1
ATOM 3029 C CA . PRO A 1 389 ? -5.524 -0.682 -41.149 1.00 30.31 389 PRO A CA 1
ATOM 3030 C C . PRO A 1 389 ? -6.287 0.568 -41.615 1.00 30.31 389 PRO A C 1
ATOM 3032 O O . PRO A 1 389 ? -7.453 0.768 -41.274 1.00 30.31 389 PRO A O 1
ATOM 3035 N N . SER A 1 390 ? -5.612 1.387 -42.420 1.00 31.06 390 SER A N 1
ATOM 3036 C CA . SER A 1 390 ? -6.203 2.378 -43.320 1.00 31.06 390 SER A CA 1
ATOM 3037 C C . SER A 1 390 ? -6.439 1.738 -44.690 1.00 31.06 390 SER A C 1
ATOM 3039 O O . SER A 1 390 ? -5.489 1.216 -45.267 1.00 31.06 390 SER A O 1
ATOM 3041 N N . ASP A 1 391 ? -7.687 1.809 -45.153 1.00 31.83 391 ASP A N 1
ATOM 3042 C CA . ASP A 1 391 ? -8.194 1.706 -46.529 1.00 31.83 391 ASP A CA 1
ATOM 3043 C C . ASP A 1 391 ? -7.575 0.666 -47.472 1.00 31.83 391 ASP A C 1
ATOM 3045 O O . ASP A 1 391 ? -6.479 0.864 -47.984 1.00 31.83 391 ASP A O 1
ATOM 3049 N N . LEU A 1 392 ? -8.371 -0.341 -47.848 1.00 28.02 392 LEU A N 1
ATOM 3050 C CA . LEU A 1 392 ? -8.415 -0.829 -49.227 1.00 28.02 392 LEU A CA 1
ATOM 3051 C C . LEU A 1 392 ? -9.834 -1.295 -49.575 1.00 28.02 392 LEU A C 1
ATOM 3053 O O . LEU A 1 392 ? -10.380 -2.212 -48.960 1.00 28.02 392 LEU A O 1
ATOM 3057 N N . ASP A 1 393 ? -10.393 -0.637 -50.588 1.00 29.73 393 ASP A N 1
ATOM 3058 C CA . ASP A 1 393 ? -11.390 -1.194 -51.493 1.00 29.73 393 ASP A CA 1
ATOM 3059 C C . ASP A 1 393 ? -10.913 -2.555 -52.030 1.00 29.73 393 ASP A C 1
ATOM 3061 O O . ASP A 1 393 ? -9.747 -2.684 -52.409 1.00 29.73 393 ASP A O 1
ATOM 3065 N N . LEU A 1 394 ? -11.809 -3.544 -52.104 1.00 30.75 394 LEU A N 1
ATOM 3066 C CA . LEU A 1 394 ? -12.164 -4.252 -53.345 1.00 30.75 394 LEU A CA 1
ATOM 3067 C C . LEU A 1 394 ? -13.141 -5.410 -53.084 1.00 30.75 394 LEU A C 1
ATOM 3069 O O . LEU A 1 394 ? -13.152 -6.058 -52.040 1.00 30.75 394 LEU A O 1
ATOM 3073 N N . GLU A 1 395 ? -13.988 -5.589 -54.086 1.00 30.92 395 GLU A N 1
ATOM 3074 C CA . GLU A 1 395 ? -15.197 -6.397 -54.191 1.00 30.92 395 GLU A CA 1
ATOM 3075 C C . GLU A 1 395 ? -14.998 -7.909 -53.983 1.00 30.92 395 GLU A C 1
ATOM 3077 O O . GLU A 1 395 ? -13.998 -8.491 -54.398 1.00 30.92 395 GLU A O 1
ATOM 3082 N N . SER A 1 396 ? -16.020 -8.574 -53.433 1.00 31.27 396 SER A N 1
ATOM 3083 C CA . SER A 1 396 ? -16.458 -9.886 -53.932 1.00 31.27 396 SER A CA 1
ATOM 3084 C C . SER A 1 396 ? -17.902 -10.170 -53.511 1.00 31.27 396 SER A C 1
ATOM 3086 O O . SER A 1 396 ? -18.272 -10.092 -52.338 1.00 31.27 396 SER A O 1
ATOM 3088 N N . ASP A 1 397 ? -18.711 -10.460 -54.524 1.00 35.22 397 ASP A N 1
ATOM 3089 C CA . ASP A 1 397 ? -20.139 -10.739 -54.477 1.00 35.22 397 ASP A CA 1
ATOM 3090 C C . ASP A 1 397 ? -20.458 -12.079 -53.805 1.00 35.22 397 ASP A C 1
ATOM 3092 O O . ASP A 1 397 ? -20.049 -13.133 -54.291 1.00 35.22 397 ASP A O 1
ATOM 3096 N N . ILE A 1 398 ? -21.281 -12.053 -52.751 1.00 34.03 398 ILE A N 1
ATOM 3097 C CA . ILE A 1 398 ? -22.185 -13.159 -52.406 1.00 34.03 398 ILE A CA 1
ATOM 3098 C C . ILE A 1 398 ? -23.524 -12.543 -51.978 1.00 34.03 398 ILE A C 1
ATOM 3100 O O . ILE A 1 398 ? -23.681 -12.045 -50.862 1.00 34.03 398 ILE A O 1
ATOM 3104 N N . GLU A 1 399 ? -24.488 -12.557 -52.898 1.00 31.33 399 GLU A N 1
ATOM 3105 C CA . GLU A 1 399 ? -25.870 -12.135 -52.670 1.00 31.33 399 GLU A CA 1
ATOM 3106 C C . GLU A 1 399 ? -26.612 -13.105 -51.733 1.00 31.33 399 GLU A C 1
ATOM 3108 O O . GLU A 1 399 ? -26.599 -14.324 -51.910 1.00 31.33 399 GLU A O 1
ATOM 3113 N N . SER A 1 400 ? -27.322 -12.544 -50.752 1.00 34.16 400 SER A N 1
ATOM 3114 C CA . SER A 1 400 ? -28.346 -13.234 -49.960 1.00 34.16 400 SER A CA 1
ATOM 3115 C C . SER A 1 400 ? -29.724 -13.032 -50.623 1.00 34.16 400 SER A C 1
ATOM 3117 O O . SER A 1 400 ? -30.069 -11.893 -50.941 1.00 34.16 400 SER A O 1
ATOM 3119 N N . PRO A 1 401 ? -30.550 -14.080 -50.823 1.00 37.59 401 PRO A N 1
ATOM 3120 C CA . PRO A 1 401 ? -31.690 -14.064 -51.751 1.00 37.59 401 PRO A CA 1
ATOM 3121 C C . PRO A 1 401 ? -33.004 -13.492 -51.182 1.00 37.59 401 PRO A C 1
ATOM 3123 O O . PRO A 1 401 ? -34.082 -13.786 -51.692 1.00 37.59 401 PRO A O 1
ATOM 3126 N N . TYR A 1 402 ? -32.965 -12.672 -50.134 1.00 36.03 402 TYR A N 1
ATOM 3127 C CA . TYR A 1 402 ? -34.177 -12.170 -49.481 1.00 36.03 402 TYR A CA 1
ATOM 3128 C C . TYR A 1 402 ? -34.164 -10.650 -49.377 1.00 36.03 402 TYR A C 1
ATOM 3130 O O . TYR A 1 402 ? -33.933 -10.153 -48.291 1.00 36.03 402 TYR A O 1
ATOM 3138 N N . PHE A 1 403 ? -34.383 -9.923 -50.479 1.00 35.66 403 PHE A N 1
ATOM 3139 C CA . PHE A 1 403 ? -35.191 -8.685 -50.540 1.00 35.66 403 PHE A CA 1
ATOM 3140 C C . PHE A 1 403 ? -35.143 -8.090 -51.962 1.00 35.66 403 PHE A C 1
ATOM 3142 O O . PHE A 1 403 ? -34.218 -7.387 -52.356 1.00 35.66 403 PHE A O 1
ATOM 3149 N N . SER A 1 404 ? -36.180 -8.382 -52.741 1.00 36.91 404 SER A N 1
ATOM 3150 C CA . SER A 1 404 ? -36.461 -7.855 -54.080 1.00 36.91 404 SER A CA 1
ATOM 3151 C C . SER A 1 404 ? -36.940 -6.391 -54.053 1.00 36.91 404 SER A C 1
ATOM 3153 O O . SER A 1 404 ? -37.815 -6.041 -53.259 1.00 36.91 404 SER A O 1
ATOM 3155 N N . GLN A 1 405 ? -36.405 -5.547 -54.947 1.00 38.53 405 GLN A N 1
ATOM 3156 C CA . GLN A 1 405 ? -36.834 -4.150 -55.163 1.00 38.53 405 GLN A CA 1
ATOM 3157 C C . GLN A 1 405 ? -38.105 -4.028 -56.029 1.00 38.53 405 GLN A C 1
ATOM 3159 O O . GLN A 1 405 ? -38.461 -4.958 -56.754 1.00 38.53 405 GLN A O 1
ATOM 3164 N N . PRO A 1 406 ? -38.710 -2.823 -56.074 1.00 36.41 406 PRO A N 1
ATOM 3165 C CA . PRO A 1 406 ? -38.836 -2.163 -57.374 1.00 36.41 406 PRO A CA 1
ATOM 3166 C C . PRO A 1 406 ? -38.195 -0.766 -57.439 1.00 36.41 406 PRO A C 1
ATOM 3168 O O . PRO A 1 406 ? -38.234 0.040 -56.511 1.00 36.41 406 PRO A O 1
ATOM 3171 N N . SER A 1 407 ? -37.632 -0.521 -58.617 1.00 40.91 407 SER A N 1
ATOM 3172 C CA . SER A 1 407 ? -36.829 0.600 -59.105 1.00 40.91 407 SER A CA 1
ATOM 3173 C C . SER A 1 407 ? -37.535 1.959 -59.194 1.00 40.91 407 SER A C 1
ATOM 3175 O O . SER A 1 407 ? -38.679 2.042 -59.638 1.00 40.91 407 SER A O 1
ATOM 3177 N N . THR A 1 408 ? -36.786 3.043 -58.956 1.00 32.34 408 THR A N 1
ATOM 3178 C CA . THR A 1 408 ? -37.076 4.389 -59.495 1.00 32.34 408 THR A CA 1
ATOM 3179 C C . THR A 1 408 ? -35.802 5.050 -60.054 1.00 32.34 408 THR A C 1
ATOM 3181 O O . THR A 1 408 ? -34.699 4.714 -59.622 1.00 32.34 408 THR A O 1
ATOM 3184 N N . PRO A 1 409 ? -35.921 5.926 -61.074 1.00 37.50 409 PRO A N 1
ATOM 3185 C CA . PRO A 1 409 ? -34.848 6.199 -62.030 1.00 37.50 409 PRO A CA 1
ATOM 3186 C C . PRO A 1 409 ? -33.796 7.196 -61.529 1.00 37.50 409 PRO A C 1
ATOM 3188 O O . PRO A 1 409 ? -34.096 8.205 -60.888 1.00 37.50 409 PRO A O 1
ATOM 3191 N N . ILE A 1 410 ? -32.549 6.926 -61.915 1.00 37.56 410 ILE A N 1
ATOM 3192 C CA . ILE A 1 410 ? -31.356 7.732 -61.649 1.00 37.56 410 ILE A CA 1
ATOM 3193 C C . ILE A 1 410 ? -31.501 9.116 -62.301 1.00 37.56 410 ILE A C 1
ATOM 3195 O O . ILE A 1 410 ? -31.527 9.246 -63.524 1.00 37.56 410 ILE A O 1
ATOM 3199 N N . LYS A 1 411 ? -31.524 10.174 -61.481 1.00 38.03 411 LYS A N 1
ATOM 3200 C CA . LYS A 1 411 ? -31.133 11.528 -61.900 1.00 38.03 411 LYS A CA 1
ATOM 3201 C C . LYS A 1 411 ? -29.797 11.868 -61.256 1.00 38.03 411 LYS A C 1
ATOM 3203 O O . LYS A 1 411 ? -29.664 11.831 -60.035 1.00 38.03 411 LYS A O 1
ATOM 3208 N N . ALA A 1 412 ? -28.826 12.208 -62.101 1.00 37.62 412 ALA A N 1
ATOM 3209 C CA . ALA A 1 412 ? -27.480 12.613 -61.725 1.00 37.62 412 ALA A CA 1
ATOM 3210 C C . ALA A 1 412 ? -27.507 13.710 -60.645 1.00 37.62 412 ALA A C 1
ATOM 3212 O O . ALA A 1 412 ? -27.966 14.833 -60.873 1.00 37.62 412 ALA A O 1
ATOM 3213 N N . SER A 1 413 ? -27.027 13.366 -59.451 1.00 31.80 413 SER A N 1
ATOM 3214 C CA . SER A 1 413 ? -26.899 14.297 -58.337 1.00 31.80 413 SER A CA 1
ATOM 3215 C C . SER A 1 413 ? -25.670 15.176 -58.548 1.00 31.80 413 SER A C 1
ATOM 3217 O O . SER A 1 413 ? -24.544 14.684 -58.581 1.00 31.80 413 SER A O 1
ATOM 3219 N N . LYS A 1 414 ? -25.871 16.497 -58.612 1.00 42.19 414 LYS A N 1
ATOM 3220 C CA . LYS A 1 414 ? -24.801 17.470 -58.363 1.00 42.19 414 LYS A CA 1
ATOM 3221 C C . LYS A 1 414 ? -24.174 17.164 -57.000 1.00 42.19 414 LYS A C 1
ATOM 3223 O O . LYS A 1 414 ? -24.892 17.047 -56.005 1.00 42.19 414 LYS A O 1
ATOM 3228 N N . VAL A 1 415 ? -22.850 17.046 -56.962 1.00 35.31 415 VAL A N 1
ATOM 3229 C CA . VAL A 1 415 ? -22.068 16.884 -55.732 1.00 35.31 415 VAL A CA 1
ATOM 3230 C C . VAL A 1 415 ? -22.382 18.057 -54.799 1.00 35.31 415 VAL A C 1
ATOM 3232 O O . VAL A 1 415 ? -22.050 19.205 -55.092 1.00 35.31 415 VAL A O 1
ATOM 3235 N N . LYS A 1 416 ? -23.065 17.783 -53.683 1.00 38.25 416 LYS A N 1
ATOM 3236 C CA . LYS A 1 416 ? -23.150 18.724 -52.562 1.00 38.25 416 LYS A CA 1
ATOM 3237 C C . LYS A 1 416 ? -21.892 18.546 -51.710 1.00 38.25 416 LYS A C 1
ATOM 3239 O O . LYS A 1 416 ? -21.517 17.404 -51.453 1.00 38.25 416 LYS A O 1
ATOM 3244 N N . PRO A 1 417 ? -21.256 19.633 -51.244 1.00 32.94 417 PRO A N 1
ATOM 3245 C CA . PRO A 1 417 ? -20.082 19.523 -50.393 1.00 32.94 417 PRO A CA 1
ATOM 3246 C C . PRO A 1 417 ? -20.455 18.786 -49.104 1.00 32.94 417 PRO A C 1
ATOM 3248 O O . PRO A 1 417 ? -21.469 19.095 -48.468 1.00 32.94 417 PRO A O 1
ATOM 3251 N N . VAL A 1 418 ? -19.636 17.803 -48.729 1.00 34.56 418 VAL A N 1
ATOM 3252 C CA . VAL A 1 418 ? -19.761 17.068 -47.470 1.00 34.56 418 VAL A CA 1
ATOM 3253 C C . VAL A 1 418 ? -19.635 18.076 -46.328 1.00 34.56 418 VAL A C 1
ATOM 3255 O O . VAL A 1 418 ? -18.556 18.589 -46.039 1.00 34.56 418 VAL A O 1
ATOM 3258 N N . LYS A 1 419 ? -20.754 18.396 -45.667 1.00 36.34 419 LYS A N 1
ATOM 3259 C CA . LYS A 1 419 ? -20.711 19.112 -44.391 1.00 36.34 419 LYS A CA 1
ATOM 3260 C C . LYS A 1 419 ? -20.067 18.182 -43.369 1.00 36.34 419 LYS A C 1
ATOM 3262 O O . LYS A 1 419 ? -20.687 17.208 -42.949 1.00 36.34 419 LYS A O 1
ATOM 3267 N N . VAL A 1 420 ? -18.848 18.517 -42.954 1.00 37.69 420 VAL A N 1
ATOM 3268 C CA . VAL A 1 420 ? -18.188 17.921 -41.790 1.00 37.69 420 VAL A CA 1
ATOM 3269 C C . VAL A 1 420 ? -19.138 18.051 -40.599 1.00 37.69 420 VAL A C 1
ATOM 3271 O O . VAL A 1 420 ? -19.415 19.158 -40.129 1.00 37.69 420 VAL A O 1
ATOM 3274 N N . ARG A 1 421 ? -19.691 16.928 -40.132 1.00 36.66 421 ARG A N 1
ATOM 3275 C CA . ARG A 1 421 ? -20.494 16.901 -38.909 1.00 36.66 421 ARG A CA 1
ATOM 3276 C C . ARG A 1 421 ? -19.559 17.192 -37.742 1.00 36.66 421 ARG A C 1
ATOM 3278 O O . ARG A 1 421 ? -18.764 16.345 -37.351 1.00 36.66 421 ARG A O 1
ATOM 3285 N N . ARG A 1 422 ? -19.641 18.405 -37.194 1.00 39.75 422 ARG A N 1
ATOM 3286 C CA . ARG A 1 422 ? -19.019 18.709 -35.904 1.00 39.75 422 ARG A CA 1
ATOM 3287 C C . ARG A 1 422 ? -19.746 17.901 -34.824 1.00 39.75 422 ARG A C 1
ATOM 3289 O O . ARG A 1 422 ? -20.979 17.877 -34.852 1.00 39.75 422 ARG A O 1
ATOM 3296 N N . PRO A 1 423 ? -19.028 17.249 -33.895 1.00 40.88 423 PRO A N 1
ATOM 3297 C CA . PRO A 1 423 ? -19.665 16.522 -32.809 1.00 40.88 423 PRO A CA 1
ATOM 3298 C C . PRO A 1 423 ? -20.528 17.490 -31.993 1.00 40.88 423 PRO A C 1
ATOM 3300 O O . PRO A 1 423 ? -20.061 18.539 -31.548 1.00 40.88 423 PRO A O 1
ATOM 3303 N N . THR A 1 424 ? -21.807 17.159 -31.835 1.00 43.16 424 THR A N 1
ATOM 3304 C CA . THR A 1 424 ? -22.740 17.904 -30.990 1.00 43.16 424 THR A CA 1
ATOM 3305 C C . THR A 1 424 ? -22.329 17.731 -29.533 1.00 43.16 424 THR A C 1
ATOM 3307 O O . THR A 1 424 ? -22.512 16.668 -28.944 1.00 43.16 424 THR A O 1
ATOM 3310 N N . ILE A 1 425 ? -21.737 18.783 -28.966 1.00 42.97 425 ILE A N 1
ATOM 3311 C CA . ILE A 1 425 ? -21.404 18.879 -27.546 1.00 42.97 425 ILE A CA 1
ATOM 3312 C C . ILE A 1 425 ? -22.726 18.997 -26.782 1.00 42.97 425 ILE A C 1
ATOM 3314 O O . ILE A 1 425 ? -23.398 20.024 -26.849 1.00 42.97 425 ILE A O 1
ATOM 3318 N N . SER A 1 426 ? -23.117 17.927 -26.090 1.00 42.75 426 SER A N 1
ATOM 3319 C CA . SER A 1 426 ? -24.227 17.957 -25.137 1.00 42.75 426 SER A CA 1
ATOM 3320 C C . SER A 1 426 ? -23.854 18.874 -23.962 1.00 42.75 426 SER A C 1
ATOM 3322 O O . SER A 1 426 ? -22.810 18.651 -23.345 1.00 42.75 426 SER A O 1
ATOM 3324 N N . PRO A 1 427 ? -24.687 19.867 -23.608 1.00 52.16 427 PRO A N 1
ATOM 3325 C CA . PRO A 1 427 ? -24.455 20.727 -22.448 1.00 52.16 427 PRO A CA 1
ATOM 3326 C C . PRO A 1 427 ? -24.647 20.010 -21.097 1.00 52.16 427 PRO A C 1
ATOM 3328 O O . PRO A 1 427 ? -24.375 20.606 -20.061 1.00 52.16 427 PRO A O 1
ATOM 3331 N N . TYR A 1 428 ? -25.087 18.744 -21.090 1.00 43.53 428 TYR A N 1
ATOM 3332 C CA . TYR A 1 428 ? -25.394 17.978 -19.874 1.00 43.53 428 TYR A CA 1
ATOM 3333 C C . TYR A 1 428 ? -24.287 17.014 -19.417 1.00 43.53 428 TYR A C 1
ATOM 3335 O O . TYR A 1 428 ? -24.420 16.415 -18.353 1.00 43.53 428 TYR A O 1
ATOM 3343 N N . PHE A 1 429 ? -23.191 16.864 -20.171 1.00 42.16 429 PHE A N 1
ATOM 3344 C CA . PHE A 1 429 ? -22.038 16.067 -19.733 1.00 42.16 429 PHE A CA 1
ATOM 3345 C C . PHE A 1 429 ? -20.852 16.983 -19.401 1.00 42.16 429 PHE A C 1
ATOM 3347 O O . PHE A 1 429 ? -20.477 17.807 -20.240 1.00 42.16 429 PHE A O 1
ATOM 3354 N N . PRO A 1 430 ? -20.226 16.856 -18.212 1.00 46.53 430 PRO A N 1
ATOM 3355 C CA . PRO A 1 430 ? -19.004 17.591 -17.910 1.00 46.53 430 PRO A CA 1
ATOM 3356 C C . PRO A 1 430 ? -17.928 17.265 -18.955 1.00 46.53 430 PRO A C 1
ATOM 3358 O O . PRO A 1 430 ? -17.834 16.130 -19.432 1.00 46.53 430 PRO A O 1
ATOM 3361 N N . ARG A 1 431 ? -17.116 18.266 -19.329 1.00 43.66 431 ARG A N 1
ATOM 3362 C CA . ARG A 1 431 ? -15.980 18.071 -20.244 1.00 43.66 431 ARG A CA 1
ATOM 3363 C C . ARG A 1 431 ? -15.132 16.915 -19.716 1.00 43.66 431 ARG A C 1
ATOM 3365 O O . ARG A 1 431 ? -14.695 16.963 -18.568 1.00 43.66 431 ARG A O 1
ATOM 3372 N N . GLN A 1 432 ? -14.897 15.890 -20.540 1.00 40.97 432 GLN A N 1
ATOM 3373 C CA . GLN A 1 432 ? -13.954 14.840 -20.165 1.00 40.97 432 GLN A CA 1
ATOM 3374 C C . GLN A 1 432 ? -12.599 15.498 -19.859 1.00 40.97 432 GLN A C 1
ATOM 3376 O O . GLN A 1 432 ? -12.153 16.332 -20.657 1.00 40.97 432 GLN A O 1
ATOM 3381 N N . PRO A 1 433 ? -11.949 15.174 -18.726 1.00 43.75 433 PRO A N 1
ATOM 3382 C CA . PRO A 1 433 ? -10.603 15.655 -18.462 1.00 43.75 433 PRO A CA 1
ATOM 3383 C C . PRO A 1 433 ? -9.702 15.245 -19.629 1.00 43.75 433 PRO A C 1
ATOM 3385 O O . PRO A 1 433 ? -9.816 14.136 -20.156 1.00 43.75 433 PRO A O 1
ATOM 3388 N N . VAL A 1 434 ? -8.847 16.174 -20.062 1.00 47.25 434 VAL A N 1
ATOM 3389 C CA . VAL A 1 434 ? -7.919 15.996 -21.186 1.00 47.25 434 VAL A CA 1
ATOM 3390 C C . VAL A 1 434 ? -7.220 14.640 -21.049 1.00 47.25 434 VAL A C 1
ATOM 3392 O O . VAL A 1 434 ? -6.688 14.328 -19.982 1.00 47.25 434 VAL A O 1
ATOM 3395 N N . LYS A 1 435 ? -7.262 13.811 -22.103 1.00 45.81 435 LYS A N 1
ATOM 3396 C CA . LYS A 1 435 ? -6.681 12.459 -22.098 1.00 45.81 435 LYS A CA 1
ATOM 3397 C C . LYS A 1 435 ? -5.211 12.539 -21.672 1.00 45.81 435 LYS A C 1
ATOM 3399 O O . LYS A 1 435 ? -4.381 13.028 -22.432 1.00 45.81 435 LYS A O 1
ATOM 3404 N N . ARG A 1 436 ? -4.888 12.052 -20.470 1.00 56.38 436 ARG A N 1
ATOM 3405 C CA . ARG A 1 436 ? -3.497 11.830 -20.051 1.00 56.38 436 ARG A CA 1
ATOM 3406 C C . ARG A 1 436 ? -2.900 10.736 -20.927 1.00 56.38 436 ARG A C 1
ATOM 3408 O O . ARG A 1 436 ? -3.469 9.649 -21.029 1.00 56.38 436 ARG A O 1
ATOM 3415 N N . ILE A 1 437 ? -1.783 11.043 -21.577 1.00 61.31 437 ILE A N 1
ATOM 3416 C CA . ILE A 1 437 ? -1.131 10.133 -22.525 1.00 61.31 437 ILE A CA 1
ATOM 3417 C C . ILE A 1 437 ? -0.188 9.199 -21.769 1.00 61.31 437 ILE A C 1
ATOM 3419 O O . ILE A 1 437 ? -0.241 7.981 -21.968 1.00 61.31 437 ILE A O 1
ATOM 3423 N N . THR A 1 438 ? 0.590 9.743 -20.834 1.00 67.25 438 THR A N 1
ATOM 3424 C CA . THR A 1 438 ? 1.461 8.985 -19.931 1.00 67.25 438 THR A CA 1
ATOM 3425 C C . THR A 1 438 ? 0.719 8.582 -18.660 1.00 67.25 438 THR A C 1
ATOM 3427 O O . THR A 1 438 ? -0.222 9.248 -18.216 1.00 67.25 438 THR A O 1
ATOM 3430 N N . CYS A 1 439 ? 1.129 7.459 -18.079 1.00 62.91 439 CYS A N 1
ATOM 3431 C CA . CYS A 1 439 ? 0.581 6.962 -16.817 1.00 62.91 439 CYS A CA 1
ATOM 3432 C C . CYS A 1 439 ? 1.325 7.571 -15.619 1.00 62.91 439 CYS A C 1
ATOM 3434 O O . CYS A 1 439 ? 0.772 7.634 -14.525 1.00 62.91 439 CYS A O 1
ATOM 3436 N N . LEU A 1 440 ? 2.555 8.045 -15.842 1.00 69.38 440 LEU A N 1
ATOM 3437 C CA . LEU A 1 440 ? 3.386 8.712 -14.847 1.00 69.38 440 LEU A CA 1
ATOM 3438 C C . LEU A 1 440 ? 3.408 10.234 -15.073 1.00 69.38 440 LEU A C 1
ATOM 3440 O O . LEU A 1 440 ? 3.502 10.680 -16.225 1.00 69.38 440 LEU A O 1
ATOM 3444 N N . PRO A 1 441 ? 3.312 11.046 -14.003 1.00 76.56 441 PRO A N 1
ATOM 3445 C CA . PRO A 1 441 ? 3.579 12.478 -14.086 1.00 76.56 441 PRO A CA 1
ATOM 3446 C C . PRO A 1 441 ? 5.073 12.720 -14.335 1.00 76.56 441 PRO A C 1
ATOM 3448 O O . PRO A 1 441 ? 5.908 11.919 -13.920 1.00 76.56 441 PRO A O 1
ATOM 3451 N N . PHE A 1 442 ? 5.418 13.838 -14.976 1.00 83.31 442 PHE A N 1
ATOM 3452 C CA . PHE A 1 442 ? 6.812 14.262 -15.072 1.00 83.31 442 PHE A CA 1
ATOM 3453 C C . PHE A 1 442 ? 7.289 14.747 -13.700 1.00 83.31 442 PHE A C 1
ATOM 3455 O O . PHE A 1 442 ? 6.715 15.707 -13.173 1.00 83.31 442 PHE A O 1
ATOM 3462 N N . PRO A 1 443 ? 8.326 14.126 -13.118 1.00 85.50 443 PRO A N 1
ATOM 3463 C CA . PRO A 1 443 ? 8.867 14.594 -11.858 1.00 85.50 443 PRO A CA 1
ATOM 3464 C C . PRO A 1 443 ? 9.677 15.886 -12.058 1.00 85.50 443 PRO A C 1
ATOM 3466 O O . PRO A 1 443 ? 10.224 16.101 -13.146 1.00 85.50 443 PRO A O 1
ATOM 3469 N N . PRO A 1 444 ? 9.810 16.720 -11.010 1.00 87.00 444 PRO A N 1
ATOM 3470 C CA . PRO A 1 444 ? 10.722 17.864 -10.993 1.00 87.00 444 PRO A CA 1
ATOM 3471 C C . PRO A 1 444 ? 12.115 17.502 -11.518 1.00 87.00 444 PRO A C 1
ATOM 3473 O O . PRO A 1 444 ? 12.614 16.415 -11.211 1.00 87.00 444 PRO A O 1
ATOM 3476 N N . LEU A 1 445 ? 12.773 18.404 -12.254 1.00 85.81 445 LEU A N 1
ATOM 3477 C CA . LEU A 1 445 ? 14.128 18.159 -12.786 1.00 85.81 445 LEU A CA 1
ATOM 3478 C C . LEU A 1 445 ? 15.183 17.888 -11.699 1.00 85.81 445 LEU A C 1
ATOM 3480 O O . LEU A 1 445 ? 16.193 17.254 -11.981 1.00 85.81 445 LEU A O 1
ATOM 3484 N N . GLU A 1 446 ? 14.947 18.315 -10.460 1.00 83.38 446 GLU A N 1
ATOM 3485 C CA . GLU A 1 446 ? 15.818 18.017 -9.311 1.00 83.38 446 GLU A CA 1
ATOM 3486 C C . GLU A 1 446 ? 15.673 16.570 -8.810 1.00 83.38 446 GLU A C 1
ATOM 3488 O O . GLU A 1 446 ? 16.512 16.073 -8.058 1.00 83.38 446 GLU A O 1
ATOM 3493 N N . SER A 1 447 ? 14.624 15.860 -9.236 1.00 85.19 447 SER A N 1
ATOM 3494 C CA . SER A 1 447 ? 14.372 14.485 -8.808 1.00 85.19 447 SER A CA 1
ATOM 3495 C C . SER A 1 447 ? 15.454 13.551 -9.333 1.00 85.19 447 SER A C 1
ATOM 3497 O O . SER A 1 447 ? 15.812 13.577 -10.511 1.00 85.19 447 SER A O 1
ATOM 3499 N N . THR A 1 448 ? 15.941 12.657 -8.479 1.00 84.25 448 THR A N 1
ATOM 3500 C CA . THR A 1 448 ? 17.002 11.707 -8.843 1.00 84.25 448 THR A CA 1
ATOM 3501 C C . THR A 1 448 ? 16.532 10.618 -9.806 1.00 84.25 448 THR A C 1
ATOM 3503 O O . THR A 1 448 ? 17.353 10.062 -10.528 1.00 84.25 448 THR A O 1
ATOM 3506 N N . ARG A 1 449 ? 15.228 10.319 -9.843 1.00 87.44 449 ARG A N 1
ATOM 3507 C CA . ARG A 1 449 ? 14.630 9.243 -10.650 1.00 87.44 449 ARG A CA 1
ATOM 3508 C C . ARG A 1 449 ? 13.336 9.694 -11.311 1.00 87.44 449 ARG A C 1
ATOM 3510 O O . ARG A 1 449 ? 12.640 10.550 -10.766 1.00 87.44 449 ARG A O 1
ATOM 3517 N N . PHE A 1 450 ? 13.002 9.080 -12.443 1.00 88.44 450 PHE A N 1
ATOM 3518 C CA . PHE A 1 450 ? 11.719 9.299 -13.114 1.00 88.44 450 PHE A CA 1
ATOM 3519 C C . PHE A 1 450 ? 10.605 8.426 -12.528 1.00 88.44 450 PHE A C 1
ATOM 3521 O O . PHE A 1 450 ? 9.454 8.842 -12.448 1.00 88.44 450 PHE A O 1
ATOM 3528 N N . GLY A 1 451 ? 10.949 7.207 -12.101 1.00 86.75 451 GLY A N 1
ATOM 3529 C CA . GLY A 1 451 ? 9.996 6.251 -11.528 1.00 86.75 451 GLY A CA 1
ATOM 3530 C C . GLY A 1 451 ? 9.559 5.139 -12.483 1.00 86.75 451 GLY A C 1
ATOM 3531 O O . GLY A 1 451 ? 8.637 4.390 -12.153 1.00 86.75 451 GLY A O 1
ATOM 3532 N N . LEU A 1 452 ? 10.229 4.981 -13.632 1.00 91.00 452 LEU A N 1
ATOM 3533 C CA . LEU A 1 452 ? 10.026 3.815 -14.497 1.00 91.00 452 LEU A CA 1
ATOM 3534 C C . LEU A 1 452 ? 10.458 2.527 -13.792 1.00 91.00 452 LEU A C 1
ATOM 3536 O O . LEU A 1 452 ? 11.442 2.493 -13.049 1.00 91.00 452 LEU A O 1
ATOM 3540 N N . MET A 1 453 ? 9.761 1.426 -14.075 1.00 88.00 453 MET A N 1
ATOM 3541 C CA . MET A 1 453 ? 10.160 0.131 -13.525 1.00 88.00 453 MET A CA 1
ATOM 3542 C C . MET A 1 453 ? 11.514 -0.320 -14.082 1.00 88.00 453 MET A C 1
ATOM 3544 O O . MET A 1 453 ? 12.320 -0.891 -13.350 1.00 88.00 453 MET A O 1
ATOM 3548 N N . GLN A 1 454 ? 11.791 -0.016 -15.350 1.00 93.94 454 GLN A N 1
ATOM 3549 C CA . GLN A 1 454 ? 13.060 -0.350 -15.989 1.00 93.94 454 GLN A CA 1
ATOM 3550 C C . GLN A 1 454 ? 14.237 0.379 -15.332 1.00 93.94 454 GLN A C 1
ATOM 3552 O O . GLN A 1 454 ? 15.240 -0.251 -15.019 1.00 93.94 454 GLN A O 1
ATOM 3557 N N . GLU A 1 455 ? 14.068 1.662 -14.993 1.00 92.25 455 GLU A N 1
ATOM 3558 C CA . GLU A 1 455 ? 15.056 2.439 -14.231 1.00 92.25 455 GLU A CA 1
ATOM 3559 C C . GLU A 1 455 ? 15.347 1.796 -12.865 1.00 92.25 455 GLU A C 1
ATOM 3561 O O . GLU A 1 455 ? 16.495 1.714 -12.429 1.00 92.25 455 GLU A O 1
ATOM 3566 N N . ARG A 1 456 ? 14.310 1.281 -12.191 1.00 89.38 456 ARG A N 1
ATOM 3567 C CA . ARG A 1 456 ? 14.447 0.609 -10.890 1.00 89.38 456 ARG A CA 1
ATOM 3568 C C . ARG A 1 456 ? 15.148 -0.743 -10.990 1.00 89.38 456 ARG A C 1
ATOM 3570 O O . ARG A 1 456 ? 15.882 -1.098 -10.070 1.00 89.38 456 ARG A O 1
ATOM 3577 N N . LEU A 1 457 ? 14.909 -1.492 -12.064 1.00 93.00 457 LEU A N 1
ATOM 3578 C CA . LEU A 1 457 ? 15.466 -2.828 -12.292 1.00 93.00 457 LEU A CA 1
ATOM 3579 C C . LEU A 1 457 ? 16.752 -2.825 -13.120 1.00 93.00 457 LEU A C 1
ATOM 3581 O O . LEU A 1 457 ? 17.287 -3.893 -13.369 1.00 93.00 457 LEU A O 1
ATOM 3585 N N . ALA A 1 458 ? 17.297 -1.667 -13.494 1.00 91.00 458 ALA A N 1
ATOM 3586 C CA . ALA A 1 458 ? 18.506 -1.570 -14.320 1.00 91.00 458 ALA A CA 1
ATOM 3587 C C . ALA A 1 458 ? 19.720 -2.351 -13.764 1.00 91.00 458 ALA A C 1
ATOM 3589 O O . ALA A 1 458 ? 20.629 -2.724 -14.503 1.00 91.00 458 ALA A O 1
ATOM 3590 N N . HIS A 1 459 ? 19.748 -2.605 -12.451 1.00 89.62 459 HIS A N 1
ATOM 3591 C CA . HIS A 1 459 ? 20.781 -3.402 -11.789 1.00 89.62 459 HIS A CA 1
ATOM 3592 C C . HIS A 1 459 ? 20.638 -4.920 -12.005 1.00 89.62 459 HIS A C 1
ATOM 3594 O O . HIS A 1 459 ? 21.634 -5.623 -11.852 1.00 89.62 459 HIS A O 1
ATOM 3600 N N . ASP A 1 460 ? 19.446 -5.397 -12.369 1.00 94.06 460 ASP A N 1
ATOM 3601 C CA . ASP A 1 460 ? 19.103 -6.795 -12.643 1.00 94.06 460 ASP A CA 1
ATOM 3602 C C . ASP A 1 460 ? 18.410 -6.892 -14.021 1.00 94.06 460 ASP A C 1
ATOM 3604 O O . ASP A 1 460 ? 17.177 -6.799 -14.127 1.00 94.06 460 ASP A O 1
ATOM 3608 N N . PRO A 1 461 ? 19.197 -7.039 -15.104 1.00 94.75 461 PRO A N 1
ATOM 3609 C CA . PRO A 1 461 ? 18.672 -6.976 -16.463 1.00 94.75 461 PRO A CA 1
ATOM 3610 C C . PRO A 1 461 ? 17.669 -8.087 -16.795 1.00 94.75 461 PRO A C 1
ATOM 3612 O O . PRO A 1 461 ? 16.718 -7.843 -17.535 1.00 94.75 461 PRO A O 1
ATOM 3615 N N . PHE A 1 462 ? 17.822 -9.283 -16.219 1.00 96.38 462 PHE A N 1
ATOM 3616 C CA . PHE A 1 462 ? 16.869 -10.375 -16.422 1.00 96.38 462 PHE A CA 1
ATOM 3617 C C . PHE A 1 462 ? 15.488 -9.998 -15.884 1.00 96.38 462 PHE A C 1
ATOM 3619 O O . PHE A 1 462 ? 14.488 -10.032 -16.606 1.00 96.38 462 PHE A O 1
ATOM 3626 N N . ARG A 1 463 ? 15.437 -9.562 -14.620 1.00 96.25 463 ARG A N 1
ATOM 3627 C CA . ARG A 1 463 ? 14.196 -9.104 -13.989 1.00 96.25 463 ARG A CA 1
ATOM 3628 C C . ARG A 1 463 ? 13.589 -7.920 -14.731 1.00 96.25 463 ARG A C 1
ATOM 3630 O O . ARG A 1 463 ? 12.372 -7.863 -14.907 1.00 96.25 463 ARG A O 1
ATOM 3637 N N . MET A 1 464 ? 14.423 -7.000 -15.217 1.00 96.19 464 MET A N 1
ATOM 3638 C CA . MET A 1 464 ? 13.968 -5.889 -16.052 1.00 96.19 464 MET A CA 1
ATOM 3639 C C . MET A 1 464 ? 13.241 -6.387 -17.309 1.00 96.19 464 MET A C 1
ATOM 3641 O O . MET A 1 464 ? 12.142 -5.914 -17.600 1.00 96.19 464 MET A O 1
ATOM 3645 N N . LEU A 1 465 ? 13.799 -7.365 -18.029 1.00 97.31 465 LEU A N 1
ATOM 3646 C CA . LEU A 1 465 ? 13.167 -7.925 -19.227 1.00 97.31 465 LEU A CA 1
ATOM 3647 C C . LEU A 1 465 ? 11.858 -8.652 -18.905 1.00 97.31 465 LEU A C 1
ATOM 3649 O O . LEU A 1 465 ? 10.868 -8.449 -19.610 1.00 97.31 465 LEU A O 1
ATOM 3653 N N . VAL A 1 466 ? 11.787 -9.402 -17.802 1.00 96.81 466 VAL A N 1
ATOM 3654 C CA . VAL A 1 466 ? 10.518 -9.991 -17.342 1.00 96.81 466 VAL A CA 1
ATOM 3655 C C . VAL A 1 466 ? 9.477 -8.899 -17.061 1.00 96.81 466 VAL A C 1
ATOM 3657 O O . VAL A 1 466 ? 8.320 -9.031 -17.466 1.00 96.81 466 VAL A O 1
ATOM 3660 N N . ALA A 1 467 ? 9.869 -7.776 -16.452 1.00 95.44 467 ALA A N 1
ATOM 3661 C CA . ALA A 1 467 ? 8.963 -6.649 -16.238 1.00 95.44 467 ALA A CA 1
ATOM 3662 C C . ALA A 1 467 ? 8.441 -6.055 -17.562 1.00 95.44 467 ALA A C 1
ATOM 3664 O O . ALA A 1 467 ? 7.265 -5.693 -17.638 1.00 95.44 467 ALA A O 1
ATOM 3665 N N . THR A 1 468 ? 9.248 -6.020 -18.633 1.00 95.81 468 THR A N 1
ATOM 3666 C CA . THR A 1 468 ? 8.768 -5.560 -19.954 1.00 95.81 468 THR A CA 1
ATOM 3667 C C . THR A 1 468 ? 7.670 -6.460 -20.529 1.00 95.81 468 THR A C 1
ATOM 3669 O O . THR A 1 468 ? 6.716 -5.954 -21.119 1.00 95.81 468 THR A O 1
ATOM 3672 N N . ILE A 1 469 ? 7.719 -7.777 -20.279 1.00 95.00 469 ILE A N 1
ATOM 3673 C CA . ILE A 1 469 ? 6.656 -8.716 -20.685 1.00 95.00 469 ILE A CA 1
ATOM 3674 C C . ILE A 1 469 ? 5.328 -8.351 -20.011 1.00 95.00 469 ILE A C 1
ATOM 3676 O O . ILE A 1 469 ? 4.274 -8.382 -20.651 1.00 95.00 469 ILE A O 1
ATOM 3680 N N . PHE A 1 470 ? 5.379 -7.978 -18.733 1.00 94.19 470 PHE A N 1
ATOM 3681 C CA . PHE A 1 470 ? 4.209 -7.612 -17.935 1.00 94.19 470 PHE A CA 1
ATOM 3682 C C . PHE A 1 470 ? 3.613 -6.258 -18.324 1.00 94.19 470 PHE A C 1
ATOM 3684 O O . PHE A 1 470 ? 2.405 -6.067 -18.198 1.00 94.19 470 PHE A O 1
ATOM 3691 N N . LEU A 1 471 ? 4.440 -5.331 -18.806 1.00 92.88 471 LEU A N 1
ATOM 3692 C CA . LEU A 1 471 ? 4.024 -3.987 -19.217 1.00 92.88 471 LEU A CA 1
ATOM 3693 C C . LEU A 1 471 ? 3.448 -3.939 -20.644 1.00 92.88 471 LEU A C 1
ATOM 3695 O O . LEU A 1 471 ? 2.805 -2.961 -21.024 1.00 92.88 471 LEU A O 1
ATOM 3699 N N . ASN A 1 472 ? 3.598 -5.009 -21.429 1.00 89.69 472 ASN A N 1
ATOM 3700 C CA . ASN A 1 472 ? 3.067 -5.084 -22.791 1.00 89.69 472 ASN A CA 1
ATOM 3701 C C . ASN A 1 472 ? 1.537 -4.991 -22.819 1.00 89.69 472 ASN A C 1
ATOM 3703 O O . ASN A 1 472 ? 0.860 -5.984 -22.581 1.00 89.69 472 ASN A O 1
ATOM 3707 N N . LYS A 1 473 ? 0.979 -3.828 -23.176 1.00 86.19 473 LYS A N 1
ATOM 3708 C CA . LYS A 1 473 ? -0.478 -3.570 -23.202 1.00 86.19 473 LYS A CA 1
ATOM 3709 C C . LYS A 1 473 ? -1.164 -3.691 -21.825 1.00 86.19 473 LYS A C 1
ATOM 3711 O O . LYS A 1 473 ? -2.379 -3.853 -21.765 1.00 86.19 473 LYS A O 1
ATOM 3716 N N . THR A 1 474 ? -0.425 -3.550 -20.722 1.00 85.94 474 THR A N 1
ATOM 3717 C CA . THR A 1 474 ? -0.992 -3.467 -19.363 1.00 85.94 474 THR A CA 1
ATOM 3718 C C . THR A 1 474 ? -0.402 -2.272 -18.626 1.00 85.94 474 THR A C 1
ATOM 3720 O O . THR A 1 474 ? 0.789 -1.991 -18.725 1.00 85.94 474 THR A O 1
ATOM 3723 N N . ARG A 1 475 ? -1.237 -1.545 -17.874 1.00 81.31 475 ARG A N 1
ATOM 3724 C CA . ARG A 1 475 ? -0.779 -0.396 -17.082 1.00 81.31 475 ARG A CA 1
ATOM 3725 C C . ARG A 1 475 ? 0.143 -0.859 -15.956 1.00 81.31 475 ARG A C 1
ATOM 3727 O O . ARG A 1 475 ? -0.162 -1.844 -15.286 1.00 81.31 475 ARG A O 1
ATOM 3734 N N . GLY A 1 476 ? 1.212 -0.103 -15.694 1.00 78.00 476 GLY A N 1
ATOM 3735 C CA . GLY A 1 476 ? 2.162 -0.404 -14.617 1.00 78.00 476 GLY A CA 1
ATOM 3736 C C . GLY A 1 476 ? 1.484 -0.616 -13.261 1.00 78.00 476 GLY A C 1
ATOM 3737 O O . GLY A 1 476 ? 1.758 -1.604 -12.593 1.00 78.00 476 GLY A O 1
ATOM 3738 N N . GLU A 1 477 ? 0.511 0.223 -12.904 1.00 77.69 477 GLU A N 1
ATOM 3739 C CA . GLU A 1 477 ? -0.245 0.115 -11.643 1.00 77.69 477 GLU A CA 1
ATOM 3740 C C . GLU A 1 477 ? -0.907 -1.259 -11.437 1.00 77.69 477 GLU A C 1
ATOM 3742 O O . GLU A 1 477 ? -0.977 -1.749 -10.314 1.00 77.69 477 GLU A O 1
ATOM 3747 N N . GLN A 1 478 ? -1.355 -1.904 -12.519 1.00 83.00 478 GLN A N 1
ATOM 3748 C CA . GLN A 1 478 ? -1.966 -3.235 -12.478 1.00 83.00 478 GLN A CA 1
ATOM 3749 C C . GLN A 1 478 ? -0.918 -4.346 -12.588 1.00 83.00 478 GLN A C 1
ATOM 3751 O O . GLN A 1 478 ? -1.002 -5.356 -11.895 1.00 83.00 478 GLN A O 1
ATOM 3756 N N . ALA A 1 479 ? 0.077 -4.161 -13.457 1.00 87.19 479 ALA A N 1
ATOM 3757 C CA . ALA A 1 479 ? 1.100 -5.160 -13.739 1.00 87.19 479 ALA A CA 1
ATOM 3758 C C . ALA A 1 479 ? 2.075 -5.369 -12.569 1.00 87.19 479 ALA A C 1
ATOM 3760 O O . ALA A 1 479 ? 2.499 -6.496 -12.317 1.00 87.19 479 ALA A O 1
ATOM 3761 N N . MET A 1 480 ? 2.446 -4.302 -11.855 1.00 87.94 480 MET A N 1
ATOM 3762 C CA . MET A 1 480 ? 3.538 -4.345 -10.877 1.00 87.94 480 MET A CA 1
ATOM 3763 C C . MET A 1 480 ? 3.250 -5.204 -9.639 1.00 87.94 480 MET A C 1
ATOM 3765 O O . MET A 1 480 ? 4.122 -6.002 -9.291 1.00 87.94 480 MET A O 1
ATOM 3769 N N . PRO A 1 481 ? 2.074 -5.131 -8.983 1.00 86.00 481 PRO A N 1
ATOM 3770 C CA . PRO A 1 481 ? 1.783 -5.999 -7.839 1.00 86.00 481 PRO A CA 1
ATOM 3771 C C . PRO A 1 481 ? 1.891 -7.486 -8.199 1.00 86.00 481 PRO A C 1
ATOM 3773 O O . PRO A 1 481 ? 2.478 -8.277 -7.462 1.00 86.00 481 PRO A O 1
ATOM 3776 N N . VAL A 1 482 ? 1.393 -7.849 -9.382 1.00 90.94 482 VAL A N 1
ATOM 3777 C CA . VAL A 1 482 ? 1.426 -9.222 -9.891 1.00 90.94 482 VAL A CA 1
ATOM 3778 C C . VAL A 1 482 ? 2.847 -9.639 -10.280 1.00 90.94 482 VAL A C 1
ATOM 3780 O O . VAL A 1 482 ? 3.260 -10.752 -9.965 1.00 90.94 482 VAL A O 1
ATOM 3783 N N . TYR A 1 483 ? 3.621 -8.749 -10.908 1.00 94.25 483 TYR A N 1
ATOM 3784 C CA . TYR A 1 483 ? 5.036 -8.983 -11.206 1.00 94.25 483 TYR A CA 1
ATOM 3785 C C . TYR A 1 483 ? 5.831 -9.295 -9.931 1.00 94.25 483 TYR A C 1
ATOM 3787 O O . TYR A 1 483 ? 6.544 -10.294 -9.876 1.00 94.25 483 TYR A O 1
ATOM 3795 N N . PHE A 1 484 ? 5.673 -8.492 -8.874 1.00 89.31 484 PHE A N 1
ATOM 3796 C CA . PHE A 1 484 ? 6.364 -8.742 -7.608 1.00 89.31 484 PHE A CA 1
ATOM 3797 C C . PHE A 1 484 ? 5.891 -10.027 -6.930 1.00 89.31 484 PHE A C 1
ATOM 3799 O O . PHE A 1 484 ? 6.710 -10.732 -6.342 1.00 89.31 484 PHE A O 1
ATOM 3806 N N . HIS A 1 485 ? 4.603 -10.363 -7.032 1.00 89.62 485 HIS A N 1
ATOM 3807 C CA . HIS A 1 485 ? 4.102 -11.644 -6.545 1.00 89.62 485 HIS A CA 1
ATOM 3808 C C . HIS A 1 485 ? 4.749 -12.823 -7.290 1.00 89.62 485 HIS A C 1
ATOM 3810 O O . HIS A 1 485 ? 5.225 -13.758 -6.645 1.00 89.62 485 HIS A O 1
ATOM 3816 N N . LEU A 1 486 ? 4.859 -12.742 -8.622 1.00 93.25 486 LEU A N 1
ATOM 3817 C CA . LEU A 1 486 ? 5.550 -13.749 -9.427 1.00 93.25 486 LEU A CA 1
ATOM 3818 C C . LEU A 1 486 ? 7.022 -13.875 -9.013 1.00 93.25 486 LEU A C 1
ATOM 3820 O O . LEU A 1 486 ? 7.471 -14.980 -8.727 1.00 93.25 486 LEU A O 1
ATOM 3824 N N . MET A 1 487 ? 7.755 -12.761 -8.926 1.00 94.25 487 MET A N 1
ATOM 3825 C CA . MET A 1 487 ? 9.174 -12.758 -8.538 1.00 94.25 487 MET A CA 1
ATOM 3826 C C . MET A 1 487 ? 9.397 -13.187 -7.083 1.00 94.25 487 MET A C 1
ATOM 3828 O O . MET A 1 487 ? 10.474 -13.652 -6.736 1.00 94.25 487 MET A O 1
ATOM 3832 N N . SER A 1 488 ? 8.393 -13.057 -6.213 1.00 91.19 488 SER A N 1
ATOM 3833 C CA . SER A 1 488 ? 8.463 -13.604 -4.857 1.00 91.19 488 SER A CA 1
ATOM 3834 C C . SER A 1 488 ? 8.334 -15.126 -4.843 1.00 91.19 488 SER A C 1
ATOM 3836 O O . SER A 1 488 ? 8.907 -15.756 -3.958 1.00 91.19 488 SER A O 1
ATOM 3838 N N . LYS A 1 489 ? 7.566 -15.712 -5.772 1.00 91.81 489 LYS A N 1
ATOM 3839 C CA . LYS A 1 489 ? 7.412 -17.170 -5.895 1.00 91.81 489 LYS A CA 1
ATOM 3840 C C . LYS A 1 489 ? 8.569 -17.797 -6.680 1.00 91.81 489 LYS A C 1
ATOM 3842 O O . LYS A 1 489 ? 9.013 -18.885 -6.332 1.00 91.81 489 LYS A O 1
ATOM 3847 N N . TYR A 1 490 ? 9.067 -17.094 -7.695 1.00 95.12 490 TYR A N 1
ATOM 3848 C CA . TYR A 1 490 ? 10.173 -17.510 -8.557 1.00 95.12 490 TYR A CA 1
ATOM 3849 C C . TYR A 1 490 ? 11.292 -16.454 -8.518 1.00 95.12 490 TYR A C 1
ATOM 3851 O O . TYR A 1 490 ? 11.388 -15.616 -9.419 1.00 95.12 490 TYR A O 1
ATOM 3859 N N . PRO A 1 491 ? 12.100 -16.425 -7.440 1.00 91.50 491 PRO A N 1
ATOM 3860 C CA . PRO A 1 491 ? 13.080 -15.365 -7.215 1.00 91.50 491 PRO A CA 1
ATOM 3861 C C . PRO A 1 491 ? 14.313 -15.447 -8.117 1.00 91.50 491 PRO A C 1
ATOM 3863 O O . PRO A 1 491 ? 14.980 -14.428 -8.302 1.00 91.50 491 PRO A O 1
ATOM 3866 N N . THR A 1 492 ? 14.636 -16.616 -8.667 1.00 94.19 492 THR A N 1
ATOM 3867 C CA . THR A 1 492 ? 15.825 -16.818 -9.510 1.00 94.19 492 THR A CA 1
ATOM 3868 C C . THR A 1 492 ? 15.448 -17.213 -10.935 1.00 94.19 492 THR A C 1
ATOM 3870 O O . THR A 1 492 ? 14.333 -17.686 -11.180 1.00 94.19 492 THR A O 1
ATOM 3873 N N . VAL A 1 493 ? 16.386 -17.047 -11.871 1.00 96.94 493 VAL A N 1
ATOM 3874 C CA . VAL A 1 493 ? 16.202 -17.435 -13.278 1.00 96.94 493 VAL A CA 1
ATOM 3875 C C . VAL A 1 493 ? 15.861 -18.925 -13.377 1.00 96.94 493 VAL A C 1
ATOM 3877 O O . VAL A 1 493 ? 14.915 -19.299 -14.060 1.00 96.94 493 VAL A O 1
ATOM 3880 N N . GLU A 1 494 ? 16.555 -19.763 -12.607 1.00 97.31 494 GLU A N 1
ATOM 3881 C CA . GLU A 1 494 ? 16.364 -21.214 -12.535 1.00 97.31 494 GLU A CA 1
ATOM 3882 C C . GLU A 1 494 ? 14.978 -21.577 -12.010 1.00 97.31 494 GLU A C 1
ATOM 3884 O O . GLU A 1 494 ? 14.317 -22.464 -12.549 1.00 97.31 494 GLU A O 1
ATOM 3889 N N . SER A 1 495 ? 14.504 -20.879 -10.975 1.00 96.44 495 SER A N 1
ATOM 3890 C CA . SER A 1 495 ? 13.169 -21.129 -10.432 1.00 96.44 495 SER A CA 1
ATOM 3891 C C . SER A 1 495 ? 12.067 -20.781 -11.437 1.00 96.44 495 SER A C 1
ATOM 3893 O O . SER A 1 495 ? 11.066 -21.489 -11.502 1.00 96.44 495 SER A O 1
ATOM 3895 N N . LEU A 1 496 ? 12.260 -19.730 -12.246 1.00 96.44 496 LEU A N 1
ATOM 3896 C CA . LEU A 1 496 ? 11.298 -19.317 -13.267 1.00 96.44 496 LEU A CA 1
ATOM 3897 C C . LEU A 1 496 ? 11.364 -20.207 -14.517 1.00 96.44 496 LEU A C 1
ATOM 3899 O O . LEU A 1 496 ? 10.330 -20.479 -15.117 1.00 96.44 496 LEU A O 1
ATOM 3903 N N . ALA A 1 497 ? 12.551 -20.692 -14.884 1.00 97.12 497 ALA A N 1
ATOM 3904 C CA . ALA A 1 497 ? 12.753 -21.625 -15.992 1.00 97.12 497 ALA A CA 1
ATOM 3905 C C . ALA A 1 497 ? 12.096 -22.991 -15.735 1.00 97.12 497 ALA A C 1
ATOM 3907 O O . ALA A 1 497 ? 11.502 -23.567 -16.643 1.00 97.12 497 ALA A O 1
ATOM 3908 N N . ASN A 1 498 ? 12.150 -23.469 -14.487 1.00 96.56 498 ASN A N 1
ATOM 3909 C CA . ASN A 1 498 ? 11.530 -24.726 -14.049 1.00 96.56 498 ASN A CA 1
ATOM 3910 C C . ASN A 1 498 ? 10.058 -24.573 -13.625 1.00 96.56 498 ASN A C 1
ATOM 3912 O O . ASN A 1 498 ? 9.433 -25.531 -13.163 1.00 96.56 498 ASN A O 1
ATOM 3916 N N . ALA A 1 499 ? 9.498 -23.366 -13.710 1.00 96.12 499 ALA A N 1
ATOM 3917 C CA . ALA A 1 499 ? 8.134 -23.112 -13.284 1.00 96.12 499 ALA A CA 1
ATOM 3918 C C . ALA A 1 499 ? 7.124 -23.749 -14.245 1.00 96.12 499 ALA A C 1
ATOM 3920 O O . ALA A 1 499 ? 7.259 -23.662 -15.466 1.00 96.12 499 ALA A O 1
ATOM 3921 N N . ASN A 1 500 ? 6.044 -24.308 -13.695 1.00 94.94 500 ASN A N 1
ATOM 3922 C CA . ASN A 1 500 ? 4.914 -24.707 -14.521 1.00 94.94 500 ASN A CA 1
ATOM 3923 C C . ASN A 1 500 ? 4.214 -23.450 -15.098 1.00 94.94 500 ASN A C 1
ATOM 3925 O O . ASN A 1 500 ? 3.804 -22.547 -14.361 1.00 94.94 500 ASN A O 1
ATOM 3929 N N . VAL A 1 501 ? 4.036 -23.419 -16.422 1.00 96.06 501 VAL A N 1
ATOM 3930 C CA . VAL A 1 501 ? 3.303 -22.383 -17.161 1.00 96.06 501 VAL A CA 1
ATOM 3931 C C . VAL A 1 501 ? 1.880 -22.180 -16.623 1.00 96.06 501 VAL A C 1
ATOM 3933 O O . VAL A 1 501 ? 1.445 -21.031 -16.508 1.00 96.06 501 VAL A O 1
ATOM 3936 N N . GLU A 1 502 ? 1.147 -23.235 -16.247 1.00 93.69 502 GLU A N 1
ATOM 3937 C CA . GLU A 1 502 ? -0.207 -23.099 -15.683 1.00 93.69 502 GLU A CA 1
ATOM 3938 C C . GLU A 1 502 ? -0.202 -22.339 -14.352 1.00 93.69 502 GLU A C 1
ATOM 3940 O O . GLU A 1 502 ? -1.093 -21.531 -14.079 1.00 93.69 502 GLU A O 1
ATOM 3945 N N . ASP A 1 503 ? 0.822 -22.555 -13.532 1.00 94.00 503 ASP A N 1
ATOM 3946 C CA . ASP A 1 503 ? 0.980 -21.882 -12.246 1.00 94.00 503 ASP A CA 1
ATOM 3947 C C . ASP A 1 503 ? 1.241 -20.387 -12.426 1.00 94.00 503 ASP A C 1
ATOM 3949 O O . ASP A 1 503 ? 0.619 -19.559 -11.754 1.00 94.00 503 ASP A O 1
ATOM 3953 N N . ILE A 1 504 ? 2.114 -20.027 -13.371 1.00 95.75 504 ILE A N 1
ATOM 3954 C CA . ILE A 1 504 ? 2.346 -18.626 -13.738 1.00 95.75 504 ILE A CA 1
ATOM 3955 C C . ILE A 1 504 ? 1.064 -18.015 -14.307 1.00 95.75 504 ILE A C 1
ATOM 3957 O O . ILE A 1 504 ? 0.690 -16.905 -13.935 1.00 95.75 504 ILE A O 1
ATOM 3961 N N . THR A 1 505 ? 0.352 -18.751 -15.160 1.00 94.62 505 THR A N 1
ATOM 3962 C CA . THR A 1 505 ? -0.912 -18.309 -15.763 1.00 94.62 505 THR A CA 1
ATOM 3963 C C . THR A 1 505 ? -1.948 -17.965 -14.695 1.00 94.62 505 THR A C 1
ATOM 3965 O O . THR A 1 505 ? -2.588 -16.919 -14.788 1.00 94.62 505 THR A O 1
ATOM 3968 N N . ARG A 1 506 ? -2.082 -18.789 -13.645 1.00 92.19 506 ARG A N 1
ATOM 3969 C CA . ARG A 1 506 ? -2.970 -18.516 -12.500 1.00 92.19 506 ARG A CA 1
ATOM 3970 C C . ARG A 1 506 ? -2.566 -17.248 -11.750 1.00 92.19 506 ARG A C 1
ATOM 3972 O O . ARG A 1 506 ? -3.433 -16.449 -11.399 1.00 92.19 506 ARG A O 1
ATOM 3979 N N . ILE A 1 507 ? -1.265 -17.038 -11.548 1.00 89.94 507 ILE A N 1
ATOM 3980 C CA . ILE A 1 507 ? -0.730 -15.835 -10.891 1.00 89.94 507 ILE A CA 1
ATOM 3981 C C . ILE A 1 507 ? -1.080 -14.577 -11.689 1.00 89.94 507 ILE A C 1
ATOM 3983 O O . ILE A 1 507 ? -1.522 -13.588 -11.109 1.00 89.94 507 ILE A O 1
ATOM 3987 N N . ILE A 1 508 ? -0.925 -14.620 -13.015 1.00 92.75 508 ILE A N 1
ATOM 3988 C CA . ILE A 1 508 ? -1.069 -13.440 -13.877 1.00 92.75 508 ILE A CA 1
ATOM 3989 C C . ILE A 1 508 ? -2.433 -13.321 -14.568 1.00 92.75 508 ILE A C 1
ATOM 3991 O O . ILE A 1 508 ? -2.606 -12.450 -15.422 1.00 92.75 508 ILE A O 1
ATOM 3995 N N . HIS A 1 509 ? -3.407 -14.165 -14.206 1.00 90.00 509 HIS A N 1
ATOM 3996 C CA . HIS A 1 509 ? -4.698 -14.269 -14.899 1.00 90.00 509 HIS A CA 1
ATOM 3997 C C . HIS A 1 509 ? -5.456 -12.934 -14.984 1.00 90.00 509 HIS A C 1
ATOM 3999 O O . HIS A 1 509 ? -6.173 -12.692 -15.951 1.00 90.00 509 HIS A O 1
ATOM 4005 N N . SER A 1 510 ? -5.266 -12.052 -14.000 1.00 87.56 510 SER A N 1
ATOM 4006 C CA . SER A 1 510 ? -5.927 -10.749 -13.904 1.00 87.56 510 SER A CA 1
ATOM 4007 C C . SER A 1 510 ? -5.399 -9.698 -14.888 1.00 87.56 510 SER A C 1
ATOM 4009 O O . SER A 1 510 ? -6.022 -8.649 -15.039 1.00 87.56 510 SER A O 1
ATOM 4011 N N . LEU A 1 511 ? -4.268 -9.946 -15.559 1.00 86.94 511 LEU A N 1
ATOM 4012 C CA . LEU A 1 511 ? -3.611 -8.956 -16.421 1.00 86.94 511 LEU A CA 1
ATOM 4013 C C . LEU A 1 511 ? -3.993 -9.050 -17.906 1.00 86.94 511 LEU A C 1
ATOM 4015 O O . LEU A 1 511 ? -3.653 -8.144 -18.672 1.00 86.94 511 LEU A O 1
ATOM 4019 N N . GLY A 1 512 ? -4.657 -10.135 -18.315 1.00 82.88 512 GLY A N 1
ATOM 4020 C CA . GLY A 1 512 ? -4.892 -10.467 -19.722 1.00 82.88 512 GLY A CA 1
ATOM 4021 C C . GLY A 1 512 ? -3.643 -11.007 -20.438 1.00 82.88 512 GLY A C 1
ATOM 4022 O O . GLY A 1 512 ? -2.509 -10.838 -19.984 1.00 82.88 512 GLY A O 1
ATOM 4023 N N . PHE A 1 513 ? -3.849 -11.692 -21.570 1.00 88.12 513 PHE A N 1
ATOM 4024 C CA . PHE A 1 513 ? -2.801 -12.393 -22.338 1.00 88.12 513 PHE A CA 1
ATOM 4025 C C . PHE A 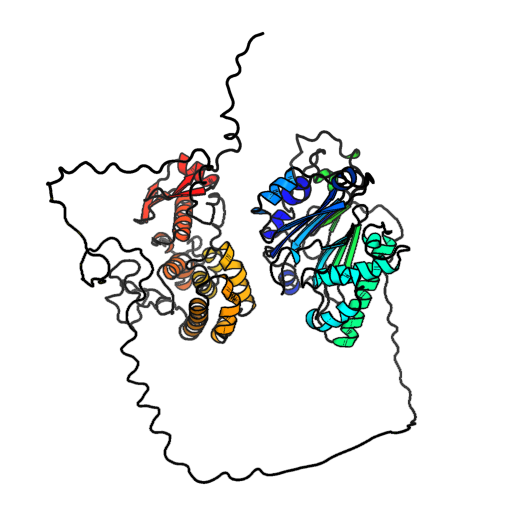1 513 ? -1.954 -13.377 -21.505 1.00 88.12 513 PHE A C 1
ATOM 4027 O O . PHE A 1 513 ? -0.808 -13.677 -21.846 1.00 88.12 513 PHE A O 1
ATOM 4034 N N . GLN A 1 514 ? -2.526 -13.902 -20.422 1.00 90.44 514 GLN A N 1
ATOM 4035 C CA . GLN A 1 514 ? -1.844 -14.686 -19.398 1.00 90.44 514 GLN A CA 1
ATOM 4036 C C . GLN A 1 514 ? -1.135 -15.923 -19.959 1.00 90.44 514 GLN A C 1
ATOM 4038 O O . GLN A 1 514 ? 0.029 -16.138 -19.648 1.00 90.44 514 GLN A O 1
ATOM 4043 N N . ASN A 1 515 ? -1.767 -16.667 -20.869 1.00 91.25 515 ASN A N 1
ATOM 4044 C CA . ASN A 1 515 ? -1.161 -17.866 -21.459 1.00 91.25 515 ASN A CA 1
ATOM 4045 C C . ASN A 1 515 ? 0.106 -17.523 -22.262 1.00 91.25 515 ASN A C 1
ATOM 4047 O O . ASN A 1 515 ? 1.134 -18.181 -22.135 1.00 91.25 515 ASN A O 1
ATOM 4051 N N . SER A 1 516 ? 0.047 -16.460 -23.075 1.00 91.81 516 SER A N 1
ATOM 4052 C CA . SER A 1 516 ? 1.191 -16.014 -23.881 1.00 91.81 516 SER A CA 1
ATOM 4053 C C . SER A 1 516 ? 2.314 -15.470 -23.000 1.00 91.81 516 SER A C 1
ATOM 4055 O O . SER A 1 516 ? 3.475 -15.806 -23.211 1.00 91.81 516 SER A O 1
ATOM 4057 N N . ARG A 1 517 ? 1.981 -14.664 -21.986 1.00 94.19 517 ARG A N 1
ATOM 4058 C CA . ARG A 1 517 ? 2.972 -14.097 -21.062 1.00 94.19 517 ARG A CA 1
ATOM 4059 C C . ARG A 1 517 ? 3.648 -15.161 -20.210 1.00 94.19 517 ARG A C 1
ATOM 4061 O O . ARG A 1 517 ? 4.861 -15.113 -20.068 1.00 94.19 517 ARG A O 1
ATOM 4068 N N . ALA A 1 518 ? 2.884 -16.118 -19.688 1.00 95.88 518 ALA A N 1
ATOM 4069 C CA . ALA A 1 518 ? 3.416 -17.200 -18.873 1.00 95.88 518 ALA A CA 1
ATOM 4070 C C . ALA A 1 518 ? 4.438 -18.036 -19.650 1.00 95.88 518 ALA A C 1
ATOM 4072 O O . ALA A 1 518 ? 5.548 -18.240 -19.160 1.00 95.88 518 ALA A O 1
ATOM 4073 N N . ARG A 1 519 ? 4.104 -18.424 -20.891 1.00 96.25 519 ARG A N 1
ATOM 4074 C CA . ARG A 1 519 ? 5.049 -19.108 -21.788 1.00 96.25 519 ARG A CA 1
ATOM 4075 C C . ARG A 1 519 ? 6.293 -18.266 -22.051 1.00 96.25 519 ARG A C 1
ATOM 4077 O O . ARG A 1 519 ? 7.392 -18.739 -21.802 1.00 96.25 519 ARG A O 1
ATOM 4084 N N . LYS A 1 520 ? 6.125 -16.991 -22.423 1.00 95.69 520 LYS A N 1
ATOM 4085 C CA . LYS A 1 520 ? 7.253 -16.076 -22.668 1.00 95.69 520 LYS A CA 1
ATOM 4086 C C . LYS A 1 520 ? 8.177 -15.922 -21.461 1.00 95.69 520 LYS A C 1
ATOM 4088 O O . LYS A 1 520 ? 9.380 -15.828 -21.647 1.00 95.69 520 LYS A O 1
ATOM 4093 N N . CYS A 1 521 ? 7.652 -15.888 -20.235 1.00 96.62 521 CYS A N 1
ATOM 4094 C CA . CYS A 1 521 ? 8.484 -15.814 -19.031 1.00 96.62 521 CYS A CA 1
ATOM 4095 C C . CYS A 1 521 ? 9.371 -17.054 -18.864 1.00 96.62 521 CYS A C 1
ATOM 4097 O O . CYS A 1 521 ? 10.554 -16.914 -18.567 1.00 96.62 521 CYS A O 1
ATOM 4099 N N . VAL A 1 522 ? 8.805 -18.245 -19.072 1.00 97.38 522 VAL A N 1
ATOM 4100 C CA . VAL A 1 522 ? 9.522 -19.525 -18.955 1.00 97.38 522 VAL A CA 1
ATOM 4101 C C . VAL A 1 522 ? 10.515 -19.695 -20.104 1.00 97.38 522 VAL A C 1
ATOM 4103 O O . VAL A 1 522 ? 11.667 -20.048 -19.872 1.00 97.38 522 VAL A O 1
ATOM 4106 N N . GLU A 1 523 ? 10.111 -19.390 -21.337 1.00 97.44 523 GLU A N 1
ATOM 4107 C CA . GLU A 1 523 ? 10.978 -19.422 -22.522 1.00 97.44 523 GLU A CA 1
ATOM 4108 C C . GLU A 1 523 ? 12.153 -18.448 -22.384 1.00 97.44 523 GLU A C 1
ATOM 4110 O O . GLU A 1 523 ? 13.297 -18.828 -22.624 1.00 97.44 523 GLU A O 1
ATOM 4115 N N . LEU A 1 524 ? 11.895 -17.214 -21.933 1.00 97.69 524 LEU A N 1
ATOM 4116 C CA . LEU A 1 524 ? 12.938 -16.222 -21.669 1.00 97.69 524 LEU A CA 1
ATOM 4117 C C . LEU A 1 524 ? 13.920 -16.722 -20.605 1.00 97.69 524 LEU A C 1
ATOM 4119 O O . LEU A 1 524 ? 15.123 -16.571 -20.781 1.00 97.69 524 LEU A O 1
ATOM 4123 N N . ALA A 1 525 ? 13.425 -17.317 -19.517 1.00 97.62 525 ALA A N 1
ATOM 4124 C CA . ALA A 1 525 ? 14.267 -17.852 -18.450 1.00 97.62 525 ALA A CA 1
ATOM 4125 C C . ALA A 1 525 ? 15.149 -19.012 -18.937 1.00 97.62 525 ALA A C 1
ATOM 4127 O O . ALA A 1 525 ? 16.351 -19.014 -18.683 1.00 97.62 525 ALA A O 1
ATOM 4128 N N . ASN A 1 526 ? 14.585 -19.954 -19.696 1.00 97.75 526 ASN A N 1
ATOM 4129 C CA . ASN A 1 526 ? 15.341 -21.065 -20.277 1.00 97.75 526 ASN A CA 1
ATOM 4130 C C . ASN A 1 526 ? 16.401 -20.582 -21.282 1.00 97.75 526 ASN A C 1
ATOM 4132 O O . ASN A 1 526 ? 17.552 -21.026 -21.235 1.00 97.75 526 ASN A O 1
ATOM 4136 N N . ALA A 1 527 ? 16.046 -19.633 -22.154 1.00 96.94 527 ALA A N 1
ATOM 4137 C CA . ALA A 1 527 ? 16.985 -19.036 -23.099 1.00 96.94 527 ALA A CA 1
ATOM 4138 C C . ALA A 1 527 ? 18.097 -18.253 -22.385 1.00 96.94 527 ALA A C 1
ATOM 4140 O O . ALA A 1 527 ? 19.254 -18.348 -22.781 1.00 96.94 527 ALA A O 1
ATOM 4141 N N . TRP A 1 528 ? 17.769 -17.541 -21.303 1.00 97.44 528 TRP A N 1
ATOM 4142 C CA . TRP A 1 528 ? 18.739 -16.806 -20.491 1.00 97.44 528 TRP A CA 1
ATOM 4143 C C . TRP A 1 528 ? 19.745 -17.726 -19.795 1.00 97.44 528 TRP A C 1
ATOM 4145 O O . TRP A 1 528 ? 20.921 -17.387 -19.724 1.00 97.44 528 TRP A O 1
ATOM 4155 N N . LEU A 1 529 ? 19.307 -18.885 -19.289 1.00 96.88 529 LEU A N 1
ATOM 4156 C CA . LEU A 1 529 ? 20.212 -19.874 -18.688 1.00 96.88 529 LEU A CA 1
ATOM 4157 C C . LEU A 1 529 ? 21.121 -20.531 -19.724 1.00 96.88 529 LEU A C 1
ATOM 4159 O O . LEU A 1 529 ? 22.277 -20.813 -19.429 1.00 96.88 529 LEU A O 1
ATOM 4163 N N . SER A 1 530 ? 20.592 -20.780 -20.922 1.00 95.81 530 SER A N 1
ATOM 4164 C CA . SER A 1 530 ? 21.337 -21.452 -21.989 1.00 95.81 530 SER A CA 1
ATOM 4165 C C . SER A 1 530 ? 22.353 -20.517 -22.648 1.00 95.81 530 SER A C 1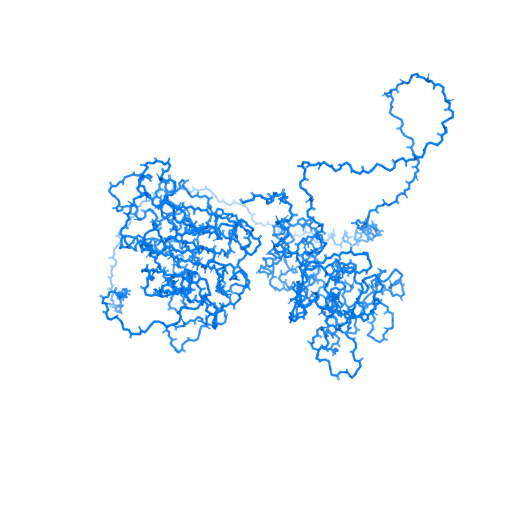
ATOM 4167 O O . SER A 1 530 ? 23.495 -20.899 -22.874 1.00 95.81 530 SER A O 1
ATOM 4169 N N . HIS A 1 531 ? 21.933 -19.287 -22.950 1.00 93.94 531 HIS A N 1
ATOM 4170 C CA . HIS A 1 531 ? 22.717 -18.287 -23.668 1.00 93.94 531 HIS A CA 1
ATOM 4171 C C . HIS A 1 531 ? 22.446 -16.897 -23.070 1.00 93.94 531 HIS A C 1
ATOM 4173 O O . HIS A 1 531 ? 21.659 -16.123 -23.632 1.00 93.94 531 HIS A O 1
ATOM 4179 N N . PRO A 1 532 ? 23.045 -16.559 -21.915 1.00 95.25 532 PRO A N 1
ATOM 4180 C CA . PRO A 1 532 ? 22.884 -15.235 -21.327 1.00 95.25 532 PRO A CA 1
ATOM 4181 C C . PRO A 1 532 ? 23.475 -14.150 -22.246 1.00 95.25 532 PRO A C 1
ATOM 4183 O O . PRO A 1 532 ? 24.356 -14.435 -23.059 1.00 95.25 532 PRO A O 1
ATOM 4186 N N . PRO A 1 533 ? 23.020 -12.889 -22.141 1.00 96.06 533 PRO A N 1
ATOM 4187 C CA . PRO A 1 533 ? 23.621 -11.791 -22.890 1.00 96.06 533 PRO A CA 1
ATOM 4188 C C . PRO A 1 533 ? 25.078 -11.586 -22.479 1.00 96.06 533 PRO A C 1
ATOM 4190 O O . PRO A 1 533 ? 25.384 -11.404 -21.299 1.00 96.06 533 PRO A O 1
ATOM 4193 N N . GLU A 1 534 ? 25.965 -11.570 -23.465 1.00 94.56 534 GLU A N 1
ATOM 4194 C CA . GLU A 1 534 ? 27.407 -11.454 -23.277 1.00 94.56 534 GLU A CA 1
ATOM 4195 C C . GLU A 1 534 ? 27.928 -10.181 -23.947 1.00 94.56 534 GLU A C 1
ATOM 4197 O O . GLU A 1 534 ? 27.385 -9.696 -24.942 1.00 94.56 534 GLU A O 1
ATOM 4202 N N . LYS A 1 535 ? 29.008 -9.627 -23.392 1.00 92.38 535 LYS A N 1
ATOM 4203 C CA . LYS A 1 535 ? 29.757 -8.560 -24.057 1.00 92.38 535 LYS A CA 1
ATOM 4204 C C . LYS A 1 535 ? 30.344 -9.098 -25.366 1.00 92.38 535 LYS A C 1
ATOM 4206 O O . LYS A 1 535 ? 30.775 -10.244 -25.404 1.00 92.38 535 LYS A O 1
ATOM 4211 N N . ASP A 1 536 ? 30.412 -8.254 -26.398 1.00 92.31 536 ASP A N 1
ATOM 4212 C CA . ASP A 1 536 ? 31.014 -8.594 -27.697 1.00 92.31 536 ASP A CA 1
ATOM 4213 C C . ASP A 1 536 ? 30.261 -9.694 -28.474 1.00 92.31 536 ASP A C 1
ATOM 4215 O O . ASP A 1 536 ? 30.800 -10.277 -29.409 1.00 92.31 536 ASP A O 1
ATOM 4219 N N . ARG A 1 537 ? 29.000 -9.983 -28.113 1.00 95.44 537 ARG A N 1
ATOM 4220 C CA . ARG A 1 537 ? 28.130 -10.905 -28.856 1.00 95.44 537 ARG A CA 1
ATOM 4221 C C . ARG A 1 537 ? 26.764 -10.283 -29.089 1.00 95.44 537 ARG A C 1
ATOM 4223 O O . ARG A 1 537 ? 25.975 -10.092 -28.166 1.00 95.44 537 ARG A O 1
ATOM 4230 N N . ARG A 1 538 ? 26.480 -9.974 -30.350 1.00 96.19 538 ARG A N 1
ATOM 4231 C CA . ARG A 1 538 ? 25.237 -9.337 -30.788 1.00 96.19 538 ARG A CA 1
ATOM 4232 C C . ARG A 1 538 ? 24.541 -10.194 -31.835 1.00 96.19 538 ARG A C 1
ATOM 4234 O O . ARG A 1 538 ? 25.187 -10.732 -32.727 1.00 96.19 538 ARG A O 1
ATOM 4241 N N . TYR A 1 539 ? 23.220 -10.271 -31.735 1.00 95.94 539 TYR A N 1
ATOM 4242 C CA . TYR A 1 539 ? 22.369 -11.101 -32.582 1.00 95.94 539 TYR A CA 1
ATOM 4243 C C . TYR A 1 539 ? 21.461 -10.231 -33.447 1.00 95.94 539 TYR A C 1
ATOM 4245 O O . TYR A 1 539 ? 21.110 -9.101 -33.079 1.00 95.94 539 TYR A O 1
ATOM 4253 N N . ARG A 1 540 ? 21.062 -10.751 -34.608 1.00 95.19 540 ARG A N 1
ATOM 4254 C CA . ARG A 1 540 ? 20.227 -9.996 -35.544 1.00 95.19 540 ARG A CA 1
ATOM 4255 C C . ARG A 1 540 ? 18.832 -9.727 -34.972 1.00 95.19 540 ARG A C 1
ATOM 4257 O O . ARG A 1 540 ? 18.203 -10.602 -34.378 1.00 95.19 540 ARG A O 1
ATOM 4264 N N . LYS A 1 541 ? 18.288 -8.543 -35.257 1.00 94.88 541 LYS A N 1
ATOM 4265 C CA . LYS A 1 541 ? 16.854 -8.252 -35.122 1.00 94.88 541 LYS A CA 1
ATOM 4266 C C . LYS A 1 541 ? 16.368 -7.572 -36.392 1.00 94.88 541 LYS A C 1
ATOM 4268 O O . LYS A 1 541 ? 16.776 -6.457 -36.686 1.00 94.88 541 LYS A O 1
ATOM 4273 N N . LEU A 1 542 ? 15.487 -8.243 -37.128 1.00 93.69 542 LEU A N 1
ATOM 4274 C CA . LEU A 1 542 ? 14.965 -7.708 -38.383 1.00 93.69 542 LEU A CA 1
ATOM 4275 C C . LEU A 1 542 ? 14.107 -6.462 -38.146 1.00 93.69 542 LEU A C 1
ATOM 4277 O O . LEU A 1 542 ? 13.211 -6.473 -37.300 1.00 93.69 542 LEU A O 1
ATOM 4281 N N . ASN A 1 543 ? 14.339 -5.437 -38.968 1.00 93.19 543 ASN A N 1
ATOM 4282 C CA . ASN A 1 543 ? 13.598 -4.174 -38.984 1.00 93.19 543 ASN A CA 1
ATOM 4283 C C . ASN A 1 543 ? 13.627 -3.418 -37.642 1.00 93.19 543 ASN A C 1
ATOM 4285 O O . ASN A 1 543 ? 12.635 -2.791 -37.269 1.00 93.19 543 ASN A O 1
ATOM 4289 N N . TYR A 1 544 ? 14.736 -3.498 -36.905 1.00 94.31 544 TYR A N 1
ATOM 4290 C CA . TYR A 1 544 ? 14.928 -2.733 -35.679 1.00 94.31 544 TYR A CA 1
ATOM 4291 C C . TYR A 1 544 ? 16.378 -2.231 -35.550 1.00 94.31 544 TYR A C 1
ATOM 4293 O O . TYR A 1 544 ? 17.306 -3.039 -35.664 1.00 94.31 544 TYR A O 1
ATOM 4301 N N . PRO A 1 545 ? 16.585 -0.945 -35.201 1.00 91.88 545 PRO A N 1
ATOM 4302 C CA . PRO A 1 545 ? 15.578 0.058 -34.846 1.00 91.88 545 PRO A CA 1
ATOM 4303 C C . PRO A 1 545 ? 14.838 0.630 -36.055 1.00 91.88 545 PRO A C 1
ATOM 4305 O O . PRO A 1 545 ? 13.714 1.096 -35.894 1.00 91.88 545 PRO A O 1
ATOM 4308 N N . SER A 1 546 ? 15.422 0.546 -37.252 1.00 92.19 546 SER A N 1
ATOM 4309 C CA . SER A 1 546 ? 14.817 1.037 -38.488 1.00 92.19 546 SER A CA 1
ATOM 4310 C C . SER A 1 546 ? 14.405 -0.105 -39.411 1.00 92.19 546 SER A C 1
ATOM 4312 O O . SER A 1 546 ? 14.927 -1.222 -39.364 1.00 92.19 546 SER A O 1
ATOM 4314 N N . ARG A 1 547 ? 13.458 0.175 -40.311 1.00 91.12 547 ARG A N 1
ATOM 4315 C CA . ARG A 1 547 ? 13.057 -0.774 -41.354 1.00 91.12 547 ARG A CA 1
ATOM 4316 C C . ARG A 1 547 ? 14.254 -1.084 -42.259 1.00 91.12 547 ARG A C 1
ATOM 4318 O O . ARG A 1 547 ? 14.836 -0.169 -42.827 1.00 91.12 547 ARG A O 1
ATOM 4325 N N . GLY A 1 548 ? 14.568 -2.368 -42.436 1.00 91.12 548 GLY A N 1
ATOM 4326 C CA . GLY A 1 548 ? 15.723 -2.823 -43.220 1.00 91.12 548 GLY A CA 1
ATOM 4327 C C . GLY A 1 548 ? 16.918 -3.296 -42.388 1.00 91.12 548 GLY A C 1
ATOM 4328 O O . GLY A 1 548 ? 17.671 -4.128 -42.888 1.00 91.12 548 GLY A O 1
ATOM 4329 N N . ASP A 1 549 ? 17.037 -2.867 -41.128 1.00 92.69 549 ASP A N 1
ATOM 4330 C CA . ASP A 1 549 ? 18.139 -3.277 -40.249 1.00 92.69 549 ASP A CA 1
ATOM 4331 C C . ASP A 1 549 ? 18.122 -4.792 -39.972 1.00 92.69 549 ASP A C 1
ATOM 4333 O O . ASP A 1 549 ? 17.055 -5.417 -39.888 1.00 92.69 549 ASP A O 1
ATOM 4337 N N . GLY A 1 550 ? 19.314 -5.383 -39.843 1.00 90.31 550 GLY A N 1
ATOM 4338 C CA . GLY A 1 550 ? 19.521 -6.796 -39.511 1.00 90.31 550 GLY A CA 1
ATOM 4339 C C . GLY A 1 550 ? 19.306 -7.781 -40.667 1.00 90.31 550 GLY A C 1
ATOM 4340 O O . GLY A 1 550 ? 19.345 -8.990 -40.437 1.00 90.31 550 GLY A O 1
ATOM 4341 N N . ARG A 1 551 ? 19.047 -7.303 -41.895 1.00 92.44 551 ARG A N 1
ATOM 4342 C CA . ARG A 1 551 ? 18.915 -8.145 -43.108 1.00 92.44 551 ARG A CA 1
ATOM 4343 C C . ARG A 1 551 ? 20.257 -8.632 -43.657 1.00 92.44 551 ARG A C 1
ATOM 4345 O O . ARG A 1 551 ? 20.301 -9.622 -44.375 1.00 92.44 551 ARG A O 1
ATOM 4352 N N . ASP A 1 552 ? 21.318 -7.919 -43.322 1.00 92.75 552 ASP A N 1
ATOM 4353 C CA . ASP A 1 552 ? 22.721 -8.143 -43.667 1.00 92.75 552 ASP A CA 1
ATOM 4354 C C . ASP A 1 552 ? 23.454 -9.060 -42.667 1.00 92.75 552 ASP A C 1
ATOM 4356 O O . ASP A 1 552 ? 24.670 -9.240 -42.757 1.00 92.75 552 ASP A O 1
ATOM 4360 N N . VAL A 1 553 ? 22.714 -9.639 -41.715 1.00 93.38 553 VAL A N 1
ATOM 4361 C CA . VAL A 1 553 ? 23.217 -10.549 -40.678 1.00 93.38 553 VAL A CA 1
ATOM 4362 C C . VAL A 1 553 ? 22.461 -11.874 -40.762 1.00 93.38 553 VAL A C 1
ATOM 4364 O O . VAL A 1 553 ? 21.221 -11.902 -40.777 1.00 93.38 553 VAL A O 1
ATOM 4367 N N . GLN A 1 554 ? 23.198 -12.982 -40.825 1.00 91.19 554 GLN A N 1
ATOM 4368 C CA . GLN A 1 554 ? 22.601 -14.317 -40.919 1.00 91.19 554 GLN A CA 1
ATOM 4369 C C . GLN A 1 554 ? 21.953 -14.749 -39.586 1.00 91.19 554 GLN A C 1
ATOM 4371 O O . GLN A 1 554 ? 22.339 -14.250 -38.531 1.00 91.19 554 GLN A O 1
ATOM 4376 N N . PRO A 1 555 ? 20.953 -15.657 -39.593 1.00 87.56 555 PRO A N 1
ATOM 4377 C CA . PRO A 1 555 ? 20.225 -16.064 -38.384 1.00 87.56 555 PRO A CA 1
ATOM 4378 C C . PRO A 1 555 ? 21.096 -16.532 -37.213 1.00 87.56 555 PRO A C 1
ATOM 4380 O O . PRO A 1 555 ? 20.844 -16.115 -36.087 1.00 87.56 555 PRO A O 1
ATOM 4383 N N . GLU A 1 556 ? 22.129 -17.326 -37.495 1.00 88.75 556 GLU A N 1
ATOM 4384 C CA . GLU A 1 556 ? 23.038 -17.904 -36.491 1.00 88.75 556 GLU A CA 1
ATOM 4385 C C . GLU A 1 556 ? 24.368 -17.137 -36.372 1.00 88.75 556 GLU A C 1
ATOM 4387 O O . GLU A 1 556 ? 25.287 -17.557 -35.670 1.00 88.75 556 GLU A O 1
ATOM 4392 N N . GLU A 1 557 ? 24.509 -16.014 -37.081 1.00 93.00 557 GLU A N 1
ATOM 4393 C CA . GLU A 1 557 ? 25.717 -15.194 -37.037 1.00 93.00 557 GLU A CA 1
ATOM 4394 C C . GLU A 1 557 ? 25.710 -14.296 -35.795 1.00 93.00 557 GLU A C 1
ATOM 4396 O O . GLU A 1 557 ? 24.747 -13.576 -35.522 1.00 93.00 557 GLU A O 1
ATOM 4401 N N . THR A 1 558 ? 26.821 -14.306 -35.058 1.00 94.56 558 THR A N 1
ATOM 4402 C CA . THR A 1 558 ? 27.053 -13.398 -33.931 1.00 94.56 558 THR A CA 1
ATOM 4403 C C . THR A 1 558 ? 28.054 -12.322 -34.311 1.00 94.56 558 THR A C 1
ATOM 4405 O O . THR A 1 558 ? 29.132 -12.634 -34.817 1.00 94.56 558 THR A O 1
ATOM 4408 N N . LEU A 1 559 ? 27.732 -11.067 -34.008 1.00 95.00 559 LEU A N 1
ATOM 4409 C CA . LEU A 1 559 ? 28.595 -9.923 -34.287 1.00 95.00 559 LEU A CA 1
ATOM 4410 C C . LEU A 1 559 ? 29.343 -9.456 -33.040 1.00 95.00 559 LEU A C 1
ATOM 4412 O O . LEU A 1 559 ? 28.745 -9.354 -31.966 1.00 95.00 559 LEU A O 1
ATOM 4416 N N . SER A 1 560 ? 30.615 -9.094 -33.209 1.00 93.88 560 SER A N 1
ATOM 4417 C CA . SER A 1 560 ? 31.418 -8.432 -32.174 1.00 93.88 560 SER A CA 1
ATOM 4418 C C . SER A 1 560 ? 31.036 -6.958 -32.023 1.00 93.88 560 SER A C 1
ATOM 4420 O O . SER A 1 560 ? 30.383 -6.383 -32.892 1.00 93.88 560 SER A O 1
ATOM 4422 N N . ASP A 1 561 ? 31.445 -6.301 -30.943 1.00 87.31 561 ASP A N 1
ATOM 4423 C CA . ASP A 1 561 ? 31.240 -4.871 -30.679 1.00 87.31 561 ASP A CA 1
ATOM 4424 C C . ASP A 1 561 ? 31.924 -3.961 -31.714 1.00 87.31 561 ASP A C 1
ATOM 4426 O O . ASP A 1 561 ? 31.550 -2.794 -31.832 1.00 87.31 561 ASP A O 1
ATOM 4430 N N . HIS A 1 562 ? 32.915 -4.479 -32.447 1.00 88.31 562 HIS A N 1
ATOM 4431 C CA . HIS A 1 562 ? 33.666 -3.744 -33.472 1.00 88.31 562 HIS A CA 1
ATOM 4432 C C . HIS A 1 562 ? 32.970 -3.751 -34.838 1.00 88.31 562 HIS A C 1
ATOM 4434 O O . HIS A 1 562 ? 33.295 -2.934 -35.700 1.00 88.31 562 HIS A O 1
ATOM 4440 N N . ASP A 1 563 ? 32.025 -4.669 -35.045 1.00 92.38 563 ASP A N 1
ATOM 4441 C CA . ASP A 1 563 ? 31.250 -4.739 -36.276 1.00 92.38 563 ASP A CA 1
ATOM 4442 C C . ASP A 1 563 ? 30.282 -3.543 -36.367 1.00 92.38 563 ASP A C 1
ATOM 4444 O O . ASP A 1 563 ? 29.602 -3.186 -35.402 1.00 92.38 563 ASP A O 1
ATOM 4448 N N . GLN A 1 564 ? 30.206 -2.894 -37.526 1.00 91.56 564 GLN A N 1
ATOM 4449 C CA . GLN A 1 564 ? 29.351 -1.718 -37.713 1.00 91.56 564 GLN A CA 1
ATOM 4450 C C . GLN A 1 564 ? 27.888 -2.076 -38.003 1.00 91.56 564 GLN A C 1
ATOM 4452 O O . GLN A 1 564 ? 27.019 -1.208 -37.907 1.00 91.56 564 GLN A O 1
ATOM 4457 N N . ARG A 1 565 ? 27.597 -3.340 -38.333 1.00 94.06 565 ARG A N 1
ATOM 4458 C CA . ARG A 1 565 ? 26.241 -3.807 -38.624 1.00 94.06 565 ARG A CA 1
ATOM 4459 C C . ARG A 1 565 ? 25.358 -3.779 -37.373 1.00 94.06 565 ARG A C 1
ATOM 4461 O O . ARG A 1 565 ? 25.814 -3.862 -36.222 1.00 94.06 565 ARG A O 1
ATOM 4468 N N . VAL A 1 566 ? 24.056 -3.637 -37.607 1.00 93.31 566 VAL A N 1
ATOM 4469 C CA . VAL A 1 566 ? 23.057 -3.441 -36.552 1.00 93.31 566 VAL A CA 1
ATOM 4470 C C . VAL A 1 566 ? 22.622 -4.786 -35.969 1.00 93.31 566 VAL A C 1
ATOM 4472 O O . VAL A 1 566 ? 21.922 -5.571 -36.605 1.00 93.31 566 VAL A O 1
ATOM 4475 N N . ALA A 1 567 ? 23.007 -5.026 -34.720 1.00 94.94 567 ALA A N 1
ATOM 4476 C CA . ALA A 1 567 ? 22.665 -6.217 -33.949 1.00 94.94 567 ALA A CA 1
ATOM 4477 C C . ALA A 1 567 ? 22.657 -5.894 -32.448 1.00 94.94 567 ALA A C 1
ATOM 4479 O O . ALA A 1 567 ? 23.249 -4.894 -32.025 1.00 94.94 567 ALA A O 1
ATOM 4480 N N . TRP A 1 568 ? 22.015 -6.747 -31.642 1.00 95.62 568 TRP A N 1
ATOM 4481 C CA . TRP A 1 568 ? 21.751 -6.483 -30.220 1.00 95.62 568 TRP A CA 1
ATOM 4482 C C . TRP A 1 568 ? 22.032 -7.698 -29.333 1.00 95.62 568 TRP A C 1
ATOM 4484 O O . TRP A 1 568 ? 21.772 -8.833 -29.723 1.00 95.62 568 TRP A O 1
ATOM 4494 N N . GLU A 1 569 ? 22.515 -7.458 -28.113 1.00 96.25 569 GLU A N 1
ATOM 4495 C CA . GLU A 1 569 ? 23.011 -8.493 -27.186 1.00 96.25 569 GLU A CA 1
ATOM 4496 C C . GLU A 1 569 ? 21.900 -9.420 -26.656 1.00 96.25 569 GLU A C 1
ATOM 4498 O O . GLU A 1 569 ? 22.173 -10.507 -26.160 1.00 96.25 569 GLU A O 1
ATOM 4503 N N . ILE A 1 570 ? 20.638 -8.988 -26.764 1.00 97.00 570 ILE A N 1
ATOM 4504 C CA . ILE A 1 570 ? 19.452 -9.715 -26.283 1.00 97.00 570 ILE A CA 1
ATOM 4505 C C . ILE A 1 570 ? 18.506 -10.154 -27.407 1.00 97.00 570 ILE A C 1
ATOM 4507 O O . ILE A 1 570 ? 17.406 -10.622 -27.128 1.00 97.00 570 ILE A O 1
ATOM 4511 N N . ALA A 1 571 ? 18.865 -9.944 -28.678 1.00 95.38 571 ALA A N 1
ATOM 4512 C CA . ALA A 1 571 ? 17.938 -10.172 -29.790 1.00 95.38 571 ALA A CA 1
ATOM 4513 C C . ALA A 1 571 ? 17.624 -11.655 -30.054 1.00 95.38 571 ALA A C 1
ATOM 4515 O O . ALA A 1 571 ? 16.576 -11.943 -30.631 1.00 95.38 571 ALA A O 1
ATOM 4516 N N . HIS A 1 572 ? 18.483 -12.574 -29.606 1.00 94.50 572 HIS A N 1
ATOM 4517 C CA . HIS A 1 572 ? 18.247 -14.021 -29.643 1.00 94.50 572 HIS A CA 1
ATOM 4518 C C . HIS A 1 572 ? 17.236 -14.495 -28.595 1.00 94.50 572 HIS A C 1
ATOM 4520 O O . HIS A 1 572 ? 16.699 -15.593 -28.716 1.00 94.50 572 HIS A O 1
ATOM 4526 N N . LEU A 1 573 ? 16.964 -13.691 -27.561 1.00 95.75 573 LEU A N 1
ATOM 4527 C CA . LEU A 1 573 ? 16.042 -14.080 -26.502 1.00 95.75 573 LEU A CA 1
ATOM 4528 C C . LEU A 1 573 ? 14.582 -14.037 -26.998 1.00 95.75 573 LEU A C 1
ATOM 4530 O O . LEU A 1 573 ? 14.147 -13.046 -27.602 1.00 95.75 573 LEU A O 1
ATOM 4534 N N . PRO A 1 574 ? 13.787 -15.085 -26.717 1.00 91.69 574 PRO A N 1
ATOM 4535 C CA . PRO A 1 574 ? 12.439 -15.214 -27.246 1.00 91.69 574 PRO A CA 1
ATOM 4536 C C . PRO A 1 574 ? 11.488 -14.172 -26.649 1.00 91.69 574 PRO A C 1
ATOM 4538 O O . PRO A 1 574 ? 11.584 -13.765 -25.491 1.00 91.69 574 PRO A O 1
ATOM 4541 N N . GLY A 1 575 ? 10.520 -13.739 -27.458 1.00 83.62 575 GLY A N 1
ATOM 4542 C CA . GLY A 1 575 ? 9.431 -12.873 -27.006 1.00 83.62 575 GLY A CA 1
ATOM 4543 C C . GLY A 1 575 ? 9.793 -11.399 -26.783 1.00 83.62 575 GLY A C 1
ATOM 4544 O O . GLY A 1 575 ? 8.903 -10.634 -26.397 1.00 83.62 575 GLY A O 1
ATOM 4545 N N . LEU A 1 576 ? 11.037 -10.981 -27.059 1.00 92.00 576 LEU A N 1
ATOM 4546 C CA . LEU A 1 576 ? 11.487 -9.592 -26.923 1.00 92.00 576 LEU A CA 1
ATOM 4547 C C . LEU A 1 576 ? 11.250 -8.780 -28.210 1.00 92.00 576 LEU A C 1
ATOM 4549 O O . LEU A 1 576 ? 11.734 -9.107 -29.299 1.00 92.00 576 LEU A O 1
ATOM 4553 N N . GLY A 1 577 ? 10.472 -7.703 -28.079 1.00 92.12 577 GLY A N 1
ATOM 4554 C CA . GLY A 1 577 ? 10.175 -6.742 -29.148 1.00 92.12 577 GLY A CA 1
ATOM 4555 C C . GLY A 1 577 ? 10.965 -5.437 -29.019 1.00 92.12 577 GLY A C 1
ATOM 4556 O O . GLY A 1 577 ? 11.803 -5.299 -28.129 1.00 92.12 577 GLY A O 1
ATOM 4557 N N . ALA A 1 578 ? 10.650 -4.459 -29.877 1.00 94.62 578 ALA A N 1
ATOM 4558 C CA . ALA A 1 578 ? 11.298 -3.141 -29.893 1.00 94.62 578 ALA A CA 1
ATOM 4559 C C . ALA A 1 578 ? 11.303 -2.464 -28.510 1.00 94.62 578 ALA A C 1
ATOM 4561 O O . ALA A 1 578 ? 12.346 -2.030 -28.049 1.00 94.62 578 ALA A O 1
ATOM 4562 N N . TYR A 1 579 ? 10.181 -2.500 -27.783 1.00 95.31 579 TYR A N 1
ATOM 4563 C CA . TYR A 1 579 ? 10.079 -1.941 -26.428 1.00 95.31 579 TYR A CA 1
ATOM 4564 C C . TYR A 1 579 ? 11.097 -2.520 -25.427 1.00 95.31 579 TYR A C 1
ATOM 4566 O O . TYR A 1 579 ? 11.680 -1.787 -24.623 1.00 95.31 579 TYR A O 1
ATOM 4574 N N . ALA A 1 580 ? 11.321 -3.836 -25.465 1.00 96.50 580 ALA A N 1
ATOM 4575 C CA . ALA A 1 580 ? 12.287 -4.494 -24.588 1.00 96.50 580 ALA A CA 1
ATOM 4576 C C . ALA A 1 580 ? 13.728 -4.169 -25.008 1.00 96.50 580 ALA A C 1
ATOM 4578 O O . ALA A 1 580 ? 14.575 -3.923 -24.151 1.00 96.50 580 ALA A O 1
ATOM 4579 N N . LEU A 1 581 ? 13.983 -4.103 -26.319 1.00 97.00 581 LEU A N 1
ATOM 4580 C CA . LEU A 1 581 ? 15.274 -3.707 -26.883 1.00 97.00 581 LEU A CA 1
ATOM 4581 C C . LEU A 1 581 ? 15.620 -2.246 -26.566 1.00 97.00 581 LEU A C 1
ATOM 4583 O O . LEU A 1 581 ? 16.745 -1.972 -26.160 1.00 97.00 581 LEU A O 1
ATOM 4587 N N . ASP A 1 582 ? 14.670 -1.319 -26.671 1.00 97.62 582 ASP A N 1
ATOM 4588 C CA . ASP A 1 582 ? 14.862 0.079 -26.279 1.00 97.62 582 ASP A CA 1
ATOM 4589 C C . ASP A 1 582 ? 15.122 0.187 -24.773 1.00 97.62 582 ASP A C 1
ATOM 4591 O O . ASP A 1 582 ? 16.063 0.857 -24.352 1.00 97.62 582 ASP A O 1
ATOM 4595 N N . SER A 1 583 ? 14.350 -0.537 -23.951 1.00 97.19 583 SER A N 1
ATOM 4596 C CA . SER A 1 583 ? 14.574 -0.598 -22.498 1.00 97.19 583 SER A CA 1
ATOM 4597 C C . SER A 1 583 ? 15.988 -1.097 -22.168 1.00 97.19 583 SER A C 1
ATOM 4599 O O . SER A 1 583 ? 16.680 -0.512 -21.338 1.00 97.19 583 SER A O 1
ATOM 4601 N N . TRP A 1 584 ? 16.458 -2.139 -22.854 1.00 96.88 584 TRP A N 1
ATOM 4602 C CA . TRP A 1 584 ? 17.815 -2.662 -22.705 1.00 96.88 584 TRP A CA 1
ATOM 4603 C C . TRP A 1 584 ? 18.895 -1.657 -23.106 1.00 96.88 584 TRP A C 1
ATOM 4605 O O . TRP A 1 584 ? 19.854 -1.448 -22.359 1.00 96.88 584 TRP A O 1
ATOM 4615 N N . ARG A 1 585 ? 18.727 -1.005 -24.262 1.00 96.19 585 ARG A N 1
ATOM 4616 C CA . ARG A 1 585 ? 19.656 0.017 -24.760 1.00 96.19 585 ARG A CA 1
ATOM 4617 C C . ARG A 1 585 ? 19.771 1.197 -23.800 1.00 96.19 585 ARG A C 1
ATOM 4619 O O . ARG A 1 585 ? 20.873 1.684 -23.588 1.00 96.19 585 ARG A O 1
ATOM 4626 N N . ILE A 1 586 ? 18.660 1.617 -23.197 1.00 95.88 586 ILE A N 1
ATOM 4627 C CA . ILE A 1 586 ? 18.630 2.740 -22.253 1.00 95.88 586 ILE A CA 1
ATOM 4628 C C . ILE A 1 586 ? 19.259 2.362 -20.903 1.00 95.88 586 ILE A C 1
ATOM 4630 O O . ILE A 1 586 ? 20.033 3.146 -20.361 1.00 95.88 586 ILE A O 1
ATOM 4634 N N . PHE A 1 587 ? 18.926 1.192 -20.344 1.00 95.31 587 PHE A N 1
ATOM 4635 C CA . PHE A 1 587 ? 19.186 0.897 -18.926 1.00 95.31 587 PHE A CA 1
ATOM 4636 C C . PHE A 1 587 ? 20.277 -0.147 -18.650 1.00 95.31 587 PHE A C 1
ATOM 4638 O O . PHE A 1 587 ? 20.776 -0.206 -17.526 1.00 95.31 587 PHE A O 1
ATOM 4645 N N . CYS A 1 588 ? 20.656 -0.980 -19.623 1.00 94.69 588 CYS A N 1
ATOM 4646 C CA . CYS A 1 588 ? 21.515 -2.147 -19.369 1.00 94.69 588 CYS A CA 1
ATOM 4647 C C . CYS A 1 588 ? 22.765 -2.207 -20.252 1.00 94.69 588 CYS A C 1
ATOM 4649 O O . CYS A 1 588 ? 23.821 -2.636 -19.781 1.00 94.69 588 CYS A O 1
ATOM 4651 N N . ARG A 1 589 ? 22.667 -1.776 -21.515 1.00 93.50 589 ARG A N 1
ATOM 4652 C CA . ARG A 1 589 ? 23.690 -2.030 -22.540 1.00 93.50 589 ARG A CA 1
ATOM 4653 C C . ARG A 1 589 ? 25.081 -1.510 -22.172 1.00 93.50 589 ARG A C 1
ATOM 4655 O O . ARG A 1 589 ? 26.048 -2.266 -22.232 1.00 93.50 589 ARG A O 1
ATOM 4662 N N . ASP A 1 590 ? 25.194 -0.254 -21.748 1.00 91.56 590 ASP A N 1
ATOM 4663 C CA . ASP A 1 590 ? 26.499 0.357 -21.447 1.00 91.56 590 ASP A CA 1
ATOM 4664 C C . ASP A 1 590 ? 27.216 -0.320 -20.272 1.00 91.56 590 ASP A C 1
ATOM 4666 O O . ASP A 1 590 ? 28.444 -0.448 -20.278 1.00 91.56 590 ASP A O 1
ATOM 4670 N N . LYS A 1 591 ? 26.445 -0.817 -19.296 1.00 90.88 591 LYS A N 1
ATOM 4671 C CA . LYS A 1 591 ? 26.970 -1.575 -18.158 1.00 90.88 591 LYS A CA 1
ATOM 4672 C C . LYS A 1 591 ? 27.456 -2.958 -18.587 1.00 90.88 591 LYS A C 1
ATOM 4674 O O . LYS A 1 591 ? 28.542 -3.354 -18.174 1.00 90.88 591 LYS A O 1
ATOM 4679 N N . LEU A 1 592 ? 26.704 -3.670 -19.436 1.00 91.62 592 LEU A N 1
ATOM 4680 C CA . LEU A 1 592 ? 27.139 -4.969 -19.972 1.00 91.62 592 LEU A CA 1
ATOM 4681 C C . LEU A 1 592 ? 28.460 -4.836 -20.743 1.00 91.62 592 LEU A C 1
ATOM 4683 O O . LEU A 1 592 ? 29.368 -5.646 -20.582 1.00 91.62 592 LEU A O 1
ATOM 4687 N N . ARG A 1 593 ? 28.591 -3.778 -21.550 1.00 89.94 593 ARG A N 1
ATOM 4688 C CA . ARG A 1 593 ? 29.800 -3.515 -22.345 1.00 89.94 593 ARG A CA 1
ATOM 4689 C C . ARG A 1 593 ? 30.985 -3.026 -21.500 1.00 89.94 593 ARG A C 1
ATOM 4691 O O . ARG A 1 593 ? 32.118 -2.991 -21.988 1.00 89.94 593 ARG A O 1
ATOM 4698 N N . GLY A 1 594 ? 30.749 -2.685 -20.231 1.00 87.50 594 GLY A N 1
ATOM 4699 C CA . GLY A 1 594 ? 31.758 -2.149 -19.318 1.00 87.50 594 GLY A CA 1
ATOM 4700 C C . GLY A 1 594 ? 32.204 -0.727 -19.671 1.00 87.50 594 GLY A C 1
ATOM 4701 O O . GLY A 1 594 ? 33.318 -0.346 -19.329 1.00 87.50 594 GLY A O 1
ATOM 4702 N N . LEU A 1 595 ? 31.368 0.043 -20.378 1.00 85.88 595 LEU A N 1
ATOM 4703 C CA . LEU A 1 595 ? 31.671 1.423 -20.787 1.00 85.88 595 LEU A CA 1
ATOM 4704 C C . LEU A 1 595 ? 31.362 2.441 -19.679 1.00 85.88 595 LEU A C 1
ATOM 4706 O O . LEU A 1 595 ? 31.939 3.530 -19.638 1.00 85.88 595 LEU A O 1
ATOM 4710 N N . SER A 1 596 ? 30.455 2.090 -18.766 1.00 84.06 596 SER A N 1
ATOM 4711 C CA . SER A 1 596 ? 30.126 2.885 -17.585 1.00 84.06 596 SER A CA 1
ATOM 4712 C C . SER A 1 596 ? 29.641 1.993 -16.441 1.00 84.06 596 SER A C 1
ATOM 4714 O O . SER A 1 596 ? 29.081 0.920 -16.673 1.00 84.06 596 SER A O 1
ATOM 4716 N N . SER A 1 597 ? 29.834 2.438 -15.194 1.00 77.81 597 SER A N 1
ATOM 4717 C CA . SER A 1 597 ? 29.293 1.735 -14.021 1.00 77.81 597 SER A CA 1
ATOM 4718 C C . SER A 1 597 ? 27.803 2.031 -13.785 1.00 77.81 597 SER A C 1
ATOM 4720 O O . SER A 1 597 ? 27.122 1.286 -13.076 1.00 77.81 597 SER A O 1
ATOM 4722 N N . SER A 1 598 ? 27.277 3.076 -14.436 1.00 80.25 598 SER A N 1
ATOM 4723 C CA . SER A 1 598 ? 25.874 3.488 -14.419 1.00 80.25 598 SER A CA 1
ATOM 4724 C C . SER A 1 598 ? 25.321 3.620 -15.840 1.00 80.25 598 SER A C 1
ATOM 4726 O O . SER A 1 598 ? 26.044 3.917 -16.785 1.00 80.25 598 SER A O 1
ATOM 4728 N N . TRP A 1 599 ? 24.014 3.427 -16.012 1.00 76.56 599 TRP A N 1
ATOM 4729 C CA . TRP A 1 599 ? 23.377 3.531 -17.332 1.00 76.56 599 TRP A CA 1
ATOM 4730 C C . TRP A 1 599 ? 23.269 4.983 -17.838 1.00 76.56 599 TRP A C 1
ATOM 4732 O O . TRP A 1 599 ? 23.180 5.220 -19.038 1.00 76.56 599 TRP A O 1
ATOM 4742 N N . ASN A 1 600 ? 23.302 5.975 -16.940 1.00 76.25 600 ASN A N 1
ATOM 4743 C CA . ASN A 1 600 ? 23.194 7.398 -17.288 1.00 76.25 600 ASN A CA 1
ATOM 4744 C C . ASN A 1 600 ? 24.526 8.034 -17.724 1.00 76.25 600 ASN A C 1
ATOM 4746 O O . ASN A 1 600 ? 24.520 9.170 -18.197 1.00 76.25 600 ASN A O 1
ATOM 4750 N N . GLY A 1 601 ? 25.647 7.317 -17.586 1.00 71.06 601 GLY A N 1
ATOM 4751 C CA . GLY A 1 601 ? 26.978 7.777 -17.983 1.00 71.06 601 GLY A CA 1
ATOM 4752 C C . GLY A 1 601 ? 27.751 8.598 -16.952 1.00 71.06 601 GLY A C 1
ATOM 4753 O O . GLY A 1 601 ? 28.905 8.917 -17.217 1.00 71.06 601 GLY A O 1
ATOM 4754 N N . GLU A 1 602 ? 27.182 8.898 -15.777 1.00 68.94 602 GLU A N 1
ATOM 4755 C CA . GLU A 1 602 ? 27.793 9.756 -14.735 1.00 68.94 602 GLU A CA 1
ATOM 4756 C C . GLU A 1 602 ? 29.119 9.224 -14.154 1.00 68.94 602 GLU A C 1
ATOM 4758 O O . GLU A 1 602 ? 29.793 9.919 -13.402 1.00 68.94 602 GLU A O 1
ATOM 4763 N N . SER A 1 603 ? 29.510 7.998 -14.501 1.00 60.38 603 SER A N 1
ATOM 4764 C CA . SER A 1 603 ? 30.657 7.292 -13.922 1.00 60.38 603 SER A CA 1
ATOM 4765 C C . SER A 1 603 ? 31.607 6.681 -14.962 1.00 60.38 603 SER A C 1
ATOM 4767 O O . SER A 1 603 ? 32.364 5.764 -14.641 1.00 60.38 603 SER A O 1
ATOM 4769 N N . SER A 1 604 ? 31.557 7.126 -16.225 1.00 69.44 604 SER A N 1
ATOM 4770 C CA . SER A 1 604 ? 32.508 6.644 -17.237 1.00 69.44 604 SER A CA 1
ATOM 4771 C C . SER A 1 604 ? 33.879 7.306 -17.073 1.00 69.44 604 SER A C 1
ATOM 4773 O O . SER A 1 604 ? 33.974 8.514 -16.882 1.00 69.44 604 SER A O 1
ATOM 4775 N N . GLN A 1 605 ? 34.946 6.509 -17.171 1.00 61.31 605 GLN A N 1
ATOM 4776 C CA . GLN A 1 605 ? 36.337 6.987 -17.162 1.00 61.31 605 GLN A CA 1
ATOM 4777 C C . GLN A 1 605 ? 36.848 7.350 -18.571 1.00 61.31 605 GLN A C 1
ATOM 4779 O O . GLN A 1 605 ? 37.999 7.749 -18.728 1.00 61.31 605 GLN A O 1
ATOM 4784 N N . ILE A 1 606 ? 36.011 7.196 -19.603 1.00 74.94 606 ILE A N 1
ATOM 4785 C CA . ILE A 1 606 ? 36.370 7.406 -21.008 1.00 74.94 606 ILE A CA 1
ATOM 4786 C C . ILE A 1 606 ? 36.090 8.867 -21.388 1.00 74.94 606 ILE A C 1
ATOM 4788 O O . ILE A 1 606 ? 34.966 9.345 -21.250 1.00 74.94 606 ILE A O 1
ATOM 4792 N N . THR A 1 607 ? 37.103 9.564 -21.906 1.00 58.94 607 THR A N 1
ATOM 4793 C CA . THR A 1 607 ? 37.114 11.030 -22.097 1.00 58.94 607 THR A CA 1
ATOM 4794 C C . THR A 1 607 ? 36.132 11.555 -23.164 1.00 58.94 607 THR A C 1
ATOM 4796 O O . THR A 1 607 ? 35.876 12.752 -23.206 1.00 58.94 607 THR A O 1
ATOM 4799 N N . GLU A 1 608 ? 35.504 10.687 -23.965 1.00 73.81 608 GLU A N 1
ATOM 4800 C CA . GLU A 1 608 ? 34.523 11.056 -25.009 1.00 73.81 608 GLU A CA 1
ATOM 4801 C C . GLU A 1 608 ? 33.314 10.101 -25.073 1.00 73.81 608 GLU A C 1
ATOM 4803 O O . GLU A 1 608 ? 32.677 9.921 -26.111 1.00 73.81 608 GLU A O 1
ATOM 4808 N N . PHE A 1 609 ? 32.983 9.437 -23.966 1.00 83.19 609 PHE A N 1
ATOM 4809 C CA . PHE A 1 609 ? 31.884 8.476 -23.959 1.00 83.19 609 PHE A CA 1
ATOM 4810 C C . PHE A 1 609 ? 30.508 9.155 -24.017 1.00 83.19 609 PHE A C 1
ATOM 4812 O O . PHE A 1 609 ? 30.122 9.912 -23.124 1.00 83.19 609 PHE A O 1
ATOM 4819 N N . GLU A 1 610 ? 29.726 8.822 -25.048 1.00 87.88 610 GLU A N 1
ATOM 4820 C CA . GLU A 1 610 ? 28.309 9.167 -25.123 1.00 87.88 610 GLU A CA 1
ATOM 4821 C C . GLU A 1 610 ? 27.440 7.947 -24.751 1.00 87.88 610 GLU A C 1
ATOM 4823 O O . GLU A 1 610 ? 27.451 6.953 -25.493 1.00 87.88 610 GLU A O 1
ATOM 4828 N N . PRO A 1 611 ? 26.652 8.028 -23.658 1.00 91.12 611 PRO A N 1
ATOM 4829 C CA . PRO A 1 611 ? 25.742 6.966 -23.236 1.00 91.12 611 PRO A CA 1
ATOM 4830 C C . PRO A 1 611 ? 24.747 6.556 -24.317 1.00 91.12 611 PRO A C 1
ATOM 4832 O O . PRO A 1 611 ? 24.215 7.404 -25.039 1.00 91.12 611 PRO A O 1
ATOM 4835 N N . GLU A 1 612 ? 24.433 5.266 -24.383 1.00 93.00 612 GLU A N 1
ATOM 4836 C CA . GLU A 1 612 ? 23.555 4.708 -25.407 1.00 93.00 612 GLU A CA 1
ATOM 4837 C C . GLU A 1 612 ? 22.160 5.322 -25.383 1.00 93.00 612 GLU A C 1
ATOM 4839 O O . GLU A 1 612 ? 21.601 5.564 -26.451 1.00 93.00 612 GLU A O 1
ATOM 4844 N N . TRP A 1 613 ? 21.619 5.654 -24.205 1.00 94.06 613 TRP A N 1
ATOM 4845 C CA . TRP A 1 613 ? 20.287 6.254 -24.083 1.00 94.06 613 TRP A CA 1
ATOM 4846 C C . TRP A 1 613 ? 20.112 7.517 -24.944 1.00 94.06 613 TRP A C 1
ATOM 4848 O O . TRP A 1 613 ? 19.001 7.796 -25.394 1.00 94.06 613 TRP A O 1
ATOM 4858 N N . LYS A 1 614 ? 21.196 8.253 -25.238 1.00 93.88 614 LYS A N 1
ATOM 4859 C CA . LYS A 1 614 ? 21.166 9.459 -26.081 1.00 93.88 614 LYS A CA 1
ATOM 4860 C C . LYS A 1 614 ? 20.909 9.170 -27.565 1.00 93.88 614 LYS A C 1
ATOM 4862 O O . LYS A 1 614 ? 20.504 10.076 -28.289 1.00 93.88 614 LYS A O 1
ATOM 4867 N N . ARG A 1 615 ? 21.124 7.927 -28.007 1.00 92.69 615 ARG A N 1
ATOM 4868 C CA . ARG A 1 615 ? 20.918 7.441 -29.384 1.00 92.69 615 ARG A CA 1
ATOM 4869 C C . ARG A 1 615 ? 19.613 6.656 -29.560 1.00 92.69 615 ARG A C 1
ATOM 4871 O O . ARG A 1 615 ? 19.333 6.167 -30.654 1.00 92.69 615 ARG A O 1
ATOM 4878 N N . VAL A 1 616 ? 18.827 6.479 -28.497 1.00 95.31 616 VAL A N 1
ATOM 4879 C CA . VAL A 1 616 ? 17.571 5.716 -28.545 1.00 95.31 616 VAL A CA 1
ATOM 4880 C C . VAL A 1 616 ? 16.411 6.648 -28.890 1.00 95.31 616 VAL A C 1
ATOM 4882 O O . VAL A 1 616 ? 16.237 7.694 -28.268 1.00 95.31 616 VAL A O 1
ATOM 4885 N N . VAL A 1 617 ? 15.594 6.251 -29.868 1.00 95.25 617 VAL A N 1
ATOM 4886 C CA . VAL A 1 617 ? 14.351 6.938 -30.253 1.00 95.25 617 VAL A CA 1
ATOM 4887 C C . VAL A 1 617 ? 13.210 5.914 -30.174 1.00 95.25 617 VAL A C 1
ATOM 4889 O O . VAL A 1 617 ? 12.863 5.298 -31.179 1.00 95.25 617 VAL A O 1
ATOM 4892 N N . PRO A 1 618 ? 12.675 5.652 -28.967 1.00 95.12 618 PRO A N 1
ATOM 4893 C CA . PRO A 1 618 ? 11.678 4.614 -28.754 1.00 95.12 618 PRO A CA 1
ATOM 4894 C C . PRO A 1 618 ? 10.311 5.059 -29.270 1.00 95.12 618 PRO A C 1
ATOM 4896 O O . PRO A 1 618 ? 10.003 6.251 -29.300 1.00 95.12 618 PRO A O 1
ATOM 4899 N N . THR A 1 619 ? 9.443 4.104 -29.598 1.00 91.56 619 THR A N 1
ATOM 4900 C CA . THR A 1 619 ? 8.025 4.370 -29.913 1.00 91.56 619 THR A CA 1
ATOM 4901 C C . THR A 1 619 ? 7.125 4.318 -28.677 1.00 91.56 619 THR A C 1
ATOM 4903 O O . THR A 1 619 ? 6.032 4.886 -28.679 1.00 91.56 619 THR A O 1
ATOM 4906 N N . ASP A 1 620 ? 7.582 3.676 -27.597 1.00 92.75 620 ASP A N 1
ATOM 4907 C CA . ASP A 1 620 ? 6.821 3.567 -26.355 1.00 92.75 620 ASP A CA 1
ATOM 4908 C C . ASP A 1 620 ? 6.649 4.925 -25.663 1.00 92.75 620 ASP A C 1
ATOM 4910 O O . ASP A 1 620 ? 7.595 5.691 -25.475 1.00 92.75 620 ASP A O 1
ATOM 4914 N N . LYS A 1 621 ? 5.417 5.206 -25.240 1.00 88.75 621 LYS A N 1
ATOM 4915 C CA . LYS A 1 621 ? 5.028 6.495 -24.663 1.00 88.75 621 LYS A CA 1
ATOM 4916 C C . LYS A 1 621 ? 5.714 6.799 -23.326 1.00 88.75 621 LYS A C 1
ATOM 4918 O O . LYS A 1 621 ? 5.997 7.962 -23.055 1.00 88.75 621 LYS A O 1
ATOM 4923 N N . GLU A 1 622 ? 5.980 5.785 -22.499 1.00 90.69 622 GLU A N 1
ATOM 4924 C CA . GLU A 1 622 ? 6.597 5.980 -21.183 1.00 90.69 622 GLU A CA 1
ATOM 4925 C C . GLU A 1 622 ? 8.117 6.132 -21.326 1.00 90.69 622 GLU A C 1
ATOM 4927 O O . GLU A 1 622 ? 8.708 6.989 -20.672 1.00 90.69 622 GLU A O 1
ATOM 4932 N N . LEU A 1 623 ? 8.748 5.386 -22.244 1.00 93.62 623 LEU A N 1
ATOM 4933 C CA . LEU A 1 623 ? 10.155 5.605 -22.600 1.00 93.62 623 LEU A CA 1
ATOM 4934 C C . LEU A 1 623 ? 10.376 6.976 -23.257 1.00 93.62 623 LEU A C 1
ATOM 4936 O O . LEU A 1 623 ? 11.353 7.651 -22.941 1.00 93.62 623 LEU A O 1
ATOM 4940 N N . ARG A 1 624 ? 9.457 7.434 -24.121 1.00 93.62 624 ARG A N 1
ATOM 4941 C CA . ARG A 1 624 ? 9.495 8.790 -24.700 1.00 93.62 624 ARG A CA 1
ATOM 4942 C C . ARG A 1 624 ? 9.410 9.862 -23.615 1.00 93.62 624 ARG A C 1
ATOM 4944 O O . ARG A 1 624 ? 10.226 10.777 -23.607 1.00 93.62 624 ARG A O 1
ATOM 4951 N N . ALA A 1 625 ? 8.472 9.724 -22.679 1.00 91.19 625 ALA A N 1
ATOM 4952 C CA . ALA A 1 625 ? 8.336 10.633 -21.541 1.00 91.19 625 ALA A CA 1
ATOM 4953 C C . ALA A 1 625 ? 9.624 10.705 -20.710 1.00 91.19 625 ALA A C 1
ATOM 4955 O O . ALA A 1 625 ? 10.135 11.784 -20.413 1.00 91.19 625 ALA A O 1
ATOM 4956 N N . TYR A 1 626 ? 10.191 9.542 -20.413 1.00 93.06 626 TYR A N 1
ATOM 4957 C CA . TYR A 1 626 ? 11.445 9.423 -19.695 1.00 93.06 626 TYR A CA 1
ATOM 4958 C C . TYR A 1 626 ? 12.625 10.099 -20.415 1.00 93.06 626 TYR A C 1
ATOM 4960 O O . TYR A 1 626 ? 13.352 10.881 -19.802 1.00 93.06 626 TYR A O 1
ATOM 4968 N N . LEU A 1 627 ? 12.802 9.861 -21.718 1.00 94.25 627 LEU A N 1
ATOM 4969 C CA . LEU A 1 627 ? 13.887 10.476 -22.489 1.00 94.25 627 LEU A CA 1
ATOM 4970 C C . LEU A 1 627 ? 13.705 11.986 -22.648 1.00 94.25 627 LEU A C 1
ATOM 4972 O O . LEU A 1 627 ? 14.682 12.723 -22.534 1.00 94.25 627 LEU A O 1
ATOM 4976 N N . THR A 1 628 ? 12.475 12.474 -22.831 1.00 92.38 628 THR A N 1
ATOM 4977 C CA . THR A 1 628 ? 12.201 13.917 -22.800 1.00 92.38 628 THR A CA 1
ATOM 4978 C C . THR A 1 628 ? 12.631 14.523 -21.465 1.00 92.38 628 THR A C 1
ATOM 4980 O O . THR A 1 628 ? 13.287 15.562 -21.454 1.00 92.38 628 THR A O 1
ATOM 4983 N N . TRP A 1 629 ? 12.317 13.876 -20.340 1.00 91.81 629 TRP A N 1
ATOM 4984 C CA . TRP A 1 629 ? 12.745 14.343 -19.020 1.00 91.81 629 TRP A CA 1
ATOM 4985 C C . TRP A 1 629 ? 14.272 14.341 -18.864 1.00 91.81 629 TRP A C 1
ATOM 4987 O O . TRP A 1 629 ? 14.842 15.320 -18.383 1.00 91.81 629 TRP A O 1
ATOM 4997 N N . MET A 1 630 ? 14.948 13.290 -19.335 1.00 92.19 630 MET A N 1
ATOM 4998 C CA . MET A 1 630 ? 16.413 13.203 -19.330 1.00 92.19 630 MET A CA 1
ATOM 4999 C C . MET A 1 630 ? 17.069 14.309 -20.170 1.00 92.19 630 MET A C 1
ATOM 5001 O O . MET A 1 630 ? 18.037 14.925 -19.729 1.00 92.19 630 MET A O 1
ATOM 5005 N N . TRP A 1 631 ? 16.539 14.610 -21.358 1.00 93.12 631 TRP A N 1
ATOM 5006 C CA . TRP A 1 631 ? 17.052 15.699 -22.194 1.00 93.12 631 TRP A CA 1
ATOM 5007 C C . TRP A 1 631 ? 16.782 17.082 -21.600 1.00 93.12 631 TRP A C 1
ATOM 5009 O O . TRP A 1 631 ? 17.660 17.945 -21.658 1.00 93.12 631 TRP A O 1
ATOM 5019 N N . LEU A 1 632 ? 15.629 17.279 -20.953 1.00 91.12 632 LEU A N 1
ATOM 5020 C CA . LEU A 1 632 ? 15.313 18.526 -20.255 1.00 91.12 632 LEU A CA 1
ATOM 5021 C C . LEU A 1 632 ? 16.252 18.784 -19.074 1.00 91.12 632 LEU A C 1
ATOM 5023 O O . LEU A 1 632 ? 16.647 19.930 -18.866 1.00 91.12 632 LEU A O 1
ATOM 5027 N N . LYS A 1 633 ? 16.682 17.742 -18.348 1.00 89.38 633 LYS A N 1
ATOM 5028 C CA . LYS A 1 633 ? 17.734 17.873 -17.322 1.00 89.38 633 LYS A CA 1
ATOM 5029 C C . LYS A 1 633 ? 19.045 18.413 -17.886 1.00 89.38 633 LYS A C 1
ATOM 5031 O O . LYS A 1 633 ? 19.745 19.147 -17.199 1.00 89.38 633 LYS A O 1
ATOM 5036 N N . LEU A 1 634 ? 19.361 18.063 -19.132 1.00 90.44 634 LEU A N 1
ATOM 5037 C CA . LEU A 1 634 ? 20.537 18.564 -19.842 1.00 90.44 634 LEU A CA 1
ATOM 5038 C C . LEU A 1 634 ? 20.301 19.930 -20.512 1.00 90.44 634 LEU A C 1
ATOM 5040 O O . LEU A 1 634 ? 21.211 20.441 -21.158 1.00 90.44 634 LEU A O 1
ATOM 5044 N N . GLY A 1 635 ? 19.110 20.523 -20.375 1.00 90.69 635 GLY A N 1
ATOM 5045 C CA . GLY A 1 635 ? 18.777 21.829 -20.946 1.00 90.69 635 GLY A CA 1
ATOM 5046 C C . GLY A 1 635 ? 18.251 21.798 -22.385 1.00 90.69 635 GLY A C 1
ATOM 5047 O O . GLY A 1 635 ? 18.232 22.839 -23.041 1.00 90.69 635 GLY A O 1
ATOM 5048 N N . TYR A 1 636 ? 17.823 20.637 -22.892 1.00 92.00 636 TYR A N 1
ATOM 5049 C CA . TYR A 1 636 ? 17.367 20.474 -24.276 1.00 92.00 636 TYR A CA 1
ATOM 5050 C C . TYR A 1 636 ? 15.896 20.062 -24.368 1.00 92.00 636 TYR A C 1
ATOM 5052 O O . TYR A 1 636 ? 15.412 19.228 -23.606 1.00 92.00 636 TYR A O 1
ATOM 5060 N N . VAL A 1 637 ? 15.200 20.595 -25.371 1.00 90.44 637 VAL A N 1
ATOM 5061 C CA . VAL A 1 637 ? 13.935 20.048 -25.867 1.00 90.44 637 VAL A CA 1
ATOM 5062 C C . VAL A 1 637 ? 14.264 18.978 -26.903 1.00 90.44 637 VAL A C 1
ATOM 5064 O O . VAL A 1 637 ? 15.001 19.223 -27.859 1.00 90.44 637 VAL A O 1
ATOM 5067 N N . TRP A 1 638 ? 13.725 17.781 -26.695 1.00 93.81 638 TRP A N 1
ATOM 5068 C CA . TRP A 1 638 ? 13.982 16.612 -27.529 1.00 93.81 638 TRP A CA 1
ATOM 5069 C C . TRP A 1 638 ? 12.765 16.277 -28.393 1.00 93.81 638 TRP A C 1
ATOM 5071 O O . TRP A 1 638 ? 11.647 16.163 -27.886 1.00 93.81 638 TRP A O 1
ATOM 5081 N N . ASN A 1 639 ? 12.989 16.127 -29.698 1.00 91.06 639 ASN A N 1
ATOM 5082 C CA . ASN A 1 639 ? 11.993 15.659 -30.651 1.00 91.06 639 ASN A CA 1
ATOM 5083 C C . ASN A 1 639 ? 11.936 14.129 -30.594 1.00 91.06 639 ASN A C 1
ATOM 5085 O O . ASN A 1 639 ? 12.897 13.446 -30.947 1.00 91.06 639 ASN A O 1
ATOM 5089 N N . LYS A 1 640 ? 10.797 13.592 -30.161 1.00 89.50 640 LYS A N 1
ATOM 5090 C CA . LYS A 1 640 ? 10.628 12.154 -29.905 1.00 89.50 640 LYS A CA 1
ATOM 5091 C C . LYS A 1 640 ? 10.484 11.303 -31.180 1.00 89.50 640 LYS A C 1
ATOM 5093 O O . LYS A 1 640 ? 10.527 10.081 -31.080 1.00 89.50 640 LYS A O 1
ATOM 5098 N N . GLU A 1 641 ? 10.248 11.928 -32.338 1.00 89.50 641 GLU A N 1
ATOM 5099 C CA . GLU A 1 641 ? 10.110 11.240 -33.632 1.00 89.50 641 GLU A CA 1
ATOM 5100 C C . GLU A 1 641 ? 11.445 11.173 -34.378 1.00 89.50 641 GLU A C 1
ATOM 5102 O O . GLU A 1 641 ? 11.764 10.158 -34.986 1.00 89.50 641 GLU A O 1
ATOM 5107 N N . THR A 1 642 ? 12.244 12.244 -34.325 1.00 89.94 642 THR A N 1
ATOM 5108 C CA . THR A 1 642 ? 13.507 12.343 -35.079 1.00 89.94 642 THR A CA 1
ATOM 5109 C C . THR A 1 642 ? 14.757 12.193 -34.217 1.00 89.94 642 THR A C 1
ATOM 5111 O O . THR A 1 642 ? 15.851 12.020 -34.746 1.00 89.94 642 THR A O 1
ATOM 5114 N N . GLY A 1 643 ? 14.633 12.317 -32.895 1.00 89.94 643 GLY A N 1
ATOM 5115 C CA . GLY A 1 643 ? 15.766 12.393 -31.974 1.00 89.94 643 GLY A CA 1
ATOM 5116 C C . GLY A 1 643 ? 16.481 13.753 -31.954 1.00 89.94 643 GLY A C 1
ATOM 5117 O O . GLY A 1 643 ? 17.449 13.920 -31.208 1.00 89.94 643 GLY A O 1
ATOM 5118 N N . ALA A 1 644 ? 16.031 14.732 -32.751 1.00 91.25 644 ALA A N 1
ATOM 5119 C CA . ALA A 1 644 ? 16.637 16.062 -32.820 1.00 91.25 644 ALA A CA 1
ATOM 5120 C C . ALA A 1 644 ? 16.523 16.818 -31.483 1.00 91.25 644 ALA A C 1
ATOM 5122 O O . ALA A 1 644 ? 15.567 16.644 -30.727 1.00 91.25 644 ALA A O 1
ATOM 5123 N N . ARG A 1 645 ? 17.508 17.674 -31.190 1.00 93.06 645 ARG A N 1
ATOM 5124 C CA . ARG A 1 645 ? 17.640 18.391 -29.912 1.00 93.06 645 ARG A CA 1
ATOM 5125 C C . ARG A 1 645 ? 17.787 19.884 -30.169 1.00 93.06 645 ARG A C 1
ATOM 5127 O O . ARG A 1 645 ? 18.624 20.281 -30.974 1.00 93.06 645 ARG A O 1
ATOM 5134 N N . THR A 1 646 ? 17.020 20.702 -29.461 1.00 91.56 646 THR A N 1
ATOM 5135 C CA . THR A 1 646 ? 17.134 22.169 -29.479 1.00 91.56 646 THR A CA 1
ATOM 5136 C C . THR A 1 646 ? 17.303 22.690 -28.060 1.00 91.56 646 THR A C 1
ATOM 5138 O O . THR A 1 646 ? 16.806 22.077 -27.118 1.00 91.56 646 THR A O 1
ATOM 5141 N N . VAL A 1 647 ? 18.003 23.810 -27.879 1.00 92.06 647 VAL A N 1
ATOM 5142 C CA . VAL A 1 647 ? 18.163 24.427 -26.551 1.00 92.06 647 VAL A CA 1
ATOM 5143 C C . VAL A 1 647 ? 16.789 24.826 -26.007 1.00 92.06 647 VAL A C 1
ATOM 5145 O O . VAL A 1 647 ? 15.988 25.419 -26.731 1.00 92.06 647 VAL A O 1
ATOM 5148 N N . ALA A 1 648 ? 16.499 24.467 -24.756 1.00 88.44 648 ALA A N 1
ATOM 5149 C CA . ALA A 1 648 ? 15.225 24.776 -24.120 1.00 88.44 648 ALA A CA 1
ATOM 5150 C C . ALA A 1 648 ? 15.138 26.257 -23.723 1.00 88.44 648 ALA A C 1
ATOM 5152 O O . ALA A 1 648 ? 16.085 26.825 -23.176 1.00 88.44 648 ALA A O 1
ATOM 5153 N N . ASP A 1 649 ? 13.982 26.879 -23.960 1.00 87.50 649 ASP A N 1
ATOM 5154 C CA . ASP A 1 649 ? 13.708 28.234 -23.488 1.00 87.50 649 ASP A CA 1
ATOM 5155 C C . ASP A 1 649 ? 13.531 28.276 -21.956 1.00 87.50 649 ASP A C 1
ATOM 5157 O O . ASP A 1 649 ? 13.204 27.275 -21.306 1.00 87.50 649 ASP A O 1
ATOM 5161 N N . GLN A 1 650 ? 13.719 29.462 -21.366 1.00 84.25 650 GLN A N 1
ATOM 5162 C CA . GLN A 1 650 ? 13.638 29.649 -19.913 1.00 84.25 650 GLN A CA 1
ATOM 5163 C C . GLN A 1 650 ? 12.264 29.274 -19.333 1.00 84.25 650 GLN A C 1
ATOM 5165 O O . GLN A 1 650 ? 12.202 28.751 -18.220 1.00 84.25 650 GLN A O 1
ATOM 5170 N N . GLY A 1 651 ? 11.171 29.496 -20.072 1.00 82.38 651 GLY A N 1
ATOM 5171 C CA . GLY A 1 651 ? 9.817 29.174 -19.620 1.00 82.38 651 GLY A CA 1
ATOM 5172 C C . GLY A 1 651 ? 9.556 27.668 -19.583 1.00 82.38 651 GLY A C 1
ATOM 5173 O O . GLY A 1 651 ? 8.942 27.154 -18.648 1.00 82.38 651 GLY A O 1
ATOM 5174 N N . THR A 1 652 ? 10.059 26.925 -20.567 1.00 83.06 652 THR A N 1
ATOM 5175 C CA . THR A 1 652 ? 9.994 25.457 -20.583 1.00 83.06 652 THR A CA 1
ATOM 5176 C C . THR A 1 652 ? 10.817 24.838 -19.458 1.00 83.06 652 THR A C 1
ATOM 5178 O O . THR A 1 652 ? 10.316 23.948 -18.770 1.00 83.06 652 THR A O 1
ATOM 5181 N N . LEU A 1 653 ? 12.023 25.348 -19.193 1.00 83.69 653 LEU A N 1
ATOM 5182 C CA . LEU A 1 653 ? 12.835 24.887 -18.061 1.00 83.69 653 LEU A CA 1
ATOM 5183 C C . LEU A 1 653 ? 12.195 25.218 -16.707 1.00 83.69 653 LEU A C 1
ATOM 5185 O O . LEU A 1 653 ? 12.225 24.379 -15.809 1.00 83.69 653 LEU A O 1
ATOM 5189 N N . ALA A 1 654 ? 11.582 26.397 -16.555 1.00 81.75 654 ALA A N 1
ATOM 5190 C CA . ALA A 1 654 ? 10.869 26.768 -15.333 1.00 81.75 654 ALA A CA 1
ATOM 5191 C C . ALA A 1 654 ? 9.700 25.812 -15.040 1.00 81.75 654 ALA A C 1
ATOM 5193 O O . ALA A 1 654 ? 9.605 25.284 -13.937 1.00 81.75 654 ALA A O 1
ATOM 5194 N N . ARG A 1 655 ? 8.879 25.493 -16.051 1.00 80.62 655 ARG A N 1
ATOM 5195 C CA . ARG A 1 655 ? 7.794 24.503 -15.918 1.00 80.62 655 ARG A CA 1
ATOM 5196 C C . ARG A 1 655 ? 8.319 23.105 -15.593 1.00 80.62 655 ARG A C 1
ATOM 5198 O O . ARG A 1 655 ? 7.752 22.407 -14.763 1.00 80.62 655 ARG A O 1
ATOM 5205 N N . ALA A 1 656 ? 9.416 22.693 -16.225 1.00 82.50 656 ALA A N 1
ATOM 5206 C CA . ALA A 1 656 ? 10.024 21.392 -15.969 1.00 82.50 656 ALA A CA 1
ATOM 5207 C C . ALA A 1 656 ? 10.567 21.266 -14.532 1.00 82.50 656 ALA A C 1
ATOM 5209 O O . ALA A 1 656 ? 10.496 20.184 -13.946 1.00 82.50 656 ALA A O 1
ATOM 5210 N N . LYS A 1 657 ? 11.075 22.357 -13.938 1.00 83.88 657 LYS A N 1
ATOM 5211 C CA . LYS A 1 657 ? 11.529 22.375 -12.535 1.00 83.88 657 LYS A CA 1
ATOM 5212 C C . LYS A 1 657 ? 10.407 22.061 -11.549 1.00 83.88 657 LYS A C 1
ATOM 5214 O O . LYS A 1 657 ? 10.670 21.395 -10.559 1.00 83.88 657 LYS A O 1
ATOM 5219 N N . GLU A 1 658 ? 9.178 22.480 -11.829 1.00 77.50 658 GLU A N 1
ATOM 5220 C CA . GLU A 1 658 ? 8.015 22.212 -10.971 1.00 77.50 658 GLU A CA 1
ATOM 5221 C C . GLU A 1 658 ? 7.418 20.807 -11.186 1.00 77.50 658 GLU A C 1
ATOM 5223 O O . GLU A 1 658 ? 6.646 20.320 -10.358 1.00 77.50 658 GLU A O 1
ATOM 5228 N N . GLY A 1 659 ? 7.795 20.127 -12.275 1.00 79.75 659 GLY A N 1
ATOM 5229 C CA . GLY A 1 659 ? 7.154 18.892 -12.726 1.00 79.75 659 GLY A CA 1
ATOM 5230 C C . GLY A 1 659 ? 5.759 19.145 -13.312 1.00 79.75 659 GLY A C 1
ATOM 5231 O O . GLY A 1 659 ? 5.345 20.283 -13.528 1.00 79.75 659 GLY A O 1
ATOM 5232 N N . GLY A 1 660 ? 5.006 18.082 -13.606 1.00 78.81 660 GLY A N 1
ATOM 5233 C CA . GLY A 1 660 ? 3.619 18.247 -14.053 1.00 78.81 660 GLY A CA 1
ATOM 5234 C C . GLY A 1 660 ? 3.056 17.125 -14.913 1.00 78.81 660 GLY A C 1
ATOM 5235 O O . GLY A 1 660 ? 3.551 15.998 -14.935 1.00 78.81 660 GLY A O 1
ATOM 5236 N N . VAL A 1 661 ? 1.968 17.445 -15.616 1.00 68.12 661 VAL A N 1
ATOM 5237 C CA . VAL A 1 661 ? 1.299 16.524 -16.541 1.00 68.12 661 VAL A CA 1
ATOM 5238 C C . VAL A 1 661 ? 1.778 16.818 -17.953 1.00 68.12 661 VAL A C 1
ATOM 5240 O O . VAL A 1 661 ? 1.894 17.977 -18.357 1.00 68.12 661 VAL A O 1
ATOM 5243 N N . VAL A 1 662 ? 2.057 15.755 -18.703 1.00 70.56 662 VAL A N 1
ATOM 5244 C CA . VAL A 1 662 ? 2.576 15.873 -20.059 1.00 70.56 662 VAL A CA 1
ATOM 5245 C C . VAL A 1 662 ? 1.526 15.584 -21.107 1.00 70.56 662 VAL A C 1
ATOM 5247 O O . VAL A 1 662 ? 0.750 14.629 -21.025 1.00 70.56 662 VAL A O 1
ATOM 5250 N N . HIS A 1 663 ? 1.536 16.469 -22.094 1.00 72.56 663 HIS A N 1
ATOM 5251 C CA . HIS A 1 663 ? 0.677 16.464 -23.255 1.00 72.56 663 HIS A CA 1
ATOM 5252 C C . HIS A 1 663 ? 1.519 16.240 -24.503 1.00 72.56 663 HIS A C 1
ATOM 5254 O O . HIS A 1 663 ? 2.691 16.603 -24.560 1.00 72.56 663 HIS A O 1
ATOM 5260 N N . ASP A 1 664 ? 0.909 15.616 -25.496 1.00 76.88 664 ASP A N 1
ATOM 5261 C CA . ASP A 1 664 ? 1.548 15.320 -26.764 1.00 76.88 664 ASP A CA 1
ATOM 5262 C C . ASP A 1 664 ? 1.078 16.329 -27.810 1.00 76.88 664 ASP A C 1
ATOM 5264 O O . ASP A 1 664 ? -0.122 16.431 -28.063 1.00 76.88 664 ASP A O 1
ATOM 5268 N N . ASP A 1 665 ? 2.026 17.061 -28.391 1.00 74.12 665 ASP A N 1
ATOM 5269 C CA . ASP A 1 665 ? 1.803 18.018 -29.482 1.00 74.12 665 ASP A CA 1
ATOM 5270 C C . ASP A 1 665 ? 2.268 17.449 -30.837 1.00 74.12 665 ASP A C 1
ATOM 5272 O O . ASP A 1 665 ? 2.736 18.148 -31.733 1.00 74.12 665 ASP A O 1
ATOM 5276 N N . GLY A 1 666 ? 2.238 16.123 -30.977 1.00 74.19 666 GLY A N 1
ATOM 5277 C CA . GLY A 1 666 ? 2.692 15.409 -32.165 1.00 74.19 666 GLY A CA 1
ATOM 5278 C C . GLY A 1 666 ? 4.198 15.176 -32.151 1.00 74.19 666 GLY A C 1
ATOM 5279 O O . GLY A 1 666 ? 4.623 14.038 -31.998 1.00 74.19 666 GLY A O 1
ATOM 5280 N N . GLN A 1 667 ? 5.011 16.227 -32.287 1.00 74.69 667 GLN A N 1
ATOM 5281 C CA . GLN A 1 667 ? 6.481 16.107 -32.371 1.00 74.69 667 GLN A CA 1
ATOM 5282 C C . GLN A 1 667 ? 7.189 16.208 -31.013 1.00 74.69 667 GLN A C 1
ATOM 5284 O O . GLN A 1 667 ? 8.257 15.624 -30.808 1.00 74.69 667 GLN A O 1
ATOM 5289 N N . TYR A 1 668 ? 6.583 16.935 -30.076 1.00 79.50 668 TYR A N 1
ATOM 5290 C CA . TYR A 1 668 ? 7.147 17.236 -28.765 1.00 79.50 668 TYR A CA 1
ATOM 5291 C C . TYR A 1 668 ? 6.196 16.796 -27.655 1.00 79.50 668 TYR A C 1
ATOM 5293 O O . TYR A 1 668 ? 4.976 16.770 -27.819 1.00 79.50 668 TYR A O 1
ATOM 5301 N N . LEU A 1 669 ? 6.773 16.465 -26.502 1.00 74.56 669 LEU A N 1
ATOM 5302 C CA . LEU A 1 669 ? 6.032 16.264 -25.264 1.00 74.56 669 LEU A CA 1
ATOM 5303 C C . LEU A 1 669 ? 6.095 17.562 -24.449 1.00 74.56 669 LEU A C 1
ATOM 5305 O O . LEU A 1 669 ? 7.172 17.977 -24.022 1.00 74.56 669 LEU A O 1
ATOM 5309 N N . ILE A 1 670 ? 4.948 18.217 -24.266 1.00 71.69 670 ILE A N 1
ATOM 5310 C CA . ILE A 1 670 ? 4.830 19.532 -23.628 1.00 71.69 670 ILE A CA 1
ATOM 5311 C C . ILE A 1 670 ? 4.376 19.377 -22.176 1.00 71.69 670 ILE A C 1
ATOM 5313 O O . ILE A 1 670 ? 3.358 18.748 -21.878 1.00 71.69 670 ILE A O 1
ATOM 5317 N N . LEU A 1 671 ? 5.118 20.016 -21.271 1.00 70.62 671 LEU A N 1
ATOM 5318 C CA . LEU A 1 671 ? 4.768 20.141 -19.860 1.00 70.62 671 LEU A CA 1
ATOM 5319 C C . LEU A 1 671 ? 3.704 21.216 -19.663 1.00 70.62 671 LEU A C 1
ATOM 5321 O O . LEU A 1 671 ? 3.915 22.392 -19.978 1.00 70.62 671 LEU A O 1
ATOM 5325 N N . THR A 1 672 ? 2.574 20.809 -19.095 1.00 63.97 672 THR A N 1
ATOM 5326 C CA . THR A 1 672 ? 1.571 21.739 -18.578 1.00 63.97 672 THR A CA 1
ATOM 5327 C C . THR A 1 672 ? 1.597 21.656 -17.059 1.00 63.97 672 THR A C 1
ATOM 5329 O O . THR A 1 672 ? 1.516 20.568 -16.478 1.00 63.97 672 THR A O 1
ATOM 5332 N N . THR A 1 673 ? 1.754 22.808 -16.411 1.00 54.62 673 THR A N 1
ATOM 5333 C CA . THR A 1 673 ? 1.603 22.919 -14.961 1.00 54.62 673 THR A CA 1
ATOM 5334 C C . THR A 1 673 ? 0.176 22.511 -14.604 1.00 54.62 673 THR A C 1
ATOM 5336 O O . THR A 1 673 ? -0.769 22.815 -15.337 1.00 54.62 673 THR A O 1
ATOM 5339 N N . MET A 1 674 ? -0.011 21.762 -13.513 1.00 42.72 674 MET A N 1
ATOM 5340 C CA . MET A 1 674 ? -1.373 21.527 -13.028 1.00 42.72 674 MET A CA 1
ATOM 5341 C C . MET A 1 674 ? -2.028 22.894 -12.792 1.00 42.72 674 MET A C 1
ATOM 5343 O O . MET A 1 674 ? -1.354 23.774 -12.251 1.00 42.72 674 MET A O 1
ATOM 5347 N N . PRO A 1 675 ? -3.290 23.111 -13.207 1.00 29.36 675 PRO A N 1
ATOM 5348 C CA . PRO A 1 675 ? -3.924 24.396 -12.979 1.00 29.36 675 PRO A CA 1
ATOM 5349 C C . PRO A 1 675 ? -3.877 24.704 -11.475 1.00 29.36 675 PRO A C 1
ATOM 5351 O O . PRO A 1 675 ? -4.117 23.798 -10.662 1.00 29.36 675 PRO A O 1
ATOM 5354 N N . PRO A 1 676 ? -3.559 25.949 -11.083 1.00 28.55 676 PRO A N 1
ATOM 5355 C CA . PRO A 1 676 ? -3.736 26.389 -9.710 1.00 28.55 676 PRO A CA 1
ATOM 5356 C C . PRO A 1 676 ? -5.169 26.083 -9.263 1.00 28.55 676 PRO A C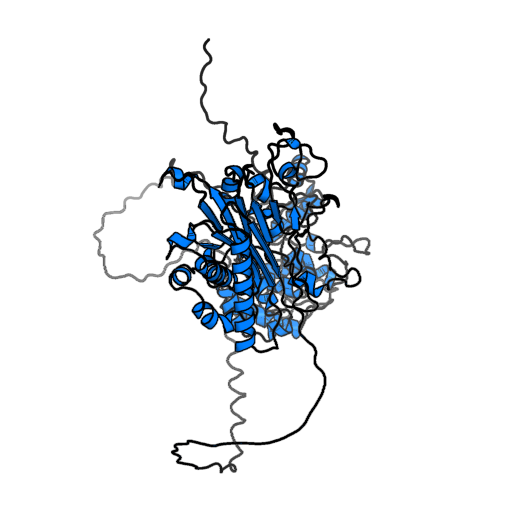 1
ATOM 5358 O O . PRO A 1 676 ? -6.109 26.169 -10.055 1.00 28.55 676 PRO A O 1
ATOM 5361 N N . LYS A 1 677 ? -5.353 25.767 -7.979 1.00 35.31 677 LYS A N 1
ATOM 5362 C CA . LYS A 1 677 ? -6.662 25.510 -7.348 1.00 35.31 677 LYS A CA 1
ATOM 5363 C C . LYS A 1 677 ? -7.676 26.674 -7.457 1.00 35.31 677 LYS A C 1
ATOM 5365 O O . LYS A 1 677 ? -8.800 26.511 -6.994 1.00 35.31 677 LYS A O 1
ATOM 5370 N N . ASP A 1 678 ? -7.328 27.797 -8.085 1.00 32.09 678 ASP A N 1
ATOM 5371 C CA . ASP A 1 678 ? -8.100 29.045 -8.053 1.00 32.09 678 ASP A CA 1
ATOM 5372 C C . ASP A 1 678 ? -9.045 29.276 -9.249 1.00 32.09 678 ASP A C 1
ATOM 5374 O O . ASP A 1 678 ? -9.903 30.156 -9.184 1.00 32.09 678 ASP A O 1
ATOM 5378 N N . ASP A 1 679 ? -8.995 28.465 -10.311 1.00 27.47 679 ASP A N 1
ATOM 5379 C CA . ASP A 1 679 ? -9.846 28.686 -11.499 1.00 27.47 679 ASP A CA 1
ATOM 5380 C C . ASP A 1 679 ? -11.266 28.085 -11.410 1.00 27.47 679 ASP A C 1
ATOM 5382 O O . ASP A 1 679 ? -12.039 28.141 -12.368 1.00 27.47 679 ASP A O 1
ATOM 5386 N N . LEU A 1 680 ? -11.673 27.577 -10.240 1.00 31.84 680 LEU A N 1
ATOM 5387 C CA . LEU A 1 680 ? -13.070 27.200 -9.967 1.00 31.84 680 LEU A CA 1
ATOM 5388 C C . LEU A 1 680 ? -13.939 28.362 -9.450 1.00 31.84 680 LEU A C 1
ATOM 5390 O O . LEU A 1 680 ? -15.141 28.179 -9.282 1.00 31.84 680 LEU A O 1
ATOM 5394 N N . MET A 1 681 ? -13.378 29.561 -9.248 1.00 33.09 681 MET A N 1
ATOM 5395 C CA . MET A 1 681 ? -14.111 30.720 -8.700 1.00 33.09 681 MET A CA 1
ATOM 5396 C C . MET A 1 681 ? -14.295 31.878 -9.689 1.00 33.09 681 MET A C 1
ATOM 5398 O O . MET A 1 681 ? -14.642 32.989 -9.292 1.00 33.09 681 MET A O 1
ATOM 5402 N N . ARG A 1 682 ? -14.102 31.649 -10.993 1.00 33.62 682 ARG A N 1
ATOM 5403 C CA . ARG A 1 682 ? -14.240 32.699 -12.016 1.00 33.62 682 ARG A CA 1
ATOM 5404 C C . ARG A 1 682 ? -15.344 32.419 -13.029 1.00 33.62 682 ARG A C 1
ATOM 5406 O O . ARG A 1 682 ? -15.141 32.562 -14.221 1.00 33.62 682 ARG A O 1
ATOM 5413 N N . ASN A 1 683 ? -16.521 32.038 -12.541 1.00 33.44 683 ASN A N 1
ATOM 5414 C CA . ASN A 1 683 ? -17.789 32.154 -13.268 1.00 33.44 683 ASN A CA 1
ATOM 5415 C C . ASN A 1 683 ? -18.928 32.310 -12.250 1.00 33.44 683 ASN A C 1
ATOM 5417 O O . ASN A 1 683 ? -19.633 31.360 -11.931 1.00 33.44 683 ASN A O 1
ATOM 5421 N N . GLY A 1 684 ? -19.066 33.520 -11.708 1.00 30.38 684 GLY A N 1
ATOM 5422 C CA . GLY A 1 684 ? -20.114 33.887 -10.759 1.00 30.38 684 GLY A CA 1
ATOM 5423 C C . GLY A 1 684 ? -20.329 35.396 -10.779 1.00 30.38 684 GLY A C 1
ATOM 5424 O O . GLY A 1 684 ? -19.631 36.133 -10.100 1.00 30.38 684 GLY A O 1
ATOM 5425 N N . GLU A 1 685 ? -21.218 35.812 -11.675 1.00 30.86 685 GLU A N 1
ATOM 5426 C CA . GLU A 1 685 ? -22.053 37.019 -11.677 1.00 30.86 685 GLU A CA 1
ATOM 5427 C C . GLU A 1 685 ? -21.534 38.334 -11.060 1.00 30.86 685 GLU A C 1
ATOM 5429 O O . GLU A 1 685 ? -21.365 38.513 -9.857 1.00 30.86 685 GLU A O 1
ATOM 5434 N N . ARG A 1 686 ? -21.464 39.344 -11.939 1.00 34.69 686 ARG A N 1
ATOM 5435 C CA . ARG A 1 686 ? -21.591 40.764 -11.593 1.00 34.69 686 ARG A CA 1
ATOM 5436 C C . ARG A 1 686 ? -22.862 40.985 -10.763 1.00 34.69 686 ARG A C 1
ATOM 5438 O O . ARG A 1 686 ? -23.948 41.046 -11.336 1.00 34.69 686 ARG A O 1
ATOM 5445 N N . VAL A 1 687 ? -22.719 41.255 -9.470 1.00 30.02 687 VAL A N 1
ATOM 5446 C CA . VAL A 1 687 ? -23.727 42.011 -8.718 1.00 30.02 687 VAL A CA 1
ATOM 5447 C C . VAL A 1 687 ? -23.207 43.430 -8.540 1.00 30.02 687 VAL A C 1
ATOM 5449 O O . VAL A 1 687 ? -22.117 43.667 -8.024 1.00 30.02 687 VAL A O 1
ATOM 5452 N N . LYS A 1 688 ? -23.978 44.368 -9.089 1.00 29.92 688 LYS A N 1
ATOM 5453 C CA . LYS A 1 688 ? -23.733 45.805 -9.056 1.00 29.92 688 LYS A CA 1
ATOM 5454 C C . LYS A 1 688 ? -23.741 46.305 -7.614 1.00 29.92 688 LYS A C 1
ATOM 5456 O O . LYS A 1 688 ? -24.669 46.032 -6.863 1.00 29.92 688 LYS A O 1
ATOM 5461 N N . THR A 1 689 ? -22.744 47.115 -7.294 1.00 31.14 689 THR A N 1
ATOM 5462 C CA . THR A 1 689 ? -22.717 48.030 -6.158 1.00 31.14 689 THR A CA 1
ATOM 5463 C C . THR A 1 689 ? -23.894 49.004 -6.247 1.00 31.14 689 THR A C 1
ATOM 5465 O O . THR A 1 689 ? -24.086 49.646 -7.283 1.00 31.14 689 THR A O 1
ATOM 5468 N N . THR A 1 690 ? -24.676 49.155 -5.180 1.00 27.92 690 THR A N 1
ATOM 5469 C CA . THR A 1 690 ? -25.396 50.404 -4.892 1.00 27.92 690 THR A CA 1
ATOM 5470 C C . THR A 1 690 ? -25.684 50.502 -3.394 1.00 27.92 690 THR A C 1
ATOM 5472 O O . THR A 1 690 ? -26.451 49.701 -2.875 1.00 27.92 690 THR A O 1
ATOM 5475 N N . VAL A 1 691 ? -25.046 51.522 -2.802 1.00 33.28 691 VAL A N 1
ATOM 5476 C CA . VAL A 1 691 ? -25.179 52.133 -1.462 1.00 33.28 691 VAL A CA 1
ATOM 5477 C C . VAL A 1 691 ? -24.838 51.264 -0.257 1.00 33.28 691 VAL A C 1
ATOM 5479 O O . VAL A 1 691 ? -25.637 50.378 0.109 1.00 33.28 691 VAL A O 1
#

Secondary structure (DSSP, 8-state):
--EEEEEE-SSPPEEHHHHHTSSTT-TTTTTT---------SSTT-PPPHHHHHHHS-S---S-EEEEEEESHHHHTTT-----EEEEEEESS-GGG-HHHHHHHHH-EESEEEEEE---SSS---GGGSSPEEETTEEEEEEEE-TTHHHHHHHHHTTS-HHHHTT--S--HHHHHHHHHHHHHHTT-SS-GGGGGTS---HHHHHHHHHHHHHHHHHHHHHHHTT--PPPEEEEEEESSS-EEEE--B--SSSPPPP-EEESSHHHHT-TTSS--SSTT---TT--S-GGGPPP-EEEESSSS-----S-------------PPP-----------------------------------SSSSSSSSSSSSSSSS--S----SSPPP----------S-------------------------TTSPPPPP----SSPBPPTT-S----HHHHHTT-HHHHHHHHHHHTTS-HHHHHHHHHHHHHHS-SHHHHHTS-HHHHHHHHGGGS-HHHHHHHHHHHHHHHHHS---TT-BB--TT-SSTTTTTTS-TT--B-TT--S--BTTTTSTT--HHHHHHHHHHTHHHHTTS-SSTTSTT---TTPPPGGGG-----HHHHHHHHHHHHHTTEEE-TTT--EEEPPHHHHHHHHH-BEEEE-SSSEEEEPPPPTTTTSS----PPP--

Organism: Phaeomoniella chlamydospora (NCBI:txid158046)

InterPro domains:
  IPR003265 HhH-GPD domain [PF00730] (466-540)
  IPR003265 HhH-GPD domain [SM00478] (470-635)
  IPR011257 DNA glycosylase [SSF48150] (449-633)
  IPR017932 Glutamine amidotransferase type 2 domain [PS51278] (2-267)
  IPR026869 Gamma-glutamyl-hercynylcysteine sulfoxide hydrolase EgtC-like [PF13230] (62-248)
  IPR029055 Nucleophile aminohydrolases, N-terminal [G3DSA:3.60.20.10] (1-338)
  IPR029055 Nucleophile aminohydrolases, N-terminal [SSF56235] (61-252)
  IPR052373 Gamma-glutamyl amide hydrolase [PTHR43187] (1-303)

Sequence (691 aa):
MCRWFAYVSPGEECLLEDVLITPAHSLSKQVHDHYLPKLISHDPENVTSEHEISVRNRLFNVDGLGIAWYTTVASGFGDGSGQLKPALYKNSQPPTNDANFHSICANTATTACFAHIRAATATSTTPVNNHPFVFGRHAIMHNGVVFGFIKIKRDLEDLIDDDIFEHIQGSTDSEHVAALYMTMLTKTSTEKGANTWNSHYSAAAMSKALTETFIAILKLQHQILGESGEANSLNVAVTDGKQLVAFRFRNHDTEQPPSPYYSQSAGVTLNRKYPDHPTEGIKNPRAFKKPEEHGRHIIVAKGSHLTKATKNTSSPNARQMRIRTPASHGNCNQRRTTPAKRRRSSNKAIKAEEEKATEQTLDQNTKKEEVAQSWIDDLSSDSSLSDPPSDLDLESDIESPYFSQPSTPIKASKVKPVKVRRPTISPYFPRQPVKRITCLPFPPLESTRFGLMQERLAHDPFRMLVATIFLNKTRGEQAMPVYFHLMSKYPTVESLANANVEDITRIIHSLGFQNSRARKCVELANAWLSHPPEKDRRYRKLNYPSRGDGRDVQPEETLSDHDQRVAWEIAHLPGLGAYALDSWRIFCRDKLRGLSSSWNGESSQITEFEPEWKRVVPTDKELRAYLTWMWLKLGYVWNKETGARTVADQGTLARAKEGGVVHDDGQYLILTTMPPKDDLMRNGERVKTTV

pLDDT: mean 74.56, std 25.35, range [20.67, 97.81]

Foldseek 3Di:
DKWKKKKAFQDDKFQLCLQAPFFPCHNLCLQADDDDPQPDDPDPVDHDDPVLVPVQRPNGLLLWKKKWAWDQVVVVVPVVPSDTAIDMDIDSGRCVPDPVSVVSRRPDIGNIMMIMRHDDDDFHSDRLPTDFDAQTLKTKDWDWALWPCVQLVVVLLVQFDPLLSVSRDGDGPRSSLVRQLLRQLLVPDPDDHSVSSLDDDDLVSSVVSNVVSVVVSVVSCCVRVNPDTAKTQTFMWMDSRHDIDTDGDIPDDRDGHADKDKDFQCCLQSHLLHQHHSDPPHTRPSHDDYSVPDGTMMMMTRDDDRPDDDPDDDDPDPDDDDPDDDDDDDDDDDDDDDDDDDDDDDDDDDDDDDDDDDDDPDDDPPPPPPVVPPPPPPPPDDDPDDDDDDDDDDDDDDDDPPDDDDDDDDDDDDDDPPDDDDPPDDPPDDDDPDDFPDPFFQDALPDPDRPDPLQVCLVPLLLSLLLVLQVVPFDCVLSVVLSVVVCVQQVDLVSLLPDDLVVQLVSCVVGPPSSVSSVLSNQLSVCCVVQNQAAQWWAADAQPPHHGARPPPDHPDTGGPPDPGDTHSCRPGPPDDQSSRLSCQQRHVCVRNVQAVGQLRPGGPDPDDDHSNLVRQGPDPNSLSVSCSSLVSVQWFAFSHPSDTDGDDPVQNVLSNRIAGWDDPPGGIGHDHDDPPPVVPPPDDDDDDDD

Radius of gyration: 34.11 Å; chains: 1; bounding box: 76×115×102 Å